Protein AF-A0AA38IEY2-F1 (afdb_monomer)

Secondary structure (DSSP, 8-state):
--------TTSSSHHHHHHHHHHHHHHHHHHHHHHHTTS-BS-HHHHHHHHTSHHHHHHHHGGGGHHHHHHHHHHHHHHHHHHHHHHHSS--HHHHHHHHHHHHHHHHHHHHHHHHHHHTTGGGS---TTHIIIIIHHHHHHHHHHHHHHTT-TTTSSTT--S-GGGHHHHHHHHHHHHHHHHHHHHTT-HHHHHHHHHHHHHHHHHHHHHHHHHHT--SS----HHHHHHTTT---HHHIIIIISSGGGHHHHHHHHHHHHHHHHHTT------HHHHHHHHHHHHHHHHHHHHHHHHHHTSTTTTS-HHHHHHHHHHHHHHHHHHHHHHHHHHHTTTTHHHHHHHT-HHHHHHHHHHHHHHHHHHHHHHHHHHH--S-B---HHHHHHHHHHHHHHHHHHHHHHIIIIIHHHHHHHHHH-

Nearest PDB structures (foldseek):
  7da5-assembly1_A  TM=2.642E-01  e=4.364E-01  Homo sapiens
  8pm6-assembly1_A  TM=1.806E-01  e=5.394E-01  Homo sapiens

Radius of gyration: 21.78 Å; Cα contacts (8 Å, |Δi|>4): 579; chains: 1; bounding box: 68×49×59 Å

InterPro domains:
  IPR002656 Acyltransferase 3 domain [PF01757] (16-380)
  IPR052728 Oxygen and lipid transport regulator [PTHR11161] (5-418)

Solvent-accessible surface area (backbone atoms only — not comparable to full-atom values): 21664 Å² total; per-residue (Å²): 137,83,82,80,70,78,79,67,84,66,73,74,55,36,45,55,22,16,48,35,32,56,44,42,51,43,40,46,46,11,50,48,58,50,55,58,38,50,49,62,56,68,48,64,67,59,48,48,54,43,48,48,28,54,67,53,32,29,44,45,43,36,51,62,48,57,47,53,55,42,19,50,52,29,19,51,51,35,36,53,48,53,58,46,27,74,72,61,75,60,71,52,72,68,60,50,50,50,54,50,52,49,49,49,53,46,53,47,60,56,50,50,53,52,47,51,38,38,52,55,60,55,58,73,73,68,83,37,84,36,22,58,53,44,46,42,43,32,21,56,29,21,70,76,37,45,64,41,59,78,69,40,46,32,37,81,44,38,56,79,60,46,27,54,72,80,50,30,58,55,17,44,46,51,51,50,43,55,54,49,52,52,49,47,57,76,25,68,91,36,67,69,54,43,52,52,52,29,52,50,38,38,50,51,21,29,54,50,36,26,51,55,21,43,73,69,64,36,72,55,66,83,71,59,43,60,67,52,29,40,42,56,62,79,50,57,50,64,65,53,34,62,58,71,45,31,67,58,65,48,29,32,20,40,24,46,9,44,49,51,15,48,50,47,68,76,43,74,85,61,65,62,82,82,47,72,66,58,46,50,53,52,52,50,50,28,44,50,25,41,53,42,43,37,47,47,61,14,48,44,61,53,38,87,64,50,92,70,44,48,62,58,34,6,50,49,47,25,43,42,60,45,42,28,41,47,16,48,48,52,46,54,53,36,43,69,39,66,61,32,65,70,61,41,54,62,21,50,31,73,69,27,51,62,48,17,71,33,27,67,42,20,65,63,41,37,54,56,53,52,40,49,55,54,13,57,44,86,66,58,41,76,91,42,73,67,60,53,52,53,48,38,52,50,46,52,52,53,13,49,56,51,9,51,51,47,37,63,75,44,45,51,55,48,45,53,50,43,65,73,79,103

Foldseek 3Di:
DDPPDPPDPPQLCLLVLLLLQVLLLLLLQLVLLLLLLQFFAPDQVVVQVQLLDLVSLLSNLSNLSLLVVLLSLLLVLLLVLLVVCVVVVADDVVNLVLVLVLLLLLLVLLLVVVLCCLLPVLLVPDFFPCSCLQSVLLNVQSVVAVVCLSVLNCLVCVQVGHSDNLSLSVSLSSVLSSVSSVLCNVCVPPVVSLLVVLVVLLVQLLVQLLCVQLVVVAFLDDSSRSVNSNCVSPGDDPSCSSNPRDNSNSSLSSSLSNVLSSVCNVCVPDQPDDDVVVLVVLVVLLCCLAVVLSSVSSVCSSDPNVSVDSNVRSNSSSCSSNSNSNSVSSVSSCLSNPSCPPVNVSSSDPVSNVSSVLSVQLSVCLSVVSSVVRRHDPDHDHDDPVVSVVVSVVSSVVSSVRSVVCCVPTNVVSSVVSVVPD

Sequence (422 aa):
MHKNTPKRTNNYLSVLDGVRFYNSVFLIIAHGAAFIGQTAVSDTKAMEKLTTSLFITTIINLSIAVQVFFFMSTFLTTVNFYSHLRRAQEVTLGDVLRKIVKRYIRFTSAQAVFIALYSSWFIHLSRGPFWEQTVGFNHRQCNEKWWINLLYISNFFFDDGVCLPQMWHLSMDFQLTVIGLLILWWTQKNGKRLLFVSGILLLSQIVWTLLYLGWNNFEFSFLYTPEFLYNLTFTLSKEWQATWITTITNLAALAWGLIFGYMYSHRQNNTFITKRSYCIWWSTIVTVSCLGTILFSAYYKTTDYYSNSRWFAATYGSIEKVLFVFGFGLFIFGMLHGLGGCVKKVLEWAPMHALGKLSFGTYLIQFVFLNLDTGLKRYPLYVMVYLGATDILKYTTLSYLGSILLTSFVLMPMENLANKFL

Structure (mmCIF, N/CA/C/O backbone):
data_AF-A0AA38IEY2-F1
#
_entry.id   AF-A0AA38IEY2-F1
#
loop_
_atom_site.group_PDB
_atom_site.id
_atom_site.type_symbol
_atom_site.label_atom_id
_atom_site.label_alt_id
_atom_site.label_comp_id
_atom_site.label_asym_id
_atom_site.label_entity_id
_atom_site.label_seq_id
_atom_site.pdbx_PDB_ins_code
_atom_site.Cartn_x
_atom_site.Cartn_y
_atom_site.Cartn_z
_atom_site.occupancy
_atom_site.B_iso_or_equiv
_atom_site.auth_seq_id
_atom_site.auth_comp_id
_atom_site.auth_asym_id
_atom_site.auth_atom_id
_atom_site.pdbx_PDB_model_num
ATOM 1 N N . MET A 1 1 ? -39.616 22.574 20.332 1.00 32.75 1 MET A N 1
ATOM 2 C CA . MET A 1 1 ? -39.009 21.225 20.236 1.00 32.75 1 MET A CA 1
ATOM 3 C C . MET A 1 1 ? -38.260 21.091 18.911 1.00 32.75 1 MET A C 1
ATOM 5 O O . MET A 1 1 ? -38.827 20.636 17.927 1.00 32.75 1 MET A O 1
ATOM 9 N N . HIS A 1 2 ? -36.997 21.525 18.857 1.00 27.72 2 HIS A N 1
ATOM 10 C CA . HIS A 1 2 ? -36.132 21.271 17.701 1.00 27.72 2 HIS A CA 1
ATOM 11 C C . HIS A 1 2 ? -35.551 19.860 17.830 1.00 27.72 2 HIS A C 1
ATOM 13 O O . HIS A 1 2 ? -34.763 19.586 18.734 1.00 27.72 2 HIS A O 1
ATOM 19 N N . LYS A 1 3 ? -35.971 18.949 16.948 1.00 30.08 3 LYS A N 1
ATOM 20 C CA . LYS A 1 3 ? -35.364 17.622 16.813 1.00 30.08 3 LYS A CA 1
ATOM 21 C C . LYS A 1 3 ? -33.905 17.798 16.384 1.00 30.08 3 LYS A C 1
ATOM 23 O O . LYS A 1 3 ? -33.630 18.135 15.236 1.00 30.08 3 LYS A O 1
ATOM 28 N N . ASN A 1 4 ? -32.983 17.550 17.312 1.00 29.64 4 ASN A N 1
ATOM 29 C CA . ASN A 1 4 ? -31.572 17.321 17.024 1.00 29.64 4 ASN A CA 1
ATOM 30 C C . ASN A 1 4 ? -31.446 16.054 16.168 1.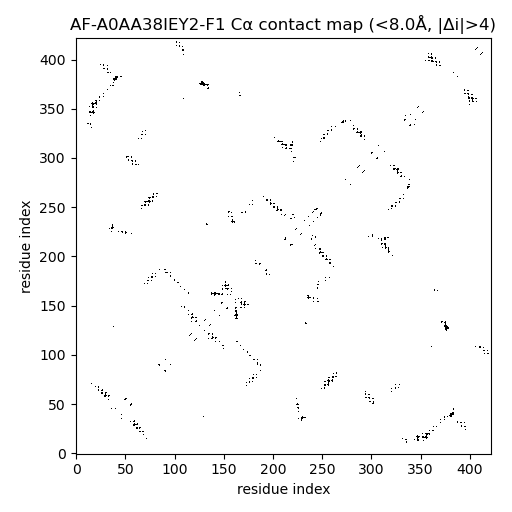00 29.64 4 ASN A C 1
ATOM 32 O O . ASN A 1 4 ? -31.349 14.942 16.681 1.00 29.64 4 ASN A O 1
ATOM 36 N N . THR A 1 5 ? -31.448 16.214 14.847 1.00 26.44 5 THR A N 1
ATOM 37 C CA . THR A 1 5 ? -30.888 15.203 13.950 1.00 26.44 5 THR A CA 1
ATOM 38 C C . THR A 1 5 ? -29.397 15.064 14.264 1.00 26.44 5 THR A C 1
ATOM 40 O O . THR A 1 5 ? -28.700 16.084 14.287 1.00 26.44 5 THR A O 1
ATOM 43 N N . PRO A 1 6 ? -28.869 13.852 14.501 1.00 29.22 6 PRO A N 1
ATOM 44 C CA . PRO A 1 6 ? -27.447 13.674 14.749 1.00 29.22 6 PRO A CA 1
ATOM 45 C C . PRO A 1 6 ? -26.675 14.157 13.517 1.00 29.22 6 PRO A C 1
ATOM 47 O O . PRO A 1 6 ? -26.847 13.617 12.422 1.00 29.22 6 PRO A O 1
ATOM 50 N N . LYS A 1 7 ? -25.836 15.193 13.681 1.00 28.27 7 LYS A N 1
ATOM 51 C CA . LYS A 1 7 ? -24.867 15.609 12.659 1.00 28.27 7 LYS A CA 1
ATOM 52 C C . LYS A 1 7 ? -24.072 14.368 12.258 1.00 28.27 7 LYS A C 1
ATOM 54 O O . LYS A 1 7 ? -23.313 13.816 13.050 1.00 28.27 7 LYS A O 1
ATOM 59 N N . ARG A 1 8 ? -24.320 13.912 11.031 1.00 33.41 8 ARG A N 1
ATOM 60 C CA . ARG A 1 8 ? -23.690 12.767 10.372 1.00 33.41 8 ARG A CA 1
ATOM 61 C C . ARG A 1 8 ? -22.186 12.798 10.660 1.00 33.41 8 ARG A C 1
ATOM 63 O O . ARG A 1 8 ? -21.516 13.770 10.326 1.00 33.41 8 ARG A O 1
ATOM 70 N N . THR A 1 9 ? -21.641 11.708 11.186 1.00 40.69 9 THR A N 1
ATOM 71 C CA . THR A 1 9 ? -20.201 11.417 11.336 1.00 40.69 9 THR A CA 1
ATOM 72 C C . THR A 1 9 ? -19.393 11.473 10.020 1.00 40.69 9 THR A C 1
ATOM 74 O O . THR A 1 9 ? -18.232 11.083 10.000 1.00 40.69 9 THR A O 1
ATOM 77 N N . ASN A 1 10 ? -19.977 11.962 8.919 1.00 44.22 10 ASN A N 1
ATOM 78 C CA . ASN A 1 10 ? -19.433 11.912 7.563 1.00 44.22 10 ASN A CA 1
ATOM 79 C C . ASN A 1 10 ? -18.466 13.053 7.210 1.00 44.22 10 ASN A C 1
ATOM 81 O O . ASN A 1 10 ? -17.676 12.867 6.297 1.00 44.22 10 ASN A O 1
ATOM 85 N N . ASN A 1 11 ? -18.479 14.201 7.901 1.00 52.47 11 ASN A N 1
ATOM 86 C CA . ASN A 1 11 ? -17.639 15.342 7.490 1.00 52.47 11 ASN A CA 1
ATOM 87 C C . ASN A 1 11 ? -16.197 15.308 8.019 1.00 52.47 11 ASN A C 1
ATOM 89 O O . ASN A 1 11 ? -15.364 16.024 7.486 1.00 52.47 11 ASN A O 1
ATOM 93 N N . TYR A 1 12 ? -15.879 14.511 9.045 1.00 57.16 12 TYR A N 1
ATOM 94 C CA . TYR A 1 12 ? -14.537 14.522 9.656 1.00 57.16 12 TYR A CA 1
ATOM 95 C C . TYR A 1 12 ? -13.535 13.583 8.975 1.00 57.16 12 TYR A C 1
ATOM 97 O O . TYR A 1 12 ? -12.334 13.738 9.162 1.00 57.16 12 TYR A O 1
ATOM 105 N N . LEU A 1 13 ? -14.014 12.613 8.191 1.00 74.31 13 LEU A N 1
ATOM 106 C CA . LEU A 1 13 ? -13.170 11.663 7.455 1.00 74.31 13 LEU A CA 1
ATOM 107 C C . LEU A 1 13 ? -12.985 12.064 5.982 1.00 74.31 13 LEU A C 1
ATOM 109 O O . LEU A 1 13 ? -12.367 11.323 5.231 1.00 74.31 13 LEU A O 1
ATOM 113 N N . SER A 1 14 ? -13.467 13.241 5.582 1.00 83.44 14 SER A N 1
ATOM 114 C CA . SER A 1 14 ? -13.275 13.852 4.257 1.00 83.44 14 SER A CA 1
ATOM 115 C C . SER A 1 14 ? -11.804 13.921 3.836 1.00 83.44 14 SER A C 1
ATOM 117 O O . SER A 1 14 ? -11.459 13.578 2.708 1.00 83.44 14 SER A O 1
ATOM 119 N N . VAL A 1 15 ? -10.919 14.275 4.777 1.00 90.31 15 VAL A N 1
ATOM 120 C CA . VAL A 1 15 ? -9.457 14.289 4.593 1.00 90.31 15 VAL A CA 1
ATOM 121 C C . VAL A 1 15 ? -8.950 12.959 4.030 1.00 90.31 15 VAL A C 1
ATOM 123 O O . VAL A 1 15 ? -8.026 12.931 3.219 1.00 90.31 15 VAL A O 1
ATOM 126 N N . LEU A 1 16 ? -9.552 11.848 4.458 1.00 93.12 16 LEU A N 1
ATOM 127 C CA . LEU A 1 16 ? -9.122 10.509 4.076 1.00 93.12 16 LEU A CA 1
ATOM 128 C C . LEU A 1 16 ? -9.394 10.208 2.602 1.00 93.12 16 LEU A C 1
ATOM 130 O O . LEU A 1 16 ? -8.645 9.440 2.001 1.00 93.12 16 LEU A O 1
ATOM 134 N N . ASP A 1 17 ? -10.423 10.815 2.011 1.00 93.06 17 ASP A N 1
ATOM 135 C CA . ASP A 1 17 ? -10.706 10.657 0.586 1.00 93.06 17 ASP A CA 1
ATOM 136 C C . ASP A 1 17 ? -9.668 11.407 -0.263 1.00 93.06 17 ASP A C 1
ATOM 138 O O . ASP A 1 17 ? -9.125 10.830 -1.205 1.00 93.06 17 ASP A O 1
ATOM 142 N N . GLY A 1 18 ? -9.277 12.626 0.127 1.00 94.00 18 GLY A N 1
ATOM 143 C CA . GLY A 1 18 ? -8.165 13.328 -0.525 1.00 94.00 18 GLY A CA 1
ATOM 144 C C . GLY A 1 18 ? -6.842 12.589 -0.405 1.00 94.00 18 GLY A C 1
ATOM 145 O O . GLY A 1 18 ? -6.131 12.428 -1.395 1.00 94.00 18 GLY A O 1
ATOM 146 N N . VAL A 1 19 ? -6.549 12.043 0.773 1.00 95.44 19 VAL A N 1
ATOM 147 C CA . VAL A 1 19 ? -5.372 11.190 0.976 1.00 95.44 19 VAL A CA 1
ATOM 148 C C . VAL A 1 19 ? -5.374 10.009 0.009 1.00 95.44 19 VAL A C 1
ATOM 150 O O . VAL A 1 19 ? -4.362 9.768 -0.640 1.00 95.44 19 VAL A O 1
ATOM 153 N N . ARG A 1 20 ? -6.496 9.292 -0.131 1.00 95.12 20 ARG A N 1
ATOM 154 C CA . ARG A 1 20 ? -6.605 8.163 -1.069 1.00 95.12 20 ARG A CA 1
ATOM 155 C C . ARG A 1 20 ? -6.335 8.589 -2.507 1.00 95.12 20 ARG A C 1
ATOM 157 O O . ARG A 1 20 ? -5.610 7.885 -3.207 1.00 95.12 20 ARG A O 1
ATOM 164 N N . PHE A 1 21 ? -6.875 9.732 -2.929 1.00 95.25 21 PHE A N 1
ATOM 165 C CA . PHE A 1 21 ? -6.657 10.260 -4.273 1.00 95.25 21 PHE A CA 1
ATOM 166 C C . PHE A 1 21 ? -5.175 10.542 -4.545 1.00 95.25 21 PHE A C 1
ATOM 168 O O . PHE A 1 21 ? -4.604 9.972 -5.477 1.00 95.25 21 PHE A O 1
ATOM 175 N N . TYR A 1 22 ? -4.537 11.379 -3.719 1.00 94.88 22 TYR A N 1
ATOM 176 C CA . TYR A 1 22 ? -3.132 11.749 -3.920 1.00 94.88 22 TYR A CA 1
ATOM 177 C C . TYR A 1 22 ? -2.203 10.542 -3.781 1.00 94.88 22 TYR A C 1
ATOM 179 O O . TYR A 1 22 ? -1.263 10.403 -4.558 1.00 94.88 22 TYR A O 1
ATOM 187 N N . ASN A 1 23 ? -2.506 9.622 -2.861 1.00 95.44 23 ASN A N 1
ATOM 188 C CA . ASN A 1 23 ? -1.751 8.384 -2.711 1.00 95.44 23 ASN A CA 1
ATOM 189 C C . ASN A 1 23 ? -1.838 7.495 -3.961 1.00 95.44 23 ASN A C 1
ATOM 191 O O . ASN A 1 23 ? -0.826 6.956 -4.402 1.00 95.44 23 ASN A O 1
ATOM 195 N N . SER A 1 24 ? -3.023 7.377 -4.575 1.00 95.06 24 SER A N 1
ATOM 196 C CA . SER A 1 24 ? -3.175 6.692 -5.865 1.00 95.06 24 SER A CA 1
ATOM 197 C C . SER A 1 24 ? -2.345 7.358 -6.961 1.00 95.06 24 SER A C 1
ATOM 199 O O . SER A 1 24 ? -1.694 6.653 -7.722 1.00 95.06 24 SER A O 1
ATOM 201 N N . VAL A 1 25 ? -2.328 8.694 -7.031 1.00 94.38 25 VAL A N 1
ATOM 202 C CA . VAL A 1 25 ? -1.517 9.425 -8.020 1.00 94.38 25 VAL A CA 1
ATOM 203 C C . VAL A 1 25 ? -0.023 9.166 -7.806 1.00 94.38 25 VAL A C 1
ATOM 205 O O . VAL A 1 25 ? 0.677 8.87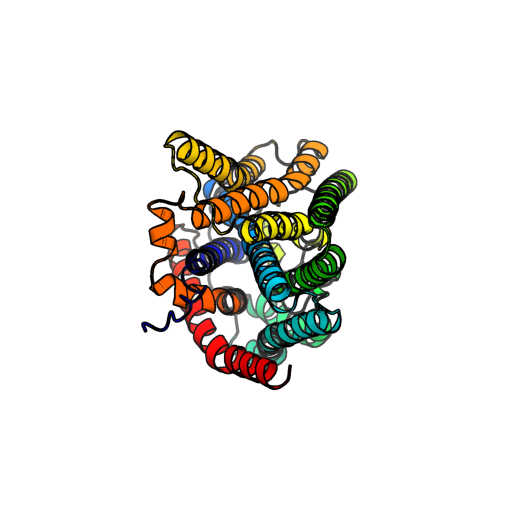0 -8.769 1.00 94.38 25 VAL A O 1
ATOM 208 N N . PHE A 1 26 ? 0.466 9.189 -6.563 1.00 94.06 26 PHE A N 1
ATOM 209 C CA . PHE A 1 26 ? 1.864 8.867 -6.255 1.00 94.06 26 PHE A CA 1
ATOM 210 C C . PHE A 1 26 ? 2.259 7.449 -6.673 1.00 94.06 26 PHE A C 1
ATOM 212 O O . PHE A 1 26 ? 3.333 7.266 -7.243 1.00 94.06 26 PHE A O 1
ATOM 219 N N . LEU A 1 27 ? 1.387 6.458 -6.465 1.00 93.44 27 LEU A N 1
ATOM 220 C CA . LEU A 1 27 ? 1.645 5.100 -6.945 1.00 93.44 27 LEU A CA 1
ATOM 221 C C . LEU A 1 27 ? 1.651 5.013 -8.476 1.00 93.44 27 LEU A C 1
ATOM 223 O O . LEU A 1 27 ? 2.506 4.326 -9.023 1.00 93.44 27 LEU A O 1
ATOM 227 N N . ILE A 1 28 ? 0.755 5.719 -9.174 1.00 94.50 28 ILE A N 1
ATOM 228 C CA . ILE A 1 28 ? 0.752 5.755 -10.648 1.00 94.50 28 ILE A CA 1
ATOM 229 C C . ILE A 1 28 ? 2.050 6.374 -11.173 1.00 94.50 28 ILE A C 1
ATOM 231 O O . ILE A 1 28 ? 2.625 5.859 -12.127 1.00 94.50 28 ILE A O 1
ATOM 235 N N . ILE A 1 29 ? 2.539 7.442 -10.535 1.00 92.81 29 ILE A N 1
ATOM 236 C CA . ILE A 1 29 ? 3.826 8.067 -10.870 1.00 92.81 29 ILE A CA 1
ATOM 237 C C . ILE A 1 29 ? 4.968 7.055 -10.695 1.00 92.81 29 ILE A C 1
ATOM 239 O O . ILE A 1 29 ? 5.762 6.869 -11.617 1.00 92.81 29 ILE A O 1
ATOM 243 N N . ALA A 1 30 ? 5.038 6.383 -9.542 1.00 90.12 30 ALA A N 1
ATOM 244 C CA . ALA A 1 30 ? 6.101 5.425 -9.242 1.00 90.12 30 ALA A CA 1
ATOM 245 C C . ALA A 1 30 ? 6.081 4.214 -10.195 1.00 90.12 30 ALA A C 1
ATOM 247 O O . ALA A 1 30 ? 7.111 3.870 -10.776 1.00 90.12 30 ALA A O 1
ATOM 248 N N . HIS A 1 31 ? 4.910 3.605 -10.420 1.00 90.50 31 HIS A N 1
ATOM 249 C CA . HIS A 1 31 ? 4.769 2.487 -11.356 1.00 90.50 31 HIS A CA 1
ATOM 250 C C . HIS A 1 31 ? 5.015 2.920 -12.803 1.00 90.50 31 HIS A C 1
ATOM 252 O O . HIS A 1 31 ? 5.695 2.209 -13.533 1.00 90.50 31 HIS A O 1
ATOM 258 N N . GLY A 1 32 ? 4.521 4.088 -13.221 1.00 90.12 32 GLY A N 1
ATOM 259 C CA . GLY A 1 32 ? 4.768 4.628 -14.557 1.00 90.12 32 GLY A CA 1
ATOM 260 C C . GLY A 1 32 ? 6.260 4.811 -14.829 1.00 90.12 32 GLY A C 1
ATOM 261 O O . GLY A 1 32 ? 6.752 4.365 -15.863 1.00 90.12 32 GLY A O 1
ATOM 262 N N . ALA A 1 33 ? 6.997 5.376 -13.868 1.00 86.81 33 ALA A N 1
ATOM 263 C CA . ALA A 1 33 ? 8.450 5.503 -13.955 1.00 86.81 33 ALA A CA 1
ATOM 264 C C . ALA A 1 33 ? 9.153 4.136 -14.054 1.00 86.81 33 ALA A C 1
ATOM 266 O O . ALA A 1 33 ? 10.037 3.968 -14.892 1.00 86.81 33 ALA A O 1
ATOM 267 N N . ALA A 1 34 ? 8.730 3.146 -13.262 1.00 84.69 34 ALA A N 1
ATOM 268 C CA . ALA A 1 34 ? 9.288 1.793 -13.322 1.00 84.69 34 ALA A CA 1
ATOM 269 C C . ALA A 1 34 ? 8.993 1.083 -14.661 1.00 84.69 34 ALA A C 1
ATOM 271 O O . ALA A 1 34 ? 9.873 0.432 -15.218 1.00 84.69 34 ALA A O 1
ATOM 272 N N . PHE A 1 35 ? 7.784 1.239 -15.210 1.00 85.62 35 PHE A N 1
ATOM 273 C CA . PHE A 1 35 ? 7.376 0.626 -16.482 1.00 85.62 35 PHE A CA 1
ATOM 274 C C . PHE A 1 35 ? 8.071 1.243 -17.700 1.00 85.62 35 PHE A C 1
ATOM 276 O O . PHE A 1 35 ? 8.271 0.551 -18.694 1.00 85.62 35 PHE A O 1
ATOM 283 N N . ILE A 1 36 ? 8.494 2.511 -17.641 1.00 82.81 36 ILE A N 1
ATOM 284 C CA . ILE A 1 36 ? 9.328 3.099 -18.704 1.00 82.81 36 ILE A CA 1
ATOM 285 C C . ILE A 1 36 ? 10.635 2.307 -18.851 1.00 82.81 36 ILE A C 1
ATOM 287 O O . ILE A 1 36 ? 11.050 2.016 -19.972 1.00 82.81 36 ILE A O 1
ATOM 291 N N . GLY A 1 37 ? 11.237 1.880 -17.737 1.00 79.25 37 GLY A N 1
ATOM 292 C CA . GLY A 1 37 ? 12.458 1.073 -17.757 1.00 79.25 37 GLY A CA 1
ATOM 293 C C . GLY A 1 37 ? 12.285 -0.372 -18.230 1.00 79.25 37 GLY A C 1
ATOM 294 O O . GLY A 1 37 ? 13.280 -1.044 -18.459 1.00 79.25 37 GLY A O 1
ATOM 295 N N . GLN A 1 38 ? 11.051 -0.844 -18.426 1.00 82.00 38 GLN A N 1
ATOM 296 C CA . GLN A 1 38 ? 10.754 -2.181 -18.958 1.00 82.00 38 GLN A CA 1
ATOM 297 C C . GLN A 1 38 ? 10.769 -2.238 -20.496 1.00 82.00 38 GLN A C 1
ATOM 299 O O . GLN A 1 38 ? 10.469 -3.271 -21.088 1.00 82.00 38 GLN A O 1
ATOM 304 N N . THR A 1 39 ? 11.058 -1.119 -21.163 1.00 82.69 39 THR A N 1
ATOM 305 C CA . THR A 1 39 ? 10.961 -0.988 -22.624 1.00 82.69 39 THR A CA 1
ATOM 306 C C . THR A 1 39 ? 12.318 -0.685 -23.246 1.00 82.69 39 THR A C 1
ATOM 308 O O . THR A 1 39 ? 13.248 -0.259 -22.564 1.00 82.69 39 THR A O 1
ATOM 311 N N . ALA A 1 40 ? 12.437 -0.886 -24.560 1.00 85.25 40 ALA A N 1
ATOM 312 C CA . ALA A 1 40 ? 13.637 -0.486 -25.284 1.00 85.25 40 ALA A CA 1
ATOM 313 C C . ALA A 1 40 ? 13.813 1.042 -25.241 1.00 85.25 40 ALA A C 1
ATOM 315 O O . ALA A 1 40 ? 12.875 1.791 -25.526 1.00 85.25 40 ALA A O 1
ATOM 316 N N . VAL A 1 41 ? 15.028 1.497 -24.936 1.00 86.75 41 VAL A N 1
ATOM 317 C CA . VAL A 1 41 ? 15.413 2.915 -24.914 1.00 86.75 41 VAL A CA 1
ATOM 318 C C . VAL A 1 41 ? 16.395 3.215 -26.041 1.00 86.75 41 VAL A C 1
ATOM 320 O O . VAL A 1 41 ? 17.187 2.358 -26.425 1.00 86.75 41 VAL A O 1
ATOM 323 N N . SER A 1 42 ? 16.339 4.425 -26.595 1.00 88.38 42 SER A N 1
ATOM 324 C CA . SER A 1 42 ? 17.221 4.830 -27.701 1.00 88.38 42 SER A CA 1
ATOM 325 C C . SER A 1 42 ? 18.619 5.237 -27.231 1.00 88.38 42 SER A C 1
ATOM 327 O O . SER A 1 42 ? 19.555 5.225 -28.021 1.00 88.38 42 SER A O 1
ATOM 329 N N . ASP A 1 43 ? 18.749 5.628 -25.961 1.00 88.12 43 ASP A N 1
ATOM 330 C CA . ASP A 1 43 ? 20.000 6.040 -25.322 1.00 88.12 43 ASP A CA 1
ATOM 331 C C . ASP A 1 43 ? 20.117 5.349 -23.957 1.00 88.12 43 ASP A C 1
ATOM 333 O O . ASP A 1 43 ? 19.476 5.735 -22.974 1.00 88.12 43 ASP A O 1
ATOM 337 N N . THR A 1 44 ? 20.916 4.284 -23.910 1.00 85.69 44 THR A N 1
ATOM 338 C CA . THR A 1 44 ? 21.135 3.488 -22.696 1.00 85.69 44 THR A CA 1
ATOM 339 C C . THR A 1 44 ? 21.907 4.268 -21.637 1.00 85.69 44 THR A C 1
ATOM 341 O O . THR A 1 44 ? 21.579 4.176 -20.457 1.00 85.69 44 THR A O 1
ATOM 344 N N . LYS A 1 45 ? 22.854 5.123 -22.039 1.00 86.88 45 LYS A N 1
ATOM 345 C CA . LYS A 1 45 ? 23.646 5.950 -21.119 1.00 86.88 45 LYS A CA 1
ATOM 346 C C . LYS A 1 45 ? 22.787 7.019 -20.446 1.00 86.88 45 LYS A C 1
ATOM 348 O O . LYS A 1 45 ? 22.955 7.302 -19.257 1.00 86.88 45 LYS A O 1
ATOM 353 N N . ALA A 1 46 ? 21.845 7.610 -21.182 1.00 85.56 46 ALA A N 1
ATOM 354 C CA . ALA A 1 46 ? 20.850 8.501 -20.592 1.00 85.56 46 ALA A CA 1
ATOM 355 C C . ALA A 1 46 ? 19.974 7.760 -19.573 1.00 85.56 46 ALA A C 1
ATOM 357 O O . ALA A 1 46 ? 19.713 8.298 -18.496 1.00 85.56 46 ALA A O 1
ATOM 358 N N . MET A 1 47 ? 19.569 6.522 -19.872 1.00 84.44 47 MET A N 1
ATOM 359 C CA . MET A 1 47 ? 18.790 5.697 -18.947 1.00 84.44 47 MET A CA 1
ATOM 360 C C . MET A 1 47 ? 19.577 5.355 -17.672 1.00 84.44 47 MET A C 1
ATOM 362 O O . MET A 1 47 ? 19.066 5.570 -16.575 1.00 84.44 47 MET A O 1
ATOM 366 N N . GLU A 1 48 ? 20.837 4.928 -17.783 1.00 84.50 48 GLU A N 1
ATOM 367 C CA . GLU A 1 48 ? 21.726 4.691 -16.633 1.00 84.50 48 GLU A CA 1
ATOM 368 C C . GLU A 1 48 ? 21.843 5.941 -15.747 1.00 84.50 48 GLU A C 1
ATOM 370 O O . GLU A 1 48 ? 21.618 5.886 -14.533 1.00 84.50 48 GLU A O 1
ATOM 375 N N . LYS A 1 49 ? 22.094 7.107 -16.357 1.00 85.88 49 LYS A N 1
ATOM 376 C CA . LYS A 1 49 ? 22.173 8.390 -15.642 1.00 85.88 49 LYS A CA 1
ATOM 377 C C . LYS A 1 49 ? 20.857 8.762 -14.953 1.00 85.88 49 LYS A C 1
ATOM 379 O O . LYS A 1 49 ? 20.866 9.361 -13.880 1.00 85.88 49 LYS A O 1
ATOM 384 N N . LEU A 1 50 ? 19.716 8.428 -15.556 1.00 83.69 50 LEU A N 1
ATOM 385 C CA . LEU A 1 50 ? 18.406 8.660 -14.950 1.00 83.69 50 LEU A CA 1
ATOM 386 C C . LEU A 1 50 ? 18.169 7.730 -13.761 1.00 83.69 50 LEU A C 1
ATOM 388 O O . LEU A 1 50 ? 17.775 8.217 -12.702 1.00 83.69 50 LEU A O 1
ATOM 392 N N . THR A 1 51 ? 18.456 6.434 -13.897 1.00 81.75 51 THR A N 1
ATOM 393 C CA . THR A 1 51 ? 18.277 5.438 -12.822 1.00 81.75 51 THR A CA 1
ATOM 394 C C . THR A 1 51 ? 19.174 5.677 -11.606 1.00 81.75 51 THR A C 1
ATOM 396 O O . THR A 1 51 ? 18.805 5.309 -10.497 1.00 81.75 51 THR A O 1
ATOM 399 N N . THR A 1 52 ? 20.303 6.363 -11.794 1.00 83.69 52 THR A N 1
ATOM 400 C CA . THR A 1 52 ? 21.223 6.792 -10.724 1.00 83.69 52 THR A CA 1
ATOM 401 C C . THR A 1 52 ? 20.960 8.220 -10.240 1.00 83.69 52 THR A C 1
ATOM 403 O O . THR A 1 52 ? 21.609 8.700 -9.313 1.00 83.69 52 THR A O 1
ATOM 406 N N . SER A 1 53 ? 19.989 8.927 -10.826 1.00 87.81 53 SER A N 1
ATOM 407 C CA . SER A 1 53 ? 19.633 10.271 -10.378 1.00 87.81 53 SER A CA 1
ATOM 408 C C . SER A 1 53 ? 18.809 10.220 -9.092 1.00 87.81 53 SER A C 1
ATOM 410 O O . SER A 1 53 ? 17.876 9.420 -8.950 1.00 87.81 53 SER A O 1
ATOM 412 N N . LEU A 1 54 ? 19.099 11.138 -8.166 1.00 88.56 54 LEU A N 1
ATOM 413 C CA . LEU A 1 54 ? 18.356 11.248 -6.909 1.00 88.56 54 LEU A CA 1
ATOM 414 C C . LEU A 1 54 ? 16.861 11.497 -7.155 1.00 88.56 54 LEU A C 1
ATOM 416 O O . LEU A 1 54 ? 16.018 10.949 -6.451 1.00 88.56 54 LEU A O 1
ATOM 420 N N . PHE A 1 55 ? 16.525 12.287 -8.177 1.00 88.44 55 PHE A N 1
ATOM 421 C CA . PHE A 1 55 ? 15.145 12.637 -8.509 1.00 88.44 55 PHE A CA 1
ATOM 422 C C . PHE A 1 55 ? 14.317 11.419 -8.943 1.00 88.44 55 PHE A C 1
ATOM 424 O O . PHE A 1 55 ? 13.270 11.155 -8.353 1.00 88.44 55 PHE A O 1
ATOM 431 N N . ILE A 1 56 ? 14.788 10.646 -9.928 1.00 85.44 56 ILE A N 1
ATOM 432 C CA . ILE A 1 56 ? 14.058 9.464 -10.412 1.00 85.44 56 ILE A CA 1
ATOM 433 C C . ILE A 1 56 ? 14.029 8.373 -9.342 1.00 85.44 56 ILE A C 1
ATOM 435 O O . ILE A 1 56 ? 12.982 7.775 -9.104 1.00 85.44 56 ILE A O 1
ATOM 439 N N . THR A 1 57 ? 15.136 8.167 -8.630 1.00 86.62 57 THR A N 1
ATOM 440 C CA . THR A 1 57 ? 15.187 7.198 -7.529 1.00 86.62 57 THR A CA 1
ATOM 441 C C . THR A 1 57 ? 14.196 7.558 -6.418 1.00 86.62 57 THR A C 1
ATOM 443 O O . THR A 1 57 ? 13.494 6.684 -5.910 1.00 86.62 57 THR A O 1
ATOM 446 N N . THR A 1 58 ? 14.067 8.849 -6.086 1.00 89.81 58 THR A N 1
ATOM 447 C CA . THR A 1 58 ? 13.038 9.349 -5.159 1.00 89.81 58 THR A CA 1
ATOM 448 C C . THR A 1 58 ? 11.645 9.021 -5.684 1.00 89.81 58 THR A C 1
ATOM 450 O O . THR A 1 58 ? 10.843 8.466 -4.939 1.00 89.81 58 THR A O 1
ATOM 453 N N . ILE A 1 59 ? 11.374 9.292 -6.967 1.00 88.06 59 ILE A N 1
ATOM 454 C CA . ILE A 1 59 ? 10.092 8.981 -7.613 1.00 88.06 59 ILE A CA 1
ATOM 455 C C . ILE A 1 59 ? 9.740 7.497 -7.501 1.00 88.06 59 ILE A C 1
ATOM 457 O O . ILE A 1 59 ? 8.625 7.171 -7.110 1.00 88.06 59 ILE A O 1
ATOM 461 N N . ILE A 1 60 ? 10.658 6.583 -7.809 1.00 83.44 60 ILE A N 1
ATOM 462 C CA . ILE A 1 60 ? 10.346 5.150 -7.741 1.00 83.44 60 ILE A CA 1
ATOM 463 C C . ILE A 1 60 ? 10.163 4.708 -6.275 1.00 83.44 60 ILE A C 1
ATOM 465 O O . ILE A 1 60 ? 9.283 3.898 -5.965 1.00 83.44 60 ILE A O 1
ATOM 469 N N . ASN A 1 61 ? 10.914 5.304 -5.341 1.00 86.75 61 ASN A N 1
ATOM 470 C CA . ASN A 1 61 ? 10.760 5.066 -3.903 1.00 86.75 61 ASN A CA 1
ATOM 471 C C . ASN A 1 61 ? 9.428 5.578 -3.327 1.00 86.75 61 ASN A C 1
ATOM 473 O O . ASN A 1 61 ? 9.039 5.126 -2.247 1.00 86.75 61 ASN A O 1
ATOM 477 N N . LEU A 1 62 ? 8.659 6.414 -4.047 1.00 88.44 62 LEU A N 1
ATOM 478 C CA . LEU A 1 62 ? 7.267 6.711 -3.669 1.00 88.44 62 LEU A CA 1
ATOM 479 C C . LEU A 1 62 ? 6.400 5.444 -3.608 1.00 88.44 62 LEU A C 1
ATOM 481 O O . LEU A 1 62 ? 5.325 5.498 -3.023 1.00 88.44 62 LEU A O 1
ATOM 485 N N . SER A 1 63 ? 6.853 4.293 -4.114 1.00 86.31 63 SER A N 1
ATOM 486 C CA . SER A 1 63 ? 6.183 2.998 -3.919 1.00 86.31 63 SER A CA 1
ATOM 487 C C . SER A 1 63 ? 5.929 2.653 -2.439 1.00 86.31 63 SER A C 1
ATOM 489 O O . SER A 1 63 ? 4.973 1.935 -2.139 1.00 86.31 63 SER A O 1
ATOM 491 N N . ILE A 1 64 ? 6.686 3.228 -1.486 1.00 90.81 64 ILE A N 1
ATOM 492 C CA . ILE A 1 64 ? 6.395 3.123 -0.040 1.00 90.81 64 ILE A CA 1
ATOM 493 C C . ILE A 1 64 ? 5.012 3.670 0.340 1.00 90.81 64 ILE A C 1
ATOM 495 O O . ILE A 1 64 ? 4.420 3.232 1.327 1.00 90.81 64 ILE A O 1
ATOM 499 N N . ALA A 1 65 ? 4.433 4.540 -0.490 1.00 91.38 65 ALA A N 1
ATOM 500 C CA . ALA A 1 65 ? 3.070 5.042 -0.369 1.00 91.38 65 ALA A CA 1
ATOM 501 C C . ALA A 1 65 ? 2.009 3.923 -0.353 1.00 91.38 65 ALA A C 1
ATOM 503 O O . ALA A 1 65 ? 0.893 4.134 0.118 1.00 91.38 65 ALA A O 1
ATOM 504 N N . VAL A 1 66 ? 2.334 2.696 -0.774 1.00 93.00 66 VAL A N 1
ATOM 505 C CA . VAL A 1 66 ? 1.451 1.535 -0.579 1.00 93.00 66 VAL A CA 1
ATOM 506 C C . VAL A 1 66 ? 1.111 1.308 0.904 1.00 93.00 66 VAL A C 1
ATOM 508 O O . VAL A 1 66 ? -0.022 0.961 1.239 1.00 93.00 66 VAL A O 1
ATOM 511 N N . GLN A 1 67 ? 2.043 1.620 1.816 1.00 95.69 67 GLN A N 1
ATOM 512 C CA . GLN A 1 67 ? 1.834 1.524 3.263 1.00 95.69 67 GLN A CA 1
ATOM 513 C C . GLN A 1 67 ? 0.705 2.435 3.758 1.00 95.69 67 GLN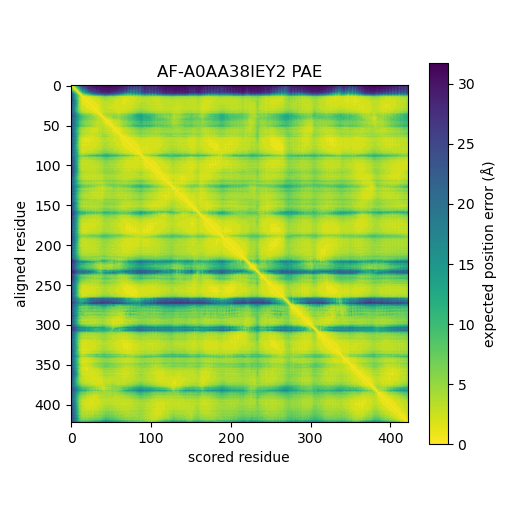 A C 1
ATOM 515 O O . GLN A 1 67 ? 0.029 2.106 4.734 1.00 95.69 67 GLN A O 1
ATOM 520 N N . VAL A 1 68 ? 0.459 3.559 3.074 1.00 96.44 68 VAL A N 1
ATOM 521 C CA . VAL A 1 68 ? -0.653 4.463 3.391 1.00 96.44 68 VAL A CA 1
ATOM 522 C C . VAL A 1 68 ? -1.986 3.739 3.232 1.00 96.44 68 VAL A C 1
ATOM 524 O O . VAL A 1 68 ? -2.845 3.873 4.100 1.00 96.44 68 VAL A O 1
ATOM 527 N N . PHE A 1 69 ? -2.172 2.929 2.184 1.00 95.69 69 PHE A N 1
ATOM 528 C CA . PHE A 1 69 ? -3.419 2.181 2.006 1.00 95.69 69 PHE A CA 1
ATOM 529 C C . PHE A 1 69 ? -3.627 1.142 3.110 1.00 95.69 69 PHE A C 1
ATOM 531 O O . PHE A 1 69 ? -4.716 1.102 3.690 1.00 95.69 69 PHE A O 1
ATOM 538 N N . PHE A 1 70 ? -2.589 0.383 3.472 1.00 96.75 70 PHE A N 1
ATOM 539 C CA . PHE A 1 70 ? -2.652 -0.588 4.572 1.00 96.75 70 PHE A CA 1
ATOM 540 C C . PHE A 1 70 ? -2.944 0.077 5.926 1.00 96.75 70 PHE A C 1
ATOM 542 O O . PHE A 1 70 ? -3.808 -0.382 6.684 1.00 96.75 70 PHE A O 1
ATOM 549 N N . PHE A 1 71 ? -2.281 1.202 6.214 1.00 97.75 71 PHE A N 1
ATOM 550 C CA . PHE A 1 71 ? -2.531 1.988 7.421 1.00 97.75 71 PHE A CA 1
ATOM 551 C C . PHE A 1 71 ? -3.975 2.491 7.452 1.00 97.75 71 PHE A C 1
ATOM 553 O O . PHE A 1 71 ? -4.680 2.296 8.437 1.00 97.75 71 PHE A O 1
ATOM 560 N N . MET A 1 72 ? -4.439 3.104 6.361 1.00 96.06 72 MET A N 1
ATOM 561 C CA . MET A 1 72 ? -5.779 3.687 6.251 1.00 96.06 72 MET A CA 1
ATOM 562 C C . MET A 1 72 ? -6.875 2.632 6.381 1.00 96.06 72 MET A C 1
ATOM 564 O O . MET A 1 72 ? -7.874 2.853 7.068 1.00 96.06 72 MET A O 1
ATOM 568 N N . SER A 1 73 ? -6.678 1.479 5.745 1.00 95.94 73 SER A N 1
ATOM 569 C CA . SER A 1 73 ? -7.542 0.306 5.853 1.00 95.94 73 SER A CA 1
ATOM 570 C C . SER A 1 73 ? -7.700 -0.135 7.309 1.00 95.94 73 SER A C 1
ATOM 572 O O . SER A 1 73 ? -8.825 -0.256 7.811 1.00 95.94 73 SER A O 1
ATOM 574 N N . THR A 1 74 ? -6.586 -0.280 8.027 1.00 97.69 74 THR A N 1
ATOM 575 C CA . THR A 1 74 ? -6.586 -0.707 9.430 1.00 97.69 74 THR A CA 1
ATOM 576 C C . THR A 1 74 ? -7.139 0.369 10.365 1.00 97.69 74 THR A C 1
ATOM 578 O O . THR A 1 74 ? -7.954 0.074 11.243 1.00 97.69 74 THR A O 1
ATOM 581 N N . PHE A 1 75 ? -6.749 1.628 10.165 1.00 97.50 75 PHE A N 1
ATOM 582 C CA . PHE A 1 75 ? -7.233 2.778 10.925 1.00 97.50 75 PHE A CA 1
ATOM 583 C C . PHE A 1 75 ? -8.759 2.873 10.849 1.00 97.50 75 PHE A C 1
ATOM 585 O O . PHE A 1 75 ? -9.439 2.884 11.875 1.00 97.50 75 PHE A O 1
ATOM 592 N N . LEU A 1 76 ? -9.320 2.849 9.636 1.00 95.44 76 LEU A N 1
ATOM 593 C CA . LEU A 1 76 ? -10.768 2.889 9.426 1.00 95.44 76 LEU A CA 1
ATOM 594 C C . LEU A 1 76 ? -11.471 1.660 9.998 1.00 95.44 76 LEU A C 1
ATOM 596 O O . LEU A 1 76 ? -12.539 1.792 10.596 1.00 95.44 76 LEU A O 1
ATOM 600 N N . THR A 1 77 ? -10.872 0.477 9.855 1.00 96.38 77 THR A N 1
ATOM 601 C CA . THR A 1 77 ? -11.396 -0.756 10.458 1.00 96.38 77 THR A CA 1
ATOM 602 C C . THR A 1 77 ? -11.492 -0.618 11.977 1.00 96.38 77 THR A C 1
ATOM 604 O O . THR A 1 77 ? -12.532 -0.935 12.552 1.00 96.38 77 THR A O 1
ATOM 607 N N . THR A 1 78 ? -10.468 -0.049 12.613 1.00 97.19 78 THR A N 1
ATOM 608 C CA . THR A 1 78 ? -10.419 0.206 14.060 1.00 97.19 78 THR A CA 1
ATOM 609 C C . THR A 1 78 ? -11.472 1.220 14.499 1.00 97.19 78 THR A C 1
ATOM 611 O O . THR A 1 78 ? -12.237 0.958 15.428 1.00 97.19 78 THR A O 1
ATOM 614 N N . VAL A 1 79 ? -11.574 2.356 13.804 1.00 95.06 79 VAL A N 1
ATOM 615 C CA . VAL A 1 79 ? -12.563 3.403 14.112 1.00 95.06 79 VAL A CA 1
ATOM 616 C C . VAL A 1 79 ? -13.992 2.876 13.970 1.00 95.06 79 VAL A C 1
ATOM 618 O O . VAL A 1 79 ? -14.828 3.079 14.854 1.00 95.06 79 VAL A O 1
ATOM 621 N N . ASN A 1 80 ? -14.272 2.138 12.895 1.00 94.25 80 ASN A N 1
ATOM 622 C CA . ASN A 1 80 ? -15.576 1.518 12.675 1.00 94.25 80 ASN A CA 1
ATOM 623 C C . ASN A 1 80 ? -15.867 0.410 13.697 1.00 94.25 80 ASN A C 1
ATOM 625 O O . ASN A 1 80 ? -17.014 0.246 14.114 1.00 94.25 80 ASN A O 1
ATOM 629 N N . PHE A 1 81 ? -14.849 -0.344 14.121 1.00 96.00 81 PHE A N 1
ATOM 630 C CA . PHE A 1 81 ? -14.979 -1.353 15.168 1.00 96.00 81 PHE A CA 1
ATOM 631 C C . PHE A 1 81 ? -15.387 -0.724 16.501 1.00 96.00 81 PHE A C 1
ATOM 633 O O . PHE A 1 81 ? -16.413 -1.116 17.049 1.00 96.00 81 PHE A O 1
ATOM 640 N N . TYR A 1 82 ? -14.676 0.302 16.976 1.00 95.00 82 TYR A N 1
ATOM 641 C CA . TYR A 1 82 ? -15.026 0.987 18.226 1.00 95.00 82 TYR A CA 1
ATOM 642 C C . TYR A 1 82 ? -16.351 1.751 18.141 1.00 95.00 82 TYR A C 1
ATOM 644 O O . TYR A 1 82 ? -17.089 1.814 19.123 1.00 95.00 82 TYR A O 1
ATOM 652 N N . SER A 1 83 ? -16.700 2.298 16.971 1.00 92.88 83 SER A N 1
ATOM 653 C CA . SER A 1 83 ? -18.026 2.887 16.746 1.00 92.88 83 SER A CA 1
ATOM 654 C C . SER A 1 83 ? -19.144 1.853 16.908 1.00 92.88 83 SER A C 1
ATOM 656 O O . SER A 1 83 ? -20.156 2.137 17.549 1.00 92.88 83 SER A O 1
ATOM 658 N N . HIS A 1 84 ? -18.948 0.645 16.373 1.00 94.00 84 HIS A N 1
ATOM 659 C CA . HIS A 1 84 ? -19.891 -0.459 16.523 1.00 94.00 84 HIS A CA 1
ATOM 660 C C . HIS A 1 84 ? -19.939 -0.978 17.966 1.00 94.00 84 HIS A C 1
ATOM 662 O O . HIS A 1 84 ? -21.031 -1.086 18.516 1.00 94.00 84 HIS A O 1
ATOM 668 N N . LEU A 1 85 ? -18.783 -1.181 18.606 1.00 94.69 85 LEU A N 1
ATOM 669 C CA . LEU A 1 85 ? -18.674 -1.609 20.003 1.00 94.69 85 LEU A CA 1
ATOM 670 C C . LEU A 1 85 ? -19.415 -0.657 20.952 1.00 94.69 85 LEU A C 1
ATOM 672 O O . LEU A 1 85 ? -20.147 -1.109 21.820 1.00 94.69 85 LEU A O 1
ATOM 676 N N . ARG A 1 86 ? -19.321 0.665 20.749 1.00 92.44 86 ARG A N 1
ATOM 677 C CA . ARG A 1 86 ? -20.077 1.643 21.556 1.00 92.44 86 ARG A CA 1
ATOM 678 C C . ARG A 1 86 ? -21.596 1.512 21.424 1.00 92.44 86 ARG A C 1
ATOM 680 O O . ARG A 1 86 ? -22.311 1.859 22.357 1.00 92.44 86 ARG A O 1
ATOM 687 N N . ARG A 1 87 ? -22.092 1.068 20.266 1.00 92.06 87 ARG A N 1
ATOM 688 C CA . ARG A 1 87 ? -23.532 0.897 20.011 1.00 92.06 87 ARG A CA 1
ATOM 689 C C . ARG A 1 87 ? -24.038 -0.455 20.504 1.00 92.06 87 ARG A C 1
ATOM 691 O O . ARG A 1 87 ? -25.109 -0.507 21.089 1.00 92.06 87 ARG A O 1
ATOM 698 N N . ALA A 1 88 ? -23.275 -1.516 20.256 1.00 91.69 88 ALA A N 1
ATOM 699 C CA . ALA A 1 88 ? -23.648 -2.893 20.571 1.00 91.69 88 ALA A CA 1
ATOM 700 C C . ALA A 1 88 ? -23.221 -3.344 21.982 1.00 91.69 88 ALA A C 1
ATOM 702 O O . ALA A 1 88 ? -23.650 -4.402 22.422 1.00 91.69 88 ALA A O 1
ATOM 703 N N . GLN A 1 89 ? -22.397 -2.555 22.687 1.00 89.56 89 GLN A N 1
ATOM 704 C CA . GLN A 1 89 ? -21.722 -2.862 23.964 1.00 89.56 89 GLN A CA 1
ATOM 705 C C . GLN A 1 89 ? -20.698 -4.007 23.893 1.00 89.56 89 GLN A C 1
ATOM 707 O O . GLN A 1 89 ? -19.649 -3.930 24.529 1.00 89.56 89 GLN A O 1
ATOM 712 N N . GLU A 1 90 ? -20.941 -5.019 23.065 1.00 93.06 90 GLU A N 1
ATOM 713 C CA . GLU A 1 90 ? -20.022 -6.113 22.766 1.00 93.06 90 GLU A CA 1
ATOM 714 C C . GLU A 1 90 ? -20.054 -6.420 21.265 1.00 93.06 90 GLU A C 1
ATOM 716 O O . GLU A 1 90 ? -21.072 -6.236 20.599 1.00 93.06 90 GLU A O 1
ATOM 721 N N . VAL A 1 91 ? -18.922 -6.855 20.713 1.00 95.69 91 VAL A N 1
ATOM 722 C CA . VAL A 1 91 ? -18.824 -7.325 19.327 1.00 95.69 91 VAL A CA 1
ATOM 723 C C . VAL A 1 91 ? -18.586 -8.827 19.346 1.00 95.69 91 VAL A C 1
ATOM 725 O O . VAL A 1 91 ? -17.590 -9.306 19.901 1.00 95.69 91 VAL A O 1
ATOM 728 N N . THR A 1 92 ? -19.490 -9.578 18.721 1.00 96.19 92 THR A N 1
ATOM 729 C CA . THR A 1 92 ? -19.405 -11.040 18.661 1.00 96.19 92 THR A CA 1
ATOM 730 C C . THR A 1 92 ? -18.446 -11.498 17.561 1.00 96.19 92 THR A C 1
ATOM 732 O O . THR A 1 92 ? -18.118 -10.750 16.635 1.00 96.19 92 THR A O 1
ATOM 735 N N . LEU A 1 93 ? -18.014 -12.762 17.616 1.00 95.62 93 LEU A N 1
ATOM 736 C CA . LEU A 1 93 ? -17.244 -13.358 16.519 1.00 95.62 93 LEU A CA 1
ATOM 737 C C . LEU A 1 93 ? -18.062 -13.391 15.213 1.00 95.62 93 LEU A C 1
ATOM 739 O O . LEU A 1 93 ? -17.503 -13.200 14.136 1.00 95.62 93 LEU A O 1
ATOM 743 N N . GLY A 1 94 ? -19.388 -13.548 15.296 1.00 96.12 94 GLY A N 1
ATOM 744 C CA . GLY A 1 94 ? -20.281 -13.485 14.136 1.00 96.12 94 GLY A CA 1
ATOM 745 C C . GLY A 1 94 ? -20.247 -12.127 13.427 1.00 96.12 94 GLY A C 1
ATOM 746 O O . GLY A 1 94 ? -20.203 -12.076 12.197 1.00 96.12 94 GLY A O 1
ATOM 747 N N . ASP A 1 95 ? -20.178 -11.024 14.177 1.00 95.31 95 ASP A N 1
ATOM 748 C CA . ASP A 1 95 ? -20.052 -9.671 13.610 1.00 95.31 95 ASP A CA 1
ATOM 749 C C . ASP A 1 95 ? -18.706 -9.470 12.903 1.00 95.31 95 ASP A C 1
ATOM 751 O O . ASP A 1 95 ? -18.623 -8.819 11.856 1.00 95.31 95 ASP A O 1
ATOM 755 N N . VAL A 1 96 ? -17.642 -10.050 13.463 1.00 96.88 96 VAL A N 1
ATOM 756 C CA . VAL A 1 96 ? -16.303 -10.054 12.861 1.00 96.88 96 VAL A CA 1
ATOM 757 C C . VAL A 1 96 ? -16.308 -10.836 11.552 1.00 96.88 96 VAL A C 1
ATOM 759 O O . VAL A 1 96 ? -15.891 -10.298 10.524 1.00 96.88 96 VAL A O 1
ATOM 762 N N . LEU A 1 97 ? -16.836 -12.062 11.564 1.00 96.69 97 LEU A N 1
ATOM 763 C CA . LEU A 1 97 ? -16.945 -12.903 10.372 1.00 96.69 97 LEU A CA 1
ATOM 764 C C . LEU A 1 97 ? -17.767 -12.211 9.283 1.00 96.69 97 LEU A C 1
ATOM 766 O O . LEU A 1 97 ? -17.344 -12.162 8.132 1.00 96.69 97 LEU A O 1
ATOM 770 N N . ARG A 1 98 ? -18.879 -11.565 9.645 1.00 95.12 98 ARG A N 1
ATOM 771 C CA . ARG A 1 98 ? -19.697 -10.782 8.709 1.00 95.12 98 ARG A CA 1
ATOM 772 C C . ARG A 1 98 ? -18.904 -9.655 8.042 1.00 95.12 98 ARG A C 1
ATOM 774 O O . ARG A 1 98 ? -19.011 -9.464 6.831 1.00 95.12 98 ARG A O 1
ATOM 781 N N . LYS A 1 99 ? -18.082 -8.918 8.801 1.00 94.75 99 LYS A N 1
ATOM 782 C CA . LYS A 1 99 ? -17.196 -7.875 8.247 1.00 94.75 99 LYS A CA 1
ATOM 783 C C . LYS A 1 99 ? -16.144 -8.458 7.299 1.00 94.75 99 LYS A C 1
ATOM 785 O O . LYS A 1 99 ? -15.882 -7.850 6.261 1.00 94.75 99 LYS A O 1
ATOM 790 N N . ILE A 1 100 ? -15.580 -9.623 7.625 1.00 96.69 100 ILE A N 1
ATOM 791 C CA . ILE A 1 100 ? -14.616 -10.332 6.768 1.00 96.69 100 ILE A CA 1
ATOM 792 C C . ILE A 1 100 ? -15.285 -10.766 5.460 1.00 96.69 100 ILE A C 1
ATOM 794 O O . ILE A 1 100 ? -14.767 -10.456 4.391 1.00 96.69 100 ILE A O 1
ATOM 798 N N . VAL A 1 101 ? -16.463 -11.395 5.524 1.00 96.25 101 VAL A N 1
ATOM 799 C CA . VAL A 1 101 ? -17.200 -11.855 4.334 1.00 96.25 101 VAL A CA 1
ATOM 800 C C . VAL A 1 101 ? -17.599 -10.680 3.437 1.00 96.25 101 VAL A C 1
ATOM 802 O O . VAL A 1 101 ? -17.375 -10.734 2.230 1.00 96.25 101 VAL A O 1
ATOM 805 N N . LYS A 1 102 ? -18.107 -9.571 3.999 1.00 93.88 102 LYS A N 1
ATOM 806 C CA . LYS A 1 102 ? -18.416 -8.360 3.211 1.00 93.88 102 LYS A CA 1
ATOM 807 C C . LYS A 1 102 ? -17.194 -7.839 2.458 1.00 93.88 102 LYS A C 1
ATOM 809 O O . LYS A 1 102 ? -17.295 -7.467 1.287 1.00 93.88 102 LYS A O 1
ATOM 814 N N . ARG A 1 103 ? -16.031 -7.827 3.115 1.00 93.69 103 ARG A N 1
ATOM 815 C CA . ARG A 1 103 ? -14.779 -7.404 2.483 1.00 93.69 103 ARG A CA 1
ATOM 816 C C . ARG A 1 103 ? -14.319 -8.391 1.413 1.00 93.69 103 ARG A C 1
ATOM 818 O O . ARG A 1 103 ? -13.924 -7.943 0.340 1.00 93.69 103 ARG A O 1
ATOM 825 N N . TYR A 1 104 ? -14.427 -9.694 1.681 1.00 95.56 104 TYR A N 1
ATOM 826 C CA . TYR A 1 104 ? -14.113 -10.757 0.728 1.00 95.56 104 TYR A CA 1
ATOM 827 C C . TYR A 1 104 ? -14.930 -10.600 -0.556 1.00 95.56 104 TYR A C 1
ATOM 829 O O . TYR A 1 104 ? -14.345 -10.560 -1.632 1.00 95.56 104 TYR A O 1
ATOM 837 N N . ILE A 1 105 ? -16.252 -10.412 -0.455 1.00 94.75 105 ILE A N 1
ATOM 838 C CA . ILE A 1 105 ? -17.133 -10.214 -1.618 1.00 94.75 105 ILE A CA 1
ATOM 839 C C . ILE A 1 105 ? -16.696 -8.990 -2.429 1.00 94.75 105 ILE A C 1
ATOM 841 O O . ILE A 1 105 ? -16.497 -9.097 -3.637 1.00 94.75 105 ILE A O 1
ATOM 845 N N . ARG A 1 106 ? -16.493 -7.841 -1.768 1.00 91.31 106 ARG A N 1
ATOM 846 C CA . ARG A 1 106 ? -16.107 -6.587 -2.434 1.00 91.31 106 ARG A CA 1
ATOM 847 C C . ARG A 1 106 ? -14.766 -6.693 -3.163 1.00 91.31 106 ARG A C 1
ATOM 849 O O . ARG A 1 106 ? -14.633 -6.209 -4.287 1.00 91.31 106 ARG A O 1
ATOM 856 N N . PHE A 1 107 ? -13.751 -7.269 -2.521 1.00 93.06 107 PHE A N 1
ATOM 857 C CA . PHE A 1 107 ? -12.430 -7.398 -3.137 1.00 93.06 107 PHE A CA 1
ATOM 858 C C . PHE A 1 107 ? -12.443 -8.470 -4.228 1.00 93.06 107 PHE A C 1
ATOM 860 O O . PHE A 1 107 ? -11.887 -8.246 -5.304 1.00 93.06 107 PHE A O 1
ATOM 867 N N . THR A 1 108 ? -13.140 -9.584 -3.989 1.00 94.81 108 THR A N 1
ATOM 868 C CA . THR A 1 108 ? -13.243 -10.701 -4.932 1.00 94.81 108 THR A CA 1
ATOM 869 C C . THR A 1 108 ? -13.956 -10.295 -6.210 1.00 94.81 108 THR A C 1
ATOM 871 O O . THR A 1 108 ? -13.472 -10.606 -7.295 1.00 94.81 108 THR A O 1
ATOM 874 N N . SER A 1 109 ? -15.036 -9.515 -6.112 1.00 94.00 109 SER A N 1
ATOM 875 C CA . SER A 1 109 ? -15.738 -9.022 -7.298 1.00 94.00 109 SER A CA 1
ATOM 876 C C . SER A 1 109 ? -14.844 -8.172 -8.197 1.00 94.00 109 SER A C 1
ATOM 878 O O . SER A 1 109 ? -14.939 -8.260 -9.414 1.00 94.00 109 SER A O 1
ATOM 880 N N . ALA A 1 110 ? -13.950 -7.372 -7.608 1.00 92.62 110 ALA A N 1
ATOM 881 C CA . ALA A 1 110 ? -13.041 -6.526 -8.372 1.00 92.62 110 ALA A CA 1
ATOM 882 C C . ALA A 1 110 ? -11.983 -7.363 -9.096 1.00 92.62 110 ALA A C 1
ATOM 884 O O . ALA A 1 110 ? -11.816 -7.236 -10.305 1.00 92.62 110 ALA A O 1
ATOM 885 N N . GLN A 1 111 ?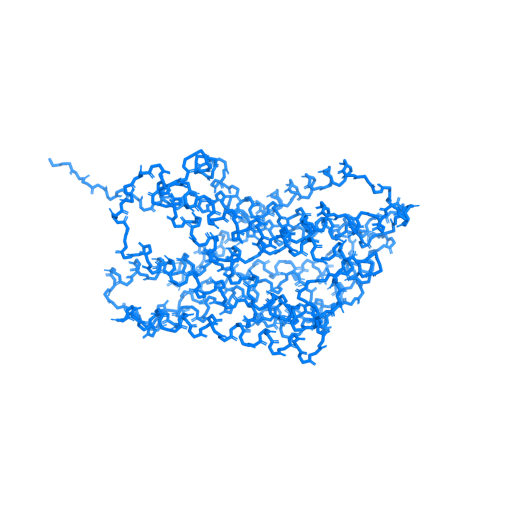 -11.286 -8.241 -8.367 1.00 92.94 111 GLN A N 1
ATOM 886 C CA . GLN A 1 111 ? -10.210 -9.058 -8.937 1.00 92.94 111 GLN A CA 1
ATOM 887 C C . GLN A 1 111 ? -10.720 -10.063 -9.972 1.00 92.94 111 GLN A C 1
ATOM 889 O O . GLN A 1 111 ? -10.037 -10.284 -10.967 1.00 92.94 111 GLN A O 1
ATOM 894 N N . ALA A 1 112 ? -11.923 -10.619 -9.788 1.00 94.44 112 ALA A N 1
ATOM 895 C CA . ALA A 1 112 ? -12.511 -11.573 -10.724 1.00 94.44 112 ALA A CA 1
ATOM 896 C C . ALA A 1 112 ? -12.667 -10.979 -12.132 1.00 94.44 112 ALA A C 1
ATOM 898 O O . ALA A 1 112 ? -12.417 -11.674 -13.112 1.00 94.44 112 ALA A O 1
ATOM 899 N N . VAL A 1 113 ? -12.994 -9.684 -12.239 1.00 95.12 113 VAL A N 1
ATOM 900 C CA . VAL A 1 113 ? -13.072 -8.975 -13.527 1.00 95.12 113 VAL A CA 1
ATOM 901 C C . VAL A 1 113 ? -11.719 -8.963 -14.231 1.00 95.12 113 VAL A C 1
ATOM 903 O O . VAL A 1 113 ? -11.651 -9.258 -15.420 1.00 95.12 113 VAL A O 1
ATOM 906 N N . PHE A 1 114 ? -10.634 -8.654 -13.514 1.00 94.31 114 PHE A N 1
ATOM 907 C CA . PHE A 1 114 ? -9.294 -8.614 -14.109 1.00 94.31 114 PHE A CA 1
ATOM 908 C C . PHE A 1 114 ? -8.769 -10.005 -14.434 1.00 94.31 114 PHE A C 1
ATOM 910 O O . PHE A 1 114 ? -8.199 -10.191 -15.501 1.00 94.31 114 PHE A O 1
ATOM 917 N N . ILE A 1 115 ? -8.997 -10.985 -13.560 1.00 95.06 115 ILE A N 1
ATOM 918 C CA . ILE A 1 115 ? -8.653 -12.382 -13.834 1.00 95.06 115 ILE A CA 1
ATOM 919 C C . ILE A 1 115 ? -9.353 -12.831 -15.121 1.00 95.06 115 ILE A C 1
ATOM 921 O O . ILE A 1 115 ? -8.684 -13.269 -16.048 1.00 95.06 115 ILE A O 1
ATOM 925 N N . ALA A 1 116 ? -10.671 -12.634 -15.226 1.00 95.62 116 ALA A N 1
ATOM 926 C CA . ALA A 1 116 ? -11.428 -12.997 -16.421 1.00 95.62 116 ALA A CA 1
ATOM 927 C C . ALA A 1 116 ? -10.928 -12.253 -17.669 1.00 95.62 116 ALA A C 1
ATOM 929 O O . ALA A 1 116 ? -10.733 -12.872 -18.714 1.00 95.62 116 ALA A O 1
ATOM 930 N N . LEU A 1 117 ? -10.673 -10.945 -17.556 1.00 95.31 117 LEU A N 1
ATOM 931 C CA . LEU A 1 117 ? -10.155 -10.120 -18.646 1.00 95.31 117 LEU A CA 1
ATOM 932 C C . LEU A 1 117 ? -8.816 -10.653 -19.178 1.00 95.31 117 LEU A C 1
ATOM 934 O O . LEU A 1 117 ? -8.687 -10.859 -20.384 1.00 95.31 117 LEU A O 1
ATOM 938 N N . TYR A 1 118 ? -7.844 -10.905 -18.297 1.00 94.44 118 TYR A N 1
ATOM 939 C CA . TYR A 1 118 ? -6.512 -11.386 -18.680 1.00 94.44 118 TYR A CA 1
ATOM 940 C C . TYR A 1 118 ? -6.518 -12.850 -19.137 1.00 94.44 118 TYR A C 1
ATOM 942 O O . TYR A 1 118 ? -5.787 -13.197 -20.062 1.00 94.44 118 TYR A O 1
ATOM 950 N N . SER A 1 119 ? -7.379 -13.694 -18.567 1.00 95.81 119 SER A N 1
ATOM 951 C CA . SER A 1 119 ? -7.553 -15.089 -18.990 1.00 95.81 119 SER A CA 1
ATOM 952 C C . SER A 1 119 ? -8.253 -15.254 -20.341 1.00 95.81 119 SER A C 1
ATOM 954 O O . SER A 1 119 ? -8.142 -16.321 -20.933 1.00 95.81 119 SER A O 1
ATOM 956 N N . SER A 1 120 ? -8.970 -14.243 -20.850 1.00 95.38 120 SER A N 1
ATOM 957 C CA . SER A 1 120 ? -9.789 -14.390 -22.067 1.00 95.38 120 SER A CA 1
ATOM 958 C C . SER A 1 120 ? -9.566 -13.291 -23.107 1.00 95.38 120 SER A C 1
ATOM 960 O O . SER A 1 120 ? -8.833 -13.492 -24.067 1.00 95.38 120 SER A O 1
ATOM 962 N N . TRP A 1 121 ? -10.194 -12.125 -22.964 1.00 94.56 121 TRP A N 1
ATOM 963 C CA . TRP A 1 121 ? -10.254 -11.129 -24.037 1.00 94.56 121 TRP A CA 1
ATOM 964 C C . TRP A 1 121 ? -8.954 -10.357 -24.244 1.00 94.56 121 TRP A C 1
ATOM 966 O O . TRP A 1 121 ? -8.643 -9.976 -25.373 1.00 94.56 121 TRP A O 1
ATOM 976 N N . PHE A 1 122 ? -8.196 -10.101 -23.177 1.00 94.31 122 PHE A N 1
ATOM 977 C CA . PHE A 1 122 ? -7.113 -9.123 -23.233 1.00 94.31 122 PHE A CA 1
ATOM 978 C C . PHE A 1 122 ? -5.983 -9.538 -24.174 1.00 94.31 122 PHE A C 1
ATOM 980 O O . PHE A 1 122 ? -5.469 -8.687 -24.890 1.00 94.31 122 PHE A O 1
ATOM 987 N N . ILE A 1 123 ? -5.663 -10.834 -24.256 1.00 95.50 123 ILE A N 1
ATOM 988 C CA . ILE A 1 123 ? -4.622 -11.368 -25.150 1.00 95.50 123 ILE A CA 1
ATOM 989 C C . ILE A 1 123 ? -4.929 -11.141 -26.638 1.00 95.50 123 ILE A C 1
ATOM 991 O O . ILE A 1 123 ? -4.009 -10.990 -27.440 1.00 95.50 123 ILE A O 1
ATOM 995 N N . HIS A 1 124 ? -6.210 -11.058 -27.008 1.00 94.69 124 HIS A N 1
ATOM 996 C CA . HIS A 1 124 ? -6.659 -10.917 -28.395 1.00 94.69 124 HIS A CA 1
ATOM 997 C C . HIS A 1 124 ? -6.796 -9.461 -28.859 1.00 94.69 124 HIS A C 1
ATOM 999 O O . HIS A 1 124 ? -7.089 -9.223 -30.029 1.00 94.69 124 HIS A O 1
ATOM 1005 N N . LEU A 1 125 ? -6.601 -8.485 -27.966 1.00 94.44 125 LEU A N 1
ATOM 1006 C CA . LEU A 1 125 ? -6.883 -7.079 -28.256 1.00 94.44 125 LEU A CA 1
ATOM 1007 C C . LEU A 1 125 ? -5.886 -6.447 -29.239 1.00 94.44 125 LEU A C 1
ATOM 1009 O O . LEU A 1 125 ? -6.249 -5.531 -29.974 1.00 94.44 125 LEU A O 1
ATOM 1013 N N . SER A 1 126 ? -4.629 -6.893 -29.245 1.00 93.62 126 SER A N 1
ATOM 1014 C CA . SER A 1 126 ? -3.598 -6.351 -30.132 1.00 93.62 126 SER A CA 1
ATOM 1015 C C . SER A 1 126 ? -2.406 -7.300 -30.284 1.00 93.62 126 SER A C 1
ATOM 1017 O O . SER A 1 126 ? -2.423 -8.430 -29.801 1.00 93.62 126 SER A O 1
ATOM 1019 N N . ARG A 1 127 ? -1.371 -6.839 -30.994 1.00 91.94 127 ARG A N 1
ATOM 1020 C CA . ARG A 1 127 ? -0.054 -7.471 -31.124 1.00 91.94 127 ARG A CA 1
ATOM 1021 C C . ARG A 1 127 ? 1.038 -6.401 -31.133 1.00 91.94 127 ARG A C 1
ATOM 1023 O O . ARG A 1 127 ? 0.893 -5.349 -31.768 1.00 91.94 127 ARG A O 1
ATOM 1030 N N . GLY A 1 128 ? 2.161 -6.700 -30.493 1.00 91.38 128 GLY A N 1
ATOM 1031 C CA . GLY A 1 128 ? 3.328 -5.826 -30.455 1.00 91.38 128 GLY A CA 1
ATOM 1032 C C . GLY A 1 128 ? 4.577 -6.537 -29.927 1.00 91.38 128 GLY A C 1
ATOM 1033 O O . GLY A 1 128 ? 4.463 -7.654 -29.420 1.00 91.38 128 GLY A O 1
ATOM 1034 N N . PRO A 1 129 ? 5.760 -5.912 -30.053 1.00 90.31 129 PRO A N 1
ATOM 1035 C CA . PRO A 1 129 ? 7.042 -6.523 -29.692 1.00 90.31 129 PRO A CA 1
ATOM 1036 C C . PRO A 1 129 ? 7.110 -7.034 -28.249 1.00 90.31 129 PRO A C 1
ATOM 1038 O O . PRO A 1 129 ? 7.641 -8.111 -28.009 1.00 90.31 129 PRO A O 1
ATOM 1041 N N . PHE A 1 130 ? 6.516 -6.294 -27.308 1.00 89.31 130 PHE A N 1
ATOM 1042 C CA . PHE A 1 130 ? 6.493 -6.642 -25.883 1.00 89.31 130 PHE A CA 1
ATOM 1043 C C . PHE A 1 130 ? 5.184 -7.334 -25.453 1.00 89.31 130 PHE A C 1
ATOM 1045 O O . PHE A 1 130 ? 4.999 -7.625 -24.275 1.00 89.31 130 PHE A O 1
ATOM 1052 N N . TRP A 1 131 ? 4.252 -7.607 -26.378 1.00 92.19 131 TRP A N 1
ATOM 1053 C CA . TRP A 1 131 ? 2.901 -8.090 -26.049 1.00 92.19 131 TRP A CA 1
ATOM 1054 C C . TRP A 1 131 ? 2.895 -9.457 -25.360 1.00 92.19 131 TRP A C 1
ATOM 1056 O O . TRP A 1 131 ? 2.202 -9.647 -24.364 1.00 92.19 131 TRP A O 1
ATOM 1066 N N . GLU A 1 132 ? 3.697 -10.402 -25.854 1.00 89.75 132 GLU A N 1
ATOM 1067 C CA . GLU A 1 132 ? 3.819 -11.734 -25.247 1.00 89.75 132 GLU A CA 1
ATOM 1068 C C . GLU A 1 132 ? 4.488 -11.701 -23.869 1.00 89.75 132 GLU A C 1
ATOM 1070 O O . GLU A 1 132 ? 4.192 -12.538 -23.015 1.00 89.75 132 GLU A O 1
ATOM 1075 N N . GLN A 1 133 ? 5.374 -10.729 -23.647 1.00 85.44 133 GLN A N 1
ATOM 1076 C CA . GLN A 1 133 ? 6.116 -10.560 -22.397 1.00 85.44 133 GLN A CA 1
ATOM 1077 C C . GLN A 1 133 ? 5.253 -9.895 -21.321 1.00 85.44 133 GLN A C 1
ATOM 1079 O O . GLN A 1 133 ? 5.374 -10.232 -20.151 1.00 85.44 133 GLN A O 1
ATOM 1084 N N . THR A 1 134 ? 4.337 -9.000 -21.702 1.00 87.75 134 THR A N 1
ATOM 1085 C CA . THR A 1 134 ? 3.431 -8.334 -20.759 1.00 87.75 134 THR A CA 1
ATOM 1086 C C . THR A 1 134 ? 2.085 -9.049 -20.658 1.00 87.75 134 THR A C 1
ATOM 1088 O O . THR A 1 134 ? 1.754 -9.665 -19.643 1.00 87.75 134 THR A O 1
ATOM 1091 N N . VAL A 1 135 ? 1.278 -8.989 -21.713 1.00 91.50 135 VAL A N 1
ATOM 1092 C CA . VAL A 1 135 ? -0.090 -9.519 -21.735 1.00 91.50 135 VAL A CA 1
ATOM 1093 C C . VAL A 1 135 ? -0.085 -11.043 -21.851 1.00 91.50 135 VAL A C 1
ATOM 1095 O O . VAL A 1 135 ? -0.814 -11.700 -21.110 1.00 91.50 135 VAL A O 1
ATOM 1098 N N . GLY A 1 136 ? 0.763 -11.612 -22.713 1.00 92.06 136 GLY A N 1
ATOM 1099 C CA . GLY A 1 136 ? 0.877 -13.065 -22.904 1.00 92.06 136 GLY A CA 1
ATOM 1100 C C . GLY A 1 136 ? 1.343 -13.807 -21.651 1.00 92.06 136 GLY A C 1
ATOM 1101 O O . GLY A 1 136 ? 0.764 -14.833 -21.286 1.00 92.06 136 GLY A O 1
ATOM 1102 N N . PHE A 1 137 ? 2.336 -13.265 -20.943 1.00 89.06 137 PHE A N 1
ATOM 1103 C CA . PHE A 1 137 ? 2.799 -13.809 -19.667 1.00 89.06 137 PHE A CA 1
ATOM 1104 C C . PHE A 1 137 ? 1.674 -13.836 -18.628 1.00 89.06 137 PHE A C 1
ATOM 1106 O O . PHE A 1 137 ? 1.357 -14.903 -18.101 1.00 89.06 137 PHE A O 1
ATOM 1113 N N . ASN A 1 138 ? 1.016 -12.695 -18.395 1.00 90.56 138 ASN A N 1
ATOM 1114 C CA . ASN A 1 138 ? -0.091 -12.608 -17.441 1.00 90.56 138 ASN A CA 1
ATOM 1115 C C . ASN A 1 138 ? -1.262 -13.524 -17.837 1.00 90.56 138 ASN A C 1
ATOM 1117 O O . ASN A 1 138 ? -1.851 -14.164 -16.975 1.00 90.56 138 ASN A 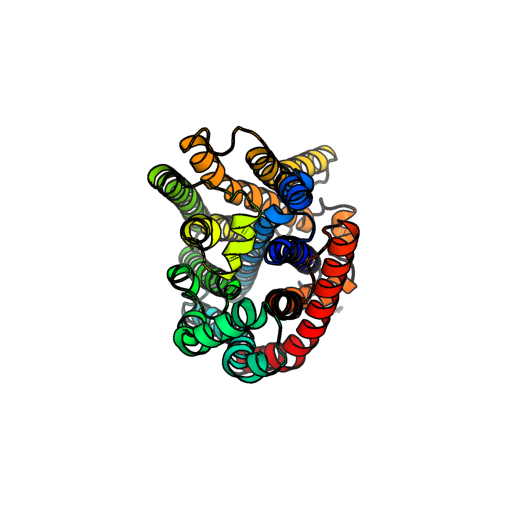O 1
ATOM 1121 N N . HIS A 1 139 ? -1.575 -13.651 -19.131 1.00 94.31 139 HIS A N 1
ATOM 1122 C CA . HIS A 1 139 ? -2.608 -14.568 -19.623 1.00 94.31 139 HIS A CA 1
ATOM 1123 C C . HIS A 1 139 ? -2.330 -16.025 -19.218 1.00 94.31 139 HIS A C 1
ATOM 1125 O O . HIS A 1 139 ? -3.197 -16.678 -18.632 1.00 94.31 139 HIS A O 1
ATOM 1131 N N . ARG A 1 140 ? -1.107 -16.522 -19.463 1.00 93.44 140 ARG A N 1
ATOM 1132 C CA . ARG A 1 140 ? -0.700 -17.885 -19.072 1.00 93.44 140 ARG A CA 1
ATOM 1133 C C . ARG A 1 140 ? -0.765 -18.077 -17.557 1.00 93.44 140 ARG A C 1
ATOM 1135 O O . ARG A 1 140 ? -1.415 -19.009 -17.089 1.00 93.44 140 ARG A O 1
ATOM 1142 N N . GLN A 1 141 ? -0.184 -17.147 -16.793 1.00 92.12 141 GLN A N 1
ATOM 1143 C CA . GLN A 1 141 ? -0.216 -17.214 -15.328 1.00 92.12 141 GLN A CA 1
ATOM 1144 C C . GLN A 1 141 ? -1.651 -17.157 -14.782 1.00 92.12 141 GLN A C 1
ATOM 1146 O O . GLN A 1 141 ? -1.967 -17.838 -13.809 1.00 92.12 141 GLN A O 1
ATOM 1151 N N . CYS A 1 142 ? -2.549 -16.381 -15.392 1.00 93.69 142 CYS A N 1
ATOM 1152 C CA . CYS A 1 142 ? -3.947 -16.323 -14.974 1.00 93.69 142 CYS A CA 1
ATOM 1153 C C . CYS A 1 142 ? -4.721 -17.599 -15.270 1.00 93.69 142 CYS A C 1
ATOM 1155 O O . CYS A 1 142 ? -5.502 -18.014 -14.421 1.00 93.69 142 CYS A O 1
ATOM 1157 N N . ASN A 1 143 ? -4.481 -18.269 -16.395 1.00 94.88 143 ASN A N 1
ATOM 1158 C CA . ASN A 1 143 ? -5.146 -19.542 -16.681 1.00 94.88 143 ASN A CA 1
ATOM 1159 C C . ASN A 1 143 ? -4.738 -20.659 -15.709 1.00 94.88 143 ASN A C 1
ATOM 1161 O O . ASN A 1 143 ? -5.578 -21.473 -15.332 1.00 94.88 143 ASN A O 1
ATOM 1165 N N . GLU A 1 144 ? -3.491 -20.659 -15.240 1.00 93.50 144 GLU A N 1
ATOM 1166 C CA . GLU A 1 144 ? -2.983 -21.696 -14.333 1.00 93.50 144 GLU A CA 1
ATOM 1167 C C . GLU A 1 144 ? -3.199 -21.364 -12.845 1.00 93.50 144 GLU A C 1
ATOM 1169 O O . GLU A 1 144 ? -3.506 -22.243 -12.036 1.00 93.50 144 GLU A O 1
ATOM 1174 N N . LYS A 1 145 ? -3.042 -20.091 -12.461 1.00 92.19 145 LYS A N 1
ATOM 1175 C CA . LYS A 1 145 ? -2.873 -19.673 -11.056 1.00 92.19 145 LYS A CA 1
ATOM 1176 C C . LYS A 1 145 ? -3.873 -18.621 -10.580 1.00 92.19 145 LYS A C 1
ATOM 1178 O O . LYS A 1 145 ? -3.650 -17.975 -9.554 1.00 92.19 145 LYS A O 1
ATOM 1183 N N . TRP A 1 146 ? -4.998 -18.434 -11.274 1.00 93.31 146 TRP A N 1
ATOM 1184 C CA . TRP A 1 146 ? -6.062 -17.513 -10.839 1.00 93.31 146 TRP A CA 1
ATOM 1185 C C . TRP A 1 146 ? -6.527 -17.761 -9.394 1.00 93.31 146 TRP A C 1
ATOM 1187 O O . TRP A 1 146 ? -6.796 -16.812 -8.654 1.00 93.31 146 TRP A O 1
ATOM 1197 N N . TRP A 1 147 ? -6.588 -19.028 -8.979 1.00 92.94 147 TRP A N 1
ATOM 1198 C CA . TRP A 1 147 ? -7.077 -19.452 -7.666 1.00 92.94 147 TRP A CA 1
ATOM 1199 C C . TRP A 1 147 ? -6.232 -18.898 -6.507 1.00 92.94 147 TRP 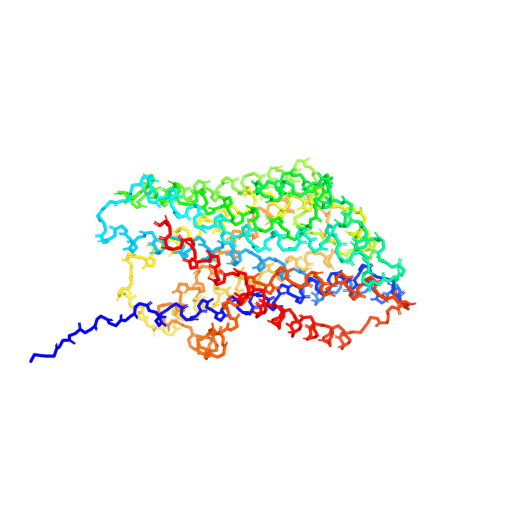A C 1
ATOM 1201 O O . TRP A 1 147 ? -6.782 -18.582 -5.452 1.00 92.94 147 TRP A O 1
ATOM 1211 N N . ILE A 1 148 ? -4.927 -18.680 -6.716 1.00 92.38 148 ILE A N 1
ATOM 1212 C CA . ILE A 1 148 ? -4.007 -18.116 -5.713 1.00 92.38 148 ILE A CA 1
ATOM 1213 C C . ILE A 1 148 ? -4.470 -16.716 -5.270 1.00 92.38 148 ILE A C 1
ATOM 1215 O O . ILE A 1 148 ? -4.434 -16.383 -4.082 1.00 92.38 148 ILE A O 1
ATOM 1219 N N . ASN A 1 149 ? -4.953 -15.896 -6.210 1.00 90.69 149 ASN A N 1
ATOM 1220 C CA . ASN A 1 149 ? -5.476 -14.561 -5.907 1.00 90.69 149 ASN A CA 1
ATOM 1221 C C . ASN A 1 149 ? -6.833 -14.619 -5.187 1.00 90.69 149 ASN A C 1
ATOM 1223 O O . ASN A 1 149 ? -7.078 -13.827 -4.279 1.00 90.69 149 ASN A O 1
ATOM 1227 N N . LEU A 1 150 ? -7.702 -15.580 -5.526 1.00 91.75 150 LEU A N 1
ATOM 1228 C CA . LEU A 1 150 ? -9.002 -15.736 -4.856 1.00 91.75 150 LEU A CA 1
ATOM 1229 C C . LEU A 1 150 ? -8.888 -16.224 -3.408 1.00 91.75 150 LEU A C 1
ATOM 1231 O O . LEU A 1 150 ? -9.760 -15.927 -2.589 1.00 91.75 150 LEU A O 1
ATOM 1235 N N . LEU A 1 151 ? -7.813 -16.949 -3.095 1.00 93.56 151 LEU A N 1
ATOM 1236 C CA . LEU A 1 151 ? -7.463 -17.348 -1.734 1.00 93.56 151 LEU A CA 1
ATOM 1237 C C . LEU A 1 151 ? -6.703 -16.256 -0.963 1.00 93.56 151 LEU A C 1
ATOM 1239 O O . LEU A 1 151 ? -6.455 -16.428 0.227 1.00 93.56 151 LEU A O 1
ATOM 1243 N N . TYR A 1 152 ? -6.354 -15.135 -1.607 1.00 94.19 152 TYR A N 1
ATOM 1244 C CA . TYR A 1 152 ? -5.552 -14.056 -1.023 1.00 94.19 152 TYR A CA 1
ATOM 1245 C C . TYR A 1 152 ? -4.199 -14.529 -0.475 1.00 94.19 152 TYR A C 1
ATOM 1247 O O . TYR A 1 152 ? -3.776 -14.095 0.595 1.00 94.19 152 TYR A O 1
ATOM 1255 N N . ILE A 1 153 ? -3.515 -15.419 -1.202 1.00 92.88 153 ILE A N 1
ATOM 1256 C CA . ILE A 1 153 ? -2.200 -15.977 -0.825 1.00 92.88 153 ILE A CA 1
ATOM 1257 C C . ILE A 1 153 ? -1.106 -15.680 -1.859 1.00 92.88 153 ILE A C 1
ATOM 1259 O O . ILE A 1 153 ? -0.022 -16.255 -1.808 1.00 92.88 153 ILE A O 1
ATOM 1263 N N . SER A 1 154 ? -1.355 -14.759 -2.794 1.00 90.56 154 SER A N 1
ATOM 1264 C CA . SER A 1 154 ? -0.407 -14.430 -3.874 1.00 90.56 154 SER A CA 1
ATOM 1265 C C . SER A 1 154 ? 0.918 -13.843 -3.401 1.00 90.56 154 SER A C 1
ATOM 1267 O O . SER A 1 154 ? 1.909 -13.909 -4.116 1.00 90.56 154 SER A O 1
ATOM 1269 N N . ASN A 1 155 ? 0.975 -13.324 -2.180 1.00 89.56 155 ASN A N 1
ATOM 1270 C CA . ASN A 1 155 ? 2.210 -12.856 -1.567 1.00 89.56 155 ASN A CA 1
ATOM 1271 C C . ASN A 1 155 ? 3.162 -13.991 -1.133 1.00 89.56 155 ASN A C 1
ATOM 1273 O O . ASN A 1 155 ? 4.360 -13.749 -0.986 1.00 89.56 155 ASN A O 1
ATOM 1277 N N . PHE A 1 156 ? 2.658 -15.216 -0.938 1.00 87.31 156 PHE A N 1
ATOM 1278 C CA . PHE A 1 156 ? 3.480 -16.382 -0.586 1.00 87.31 156 PHE A CA 1
ATOM 1279 C C . PHE A 1 156 ? 4.112 -17.061 -1.805 1.00 87.31 156 PHE A C 1
ATOM 1281 O O . PHE A 1 156 ? 5.190 -17.621 -1.674 1.00 87.31 156 PHE A O 1
ATOM 1288 N N . PHE A 1 157 ? 3.472 -16.958 -2.972 1.00 85.44 157 PHE A N 1
ATOM 1289 C CA . PHE A 1 157 ? 3.897 -17.579 -4.236 1.00 85.44 157 PHE A CA 1
ATOM 1290 C C . PHE A 1 157 ? 4.354 -16.534 -5.262 1.00 85.44 157 PHE A C 1
ATOM 1292 O O . PHE A 1 157 ? 4.152 -16.699 -6.464 1.00 85.44 157 PHE A O 1
ATOM 1299 N N . PHE A 1 158 ? 4.844 -15.386 -4.791 1.00 82.56 158 PHE A N 1
ATOM 1300 C CA . PHE A 1 158 ? 5.087 -14.242 -5.664 1.00 82.56 158 PHE A CA 1
ATOM 1301 C C . PHE A 1 158 ? 6.226 -14.516 -6.654 1.00 82.56 158 PHE A C 1
ATOM 1303 O O . PHE A 1 158 ? 6.075 -14.233 -7.837 1.00 82.56 158 PHE A O 1
ATOM 1310 N N . ASP A 1 159 ? 7.330 -15.100 -6.195 1.00 80.19 159 ASP A N 1
ATOM 1311 C CA . ASP A 1 159 ? 8.474 -15.502 -7.021 1.00 80.19 159 ASP A CA 1
ATOM 1312 C C . ASP A 1 159 ? 8.154 -16.649 -7.991 1.00 80.19 159 ASP A C 1
ATOM 1314 O O . ASP A 1 159 ? 8.672 -16.669 -9.107 1.00 80.19 159 ASP A O 1
ATOM 1318 N N . ASP A 1 160 ? 7.232 -17.540 -7.623 1.00 77.88 160 ASP A N 1
ATOM 1319 C CA . ASP A 1 160 ? 6.770 -18.642 -8.476 1.00 77.88 160 ASP A CA 1
ATOM 1320 C C . ASP A 1 160 ? 5.940 -18.181 -9.688 1.00 77.88 160 ASP A C 1
ATOM 1322 O O . ASP A 1 160 ? 5.538 -19.000 -10.515 1.00 77.88 160 ASP A O 1
ATOM 1326 N N . GLY A 1 161 ? 5.661 -16.882 -9.818 1.00 75.69 161 GLY A N 1
ATOM 1327 C CA . GLY A 1 161 ? 4.814 -16.308 -10.858 1.00 75.69 161 GLY A CA 1
ATOM 1328 C C . GLY A 1 161 ? 3.343 -16.355 -10.455 1.00 75.69 161 GLY A C 1
ATOM 1329 O O . GLY A 1 161 ? 2.751 -17.422 -10.304 1.00 75.69 161 GLY A O 1
ATOM 1330 N N . VAL A 1 162 ? 2.737 -15.180 -10.300 1.00 85.00 162 VAL A N 1
ATOM 1331 C CA . VAL A 1 162 ? 1.313 -15.002 -9.980 1.00 85.00 162 VAL A CA 1
ATOM 1332 C C . VAL A 1 162 ? 0.550 -14.506 -11.204 1.00 85.00 162 VAL A C 1
ATOM 1334 O O . VAL A 1 162 ? 1.124 -13.859 -12.072 1.00 85.00 162 VAL A O 1
ATOM 1337 N N . CYS A 1 163 ? -0.763 -14.757 -11.252 1.00 87.56 163 CYS A N 1
ATOM 1338 C CA . CYS A 1 163 ? -1.632 -14.312 -12.353 1.00 87.56 163 CYS A CA 1
ATOM 1339 C C . CYS A 1 163 ? -1.478 -12.816 -12.676 1.00 87.56 163 CYS A C 1
ATOM 1341 O O . CYS A 1 163 ? -1.294 -12.440 -13.827 1.00 87.56 163 CYS A O 1
ATOM 1343 N N . LEU A 1 164 ? -1.530 -11.963 -11.653 1.00 88.31 164 LEU A N 1
ATOM 1344 C CA . LEU A 1 164 ? -1.389 -10.518 -11.794 1.00 88.31 164 LEU A CA 1
ATOM 1345 C C . LEU A 1 164 ? -0.529 -10.007 -10.637 1.00 88.31 164 LEU A C 1
ATOM 1347 O O . LEU A 1 164 ? -1.008 -10.057 -9.498 1.00 88.31 164 LEU A O 1
ATOM 1351 N N . PRO A 1 165 ? 0.704 -9.523 -10.888 1.00 85.50 165 PRO A N 1
ATOM 1352 C CA . PRO A 1 165 ? 1.623 -9.112 -9.831 1.00 85.50 165 PRO A CA 1
ATOM 1353 C C . PRO A 1 165 ? 0.979 -8.141 -8.847 1.00 85.50 165 PRO A C 1
ATOM 1355 O O . PRO A 1 165 ? 0.993 -8.387 -7.649 1.00 85.50 165 PRO A O 1
ATOM 1358 N N . GLN A 1 166 ? 0.283 -7.111 -9.329 1.00 87.94 166 GLN A N 1
ATOM 1359 C CA . GLN A 1 166 ? -0.367 -6.091 -8.500 1.00 87.94 166 GLN A CA 1
ATOM 1360 C C . GLN A 1 166 ? -1.400 -6.625 -7.490 1.00 87.94 166 GLN A C 1
ATOM 1362 O O . GLN A 1 166 ? -1.766 -5.921 -6.549 1.00 87.94 166 GLN A O 1
ATOM 1367 N N . MET A 1 167 ? -1.881 -7.861 -7.646 1.00 90.12 167 MET A N 1
ATOM 1368 C CA . MET A 1 167 ? -2.845 -8.458 -6.716 1.00 90.12 167 MET A CA 1
ATOM 1369 C C . MET A 1 167 ? -2.229 -8.803 -5.356 1.00 90.12 167 MET A C 1
ATOM 1371 O O . MET A 1 167 ? -2.974 -9.005 -4.395 1.00 90.12 167 MET A O 1
ATOM 1375 N N . TRP A 1 168 ? -0.895 -8.792 -5.225 1.00 90.81 168 TRP A N 1
ATOM 1376 C CA . TRP A 1 168 ? -0.218 -8.955 -3.933 1.00 90.81 168 TRP A CA 1
ATOM 1377 C C . TRP A 1 168 ? -0.730 -7.954 -2.885 1.00 90.81 168 TRP A C 1
ATOM 1379 O O . TRP A 1 168 ? -0.917 -8.311 -1.722 1.00 90.81 168 TRP A O 1
ATOM 1389 N N . HIS A 1 169 ? -1.034 -6.720 -3.304 1.00 90.56 169 HIS A N 1
ATOM 1390 C CA . HIS A 1 169 ? -1.560 -5.673 -2.430 1.00 90.56 169 HIS A CA 1
ATOM 1391 C C . HIS A 1 169 ? -2.934 -6.041 -1.858 1.00 90.56 169 HIS A C 1
ATOM 1393 O O . HIS A 1 169 ? -3.200 -5.781 -0.687 1.00 90.56 169 HIS A O 1
ATOM 1399 N N . LEU A 1 170 ? -3.803 -6.672 -2.655 1.00 93.25 170 LEU A N 1
ATOM 1400 C CA . LEU A 1 170 ? -5.135 -7.082 -2.205 1.00 93.25 170 LEU A CA 1
ATOM 1401 C C . LEU A 1 170 ? -5.045 -8.245 -1.213 1.00 93.25 170 LEU A C 1
ATOM 1403 O O . LEU A 1 170 ? -5.723 -8.208 -0.187 1.00 93.25 170 LEU A O 1
ATOM 1407 N N . SER A 1 171 ? -4.184 -9.231 -1.490 1.00 94.06 171 SER A N 1
ATOM 1408 C CA . SER A 1 171 ? -3.872 -10.327 -0.560 1.00 94.06 171 SER A CA 1
ATOM 1409 C C . SER A 1 171 ? -3.392 -9.794 0.777 1.00 94.06 171 SER A C 1
ATOM 1411 O O . SER A 1 171 ? -3.941 -10.131 1.826 1.00 94.06 171 SER A O 1
ATOM 1413 N N . MET A 1 172 ? -2.441 -8.870 0.725 1.00 93.94 172 MET A N 1
ATOM 1414 C CA . MET A 1 172 ? -1.889 -8.219 1.898 1.00 93.94 172 MET A CA 1
ATOM 1415 C C . MET A 1 172 ? -2.934 -7.444 2.699 1.00 93.94 172 MET A C 1
ATOM 1417 O O . MET A 1 172 ? -3.080 -7.656 3.902 1.00 93.94 172 MET A O 1
ATOM 1421 N N . ASP A 1 173 ? -3.702 -6.574 2.051 1.00 94.75 173 ASP A N 1
ATOM 1422 C CA . ASP A 1 173 ? -4.712 -5.764 2.728 1.00 94.75 173 ASP A CA 1
ATOM 1423 C C . ASP A 1 173 ? -5.839 -6.623 3.334 1.00 94.75 173 ASP A C 1
ATOM 1425 O O . ASP A 1 173 ? -6.317 -6.344 4.440 1.00 94.75 173 ASP A O 1
ATOM 1429 N N . PHE A 1 174 ? -6.236 -7.708 2.658 1.00 96.00 174 PHE A N 1
ATOM 1430 C CA . PHE A 1 174 ? -7.199 -8.668 3.199 1.00 96.00 174 PHE A CA 1
ATOM 1431 C C . PHE A 1 174 ? -6.647 -9.380 4.442 1.00 96.00 174 PHE A C 1
ATOM 1433 O O . PHE A 1 174 ? -7.297 -9.351 5.491 1.00 96.00 174 PHE A O 1
ATOM 1440 N N . GLN A 1 175 ? -5.432 -9.935 4.368 1.00 96.69 175 GLN A N 1
ATOM 1441 C CA . GLN A 1 175 ? -4.766 -10.608 5.491 1.00 96.69 175 GLN A CA 1
ATOM 1442 C C . GLN A 1 175 ? -4.611 -9.681 6.704 1.00 96.69 175 GLN A C 1
ATOM 1444 O O . GLN A 1 175 ? -5.031 -10.032 7.808 1.00 96.69 175 GLN A O 1
ATOM 1449 N N . LEU A 1 176 ? -4.074 -8.470 6.508 1.00 96.62 176 LEU A N 1
ATOM 1450 C CA . LEU A 1 176 ? -3.899 -7.493 7.588 1.00 96.62 176 LEU A CA 1
ATOM 1451 C C . LEU A 1 176 ? -5.240 -7.092 8.211 1.00 96.62 176 LEU A C 1
ATOM 1453 O O . LEU A 1 176 ? -5.330 -6.930 9.428 1.00 96.62 176 LEU A O 1
ATOM 1457 N N . THR A 1 177 ? -6.301 -6.985 7.410 1.00 96.25 177 THR A N 1
ATOM 1458 C CA . THR A 1 177 ? -7.642 -6.693 7.931 1.00 96.25 177 THR A CA 1
ATOM 1459 C C . THR A 1 177 ? -8.185 -7.831 8.781 1.00 96.25 177 THR A C 1
ATOM 1461 O O . THR A 1 177 ? -8.740 -7.569 9.848 1.00 96.25 177 THR A O 1
ATOM 1464 N N . VAL A 1 178 ? -8.056 -9.079 8.320 1.00 97.69 178 VAL A N 1
ATOM 1465 C CA . VAL A 1 178 ? -8.501 -10.256 9.078 1.00 97.69 178 VAL A CA 1
ATOM 1466 C C . VAL A 1 1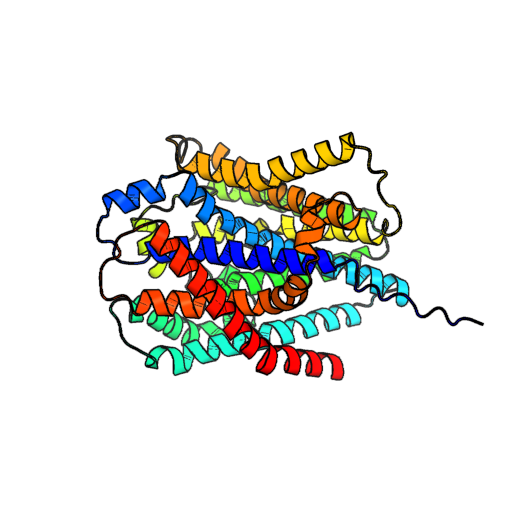78 ? -7.770 -10.308 10.418 1.00 97.69 178 VAL A C 1
ATOM 1468 O O . VAL A 1 178 ? -8.420 -10.359 11.463 1.00 97.69 178 VAL A O 1
ATOM 1471 N N . ILE A 1 179 ? -6.438 -10.186 10.403 1.00 97.81 179 ILE A N 1
ATOM 1472 C CA . ILE A 1 179 ? -5.614 -10.148 11.619 1.00 97.81 179 ILE A CA 1
ATOM 1473 C C . ILE A 1 179 ? -6.055 -8.990 12.528 1.00 97.81 179 ILE A C 1
ATOM 1475 O O . ILE A 1 179 ? -6.300 -9.191 13.717 1.00 97.81 179 ILE A O 1
ATOM 1479 N N . GLY A 1 180 ? -6.224 -7.785 11.978 1.00 97.94 180 GLY A N 1
ATOM 1480 C CA . GLY A 1 180 ? -6.637 -6.603 12.732 1.00 97.94 180 GLY A CA 1
ATOM 1481 C C . GLY A 1 180 ? -8.008 -6.746 13.389 1.00 97.94 180 GLY A C 1
ATOM 1482 O O . GLY A 1 180 ? -8.161 -6.412 14.562 1.00 97.94 180 GLY A O 1
ATOM 1483 N N . LEU A 1 181 ? -9.002 -7.284 12.678 1.00 98.12 181 LEU A N 1
ATOM 1484 C CA . LEU A 1 181 ? -10.338 -7.531 13.227 1.00 98.12 181 LEU A CA 1
ATOM 1485 C C . LEU A 1 181 ? -10.319 -8.565 14.358 1.00 98.12 181 LEU A C 1
ATOM 1487 O O . LEU A 1 181 ? -11.003 -8.364 15.362 1.00 98.12 181 LEU A O 1
ATOM 1491 N N . LEU A 1 182 ? -9.530 -9.635 14.223 1.00 98.31 182 LEU A N 1
ATOM 1492 C CA . LEU A 1 182 ? -9.374 -10.650 15.268 1.00 98.31 182 LEU A CA 1
ATOM 1493 C C . LEU A 1 182 ? -8.685 -10.078 16.513 1.00 98.31 182 LEU A C 1
ATOM 1495 O O . LEU A 1 182 ? -9.143 -10.317 17.631 1.00 98.31 182 LEU A O 1
ATOM 1499 N N . ILE A 1 183 ? -7.640 -9.262 16.333 1.00 98.19 183 ILE A N 1
ATOM 1500 C CA . ILE A 1 183 ? -6.978 -8.560 17.442 1.00 98.19 183 ILE A CA 1
ATOM 1501 C C . ILE A 1 183 ? -7.960 -7.618 18.141 1.00 98.19 183 ILE A C 1
ATOM 1503 O O . ILE A 1 183 ? -8.046 -7.624 19.370 1.00 98.19 183 ILE A O 1
ATOM 1507 N N . LEU A 1 184 ? -8.723 -6.823 17.387 1.00 98.12 184 LEU A N 1
ATOM 1508 C CA . LEU A 1 184 ? -9.713 -5.902 17.948 1.00 98.12 184 LEU A CA 1
ATOM 1509 C C . LEU A 1 184 ? -10.796 -6.646 18.730 1.00 98.12 184 LEU A C 1
ATOM 1511 O O . LEU A 1 184 ? -11.120 -6.246 19.843 1.00 98.12 184 LEU A O 1
ATOM 1515 N N . TRP A 1 185 ? -11.304 -7.753 18.192 1.00 97.75 185 TRP A N 1
ATOM 1516 C CA . TRP A 1 185 ? -12.271 -8.608 18.877 1.00 97.75 185 TRP A CA 1
ATOM 1517 C C . TRP A 1 185 ? -11.720 -9.186 20.182 1.00 97.75 185 TRP A C 1
ATOM 1519 O O . TRP A 1 185 ? -12.368 -9.088 21.224 1.00 97.75 185 TRP A O 1
ATOM 1529 N N . TRP A 1 186 ? -10.499 -9.714 20.169 1.00 97.31 186 TRP A N 1
ATOM 1530 C CA . TRP A 1 186 ? -9.870 -10.283 21.361 1.00 97.31 186 TRP A CA 1
ATOM 1531 C C . TRP A 1 186 ? -9.515 -9.235 22.428 1.00 97.31 186 TRP A C 1
ATOM 1533 O O . TRP A 1 186 ? -9.526 -9.514 23.630 1.00 97.31 186 TRP A O 1
ATOM 1543 N N . THR A 1 187 ? -9.204 -8.009 22.003 1.00 96.81 187 THR A N 1
ATOM 1544 C CA . THR A 1 187 ? -8.791 -6.905 22.887 1.00 96.81 187 THR A CA 1
ATOM 1545 C C . THR A 1 187 ? -9.912 -5.917 23.208 1.00 96.81 187 THR A C 1
ATOM 1547 O O . THR A 1 187 ? -9.671 -4.952 23.933 1.00 96.81 187 THR A O 1
ATOM 1550 N N . GLN A 1 188 ? -11.146 -6.165 22.751 1.00 94.81 188 GLN A N 1
ATOM 1551 C CA . GLN A 1 188 ? -12.253 -5.201 22.811 1.00 94.81 188 GLN A CA 1
ATOM 1552 C C . GLN A 1 188 ? -12.554 -4.661 24.221 1.00 94.81 188 GLN A C 1
ATOM 1554 O O . GLN A 1 188 ? -12.964 -3.512 24.355 1.00 94.81 188 GLN A O 1
ATOM 1559 N N . LYS A 1 189 ? -12.292 -5.451 25.275 1.00 91.62 189 LYS A N 1
ATOM 1560 C CA . LYS A 1 189 ? -12.513 -5.069 26.686 1.00 91.62 189 LYS A CA 1
ATOM 1561 C C . LYS A 1 189 ? -11.315 -4.364 27.339 1.00 91.62 189 LYS A C 1
ATOM 1563 O O . LYS A 1 189 ? -11.462 -3.780 28.406 1.00 91.62 189 LYS A O 1
ATOM 1568 N N . ASN A 1 190 ? -10.121 -4.421 26.742 1.00 93.56 190 ASN A N 1
ATOM 1569 C CA . ASN A 1 190 ? -8.898 -3.883 27.341 1.00 93.56 190 ASN A CA 1
ATOM 1570 C C . ASN A 1 190 ? -7.994 -3.212 26.297 1.00 93.56 190 ASN A C 1
ATOM 1572 O O . ASN A 1 190 ? -7.158 -3.853 25.657 1.00 93.56 190 ASN A O 1
ATOM 1576 N N . GLY A 1 191 ? -8.092 -1.886 26.204 1.00 92.12 191 GLY A N 1
ATOM 1577 C CA . GLY A 1 191 ? -7.272 -1.093 25.289 1.00 92.12 191 GLY A CA 1
ATOM 1578 C C . GLY A 1 191 ? -5.764 -1.151 25.564 1.00 92.12 191 GLY A C 1
ATOM 1579 O O . GLY A 1 191 ? -4.976 -1.040 24.629 1.00 92.12 191 GLY A O 1
ATOM 1580 N N . LYS A 1 192 ? -5.323 -1.410 26.807 1.00 94.44 192 LYS A N 1
ATOM 1581 C CA . LYS A 1 192 ? -3.888 -1.617 27.093 1.00 94.44 192 LYS A CA 1
ATOM 1582 C C . LYS A 1 192 ? -3.370 -2.887 26.415 1.00 94.44 192 LYS A C 1
ATOM 1584 O O . LYS A 1 192 ? -2.247 -2.898 25.920 1.00 94.44 192 LYS A O 1
ATOM 1589 N N . ARG A 1 193 ? -4.206 -3.931 26.337 1.00 96.75 193 ARG A N 1
ATOM 1590 C CA . ARG A 1 193 ? -3.885 -5.176 25.624 1.00 96.75 193 ARG A CA 1
ATOM 1591 C C . ARG A 1 193 ? -3.715 -4.930 24.126 1.00 96.75 193 ARG A C 1
ATOM 1593 O O . ARG A 1 193 ? -2.772 -5.451 23.546 1.00 96.75 193 ARG A O 1
ATOM 1600 N N . LEU A 1 194 ? -4.569 -4.100 23.521 1.00 97.50 194 LEU A N 1
ATOM 1601 C CA . LEU A 1 194 ? -4.434 -3.703 22.114 1.00 97.50 194 LEU A CA 1
ATOM 1602 C C . LEU A 1 194 ? -3.091 -3.012 21.843 1.00 97.50 194 LEU A C 1
ATOM 1604 O O . LEU A 1 194 ? -2.396 -3.367 20.890 1.00 97.50 194 LEU A O 1
ATOM 1608 N N . LEU A 1 195 ? -2.713 -2.051 22.691 1.00 96.94 195 LEU A N 1
ATOM 1609 C CA . LEU A 1 195 ? -1.438 -1.338 22.562 1.00 96.94 195 LEU A CA 1
ATOM 1610 C C . LEU A 1 195 ? -0.241 -2.280 22.736 1.00 96.94 195 LEU A C 1
ATOM 1612 O O . LEU A 1 195 ? 0.704 -2.211 21.955 1.00 96.94 195 LEU A O 1
ATOM 1616 N N . PHE A 1 196 ? -0.307 -3.196 23.705 1.00 97.94 196 PHE A N 1
ATOM 1617 C CA . PHE A 1 196 ? 0.734 -4.199 23.932 1.00 97.94 196 PHE A CA 1
ATOM 1618 C C . PHE A 1 196 ? 0.934 -5.118 22.717 1.00 97.94 196 PHE A C 1
ATOM 1620 O O . PHE A 1 196 ? 2.053 -5.259 22.231 1.00 97.94 196 PHE A O 1
ATOM 1627 N N . VAL A 1 197 ? -0.150 -5.677 22.167 1.00 98.06 197 VAL A N 1
ATOM 1628 C CA . VAL A 1 197 ? -0.098 -6.522 20.958 1.00 98.06 197 VAL A CA 1
ATOM 1629 C C . VAL A 1 197 ? 0.440 -5.743 19.764 1.00 98.06 197 VAL A C 1
ATOM 1631 O O . VAL A 1 197 ? 1.272 -6.256 19.025 1.00 98.06 197 VAL A O 1
ATOM 1634 N N . SER A 1 198 ? 0.013 -4.491 19.593 1.00 98.00 198 SER A N 1
ATOM 1635 C CA . SER A 1 198 ? 0.514 -3.632 18.514 1.00 98.00 198 SER A CA 1
ATOM 1636 C C . SER A 1 198 ? 2.025 -3.390 18.644 1.00 98.00 198 SER A C 1
ATOM 1638 O O . SER A 1 198 ? 2.733 -3.404 17.641 1.00 98.00 198 SER A O 1
ATOM 1640 N N . GLY A 1 199 ? 2.539 -3.246 19.871 1.00 97.81 199 GLY A N 1
ATOM 1641 C CA . GLY A 1 199 ? 3.977 -3.178 20.144 1.00 97.81 199 GLY A CA 1
ATOM 1642 C C . GLY A 1 199 ? 4.723 -4.462 19.766 1.00 97.81 199 GLY A C 1
ATOM 1643 O O . GLY A 1 199 ? 5.780 -4.388 19.142 1.00 97.81 199 GLY A O 1
ATOM 1644 N N . ILE A 1 200 ? 4.149 -5.634 20.063 1.00 97.94 200 ILE A N 1
ATOM 1645 C CA . ILE A 1 200 ? 4.708 -6.930 19.640 1.00 97.94 200 ILE A CA 1
ATOM 1646 C C . ILE A 1 200 ? 4.744 -7.038 18.113 1.00 97.94 200 ILE A C 1
ATOM 1648 O O . ILE A 1 200 ? 5.755 -7.466 17.567 1.00 97.94 200 ILE A O 1
ATOM 1652 N N . LEU A 1 201 ? 3.683 -6.621 17.414 1.00 97.94 201 LEU A N 1
ATOM 1653 C CA . LEU A 1 201 ? 3.651 -6.636 15.948 1.00 97.94 201 LEU A CA 1
ATOM 1654 C C . LEU A 1 201 ? 4.769 -5.771 15.348 1.00 97.94 201 LEU A C 1
ATOM 1656 O O . LEU A 1 201 ? 5.472 -6.232 14.448 1.00 97.94 201 LEU A O 1
ATOM 1660 N N . LEU A 1 202 ? 4.988 -4.563 15.880 1.00 97.81 202 LEU A N 1
ATOM 1661 C CA . LEU A 1 202 ? 6.089 -3.690 15.454 1.00 97.81 202 LEU A CA 1
ATOM 1662 C C . LEU A 1 202 ? 7.452 -4.342 15.684 1.00 97.81 202 LEU A C 1
ATOM 1664 O O . LEU A 1 202 ? 8.271 -4.391 14.768 1.00 97.81 202 LEU A O 1
ATOM 1668 N N . LEU A 1 203 ? 7.678 -4.882 16.884 1.00 97.62 203 LEU A N 1
ATOM 1669 C CA . LEU A 1 203 ? 8.928 -5.560 17.214 1.00 97.62 203 LEU A CA 1
ATOM 1670 C C . LEU A 1 203 ? 9.154 -6.780 16.312 1.00 97.62 203 LEU A C 1
ATOM 1672 O O . LEU A 1 203 ? 10.261 -6.973 15.820 1.00 97.62 203 LEU A O 1
ATOM 1676 N N . SER A 1 204 ? 8.105 -7.562 16.043 1.00 96.81 204 SER A N 1
ATOM 1677 C CA . SER A 1 204 ? 8.185 -8.745 15.184 1.00 96.81 204 SER A CA 1
ATOM 1678 C C . SER A 1 204 ? 8.575 -8.392 13.750 1.00 96.81 204 SER A C 1
ATOM 1680 O O . SER A 1 204 ? 9.438 -9.058 13.187 1.00 96.81 204 SER A O 1
ATOM 1682 N N . GLN A 1 205 ? 8.028 -7.305 13.188 1.00 95.44 205 GLN A N 1
ATOM 1683 C CA . GLN A 1 205 ? 8.448 -6.819 11.876 1.00 95.44 205 GLN A CA 1
ATOM 1684 C C . GLN A 1 205 ? 9.922 -6.419 11.885 1.00 95.44 205 GLN A C 1
ATOM 1686 O O . GLN A 1 205 ? 10.654 -6.816 10.979 1.00 95.44 205 GLN A O 1
ATOM 1691 N N . ILE A 1 206 ? 10.345 -5.615 12.868 1.00 96.25 206 ILE A N 1
ATOM 1692 C CA . ILE A 1 206 ? 11.718 -5.102 12.936 1.00 96.25 206 ILE A CA 1
ATOM 1693 C C . ILE A 1 206 ? 12.697 -6.273 13.025 1.00 96.25 206 ILE A C 1
ATOM 1695 O O . ILE A 1 206 ? 13.593 -6.387 12.194 1.00 96.25 206 ILE A O 1
ATOM 1699 N N . VAL A 1 207 ? 12.487 -7.180 13.983 1.00 96.50 207 VAL A N 1
ATOM 1700 C CA . VAL A 1 207 ? 13.369 -8.333 14.207 1.00 96.50 207 VAL A CA 1
ATOM 1701 C C . VAL A 1 207 ? 13.388 -9.249 12.987 1.00 96.50 207 VAL A C 1
ATOM 1703 O O . VAL A 1 207 ? 14.466 -9.597 12.514 1.00 96.50 207 VAL A O 1
ATOM 1706 N N . TRP A 1 208 ? 12.223 -9.600 12.433 1.00 94.44 208 TRP A N 1
ATOM 1707 C CA . TRP A 1 208 ? 12.157 -10.456 11.248 1.00 94.44 208 TRP A CA 1
ATOM 1708 C C . TRP A 1 208 ? 12.883 -9.833 10.058 1.00 94.44 208 TRP A C 1
ATOM 1710 O O . TRP A 1 208 ? 13.718 -10.486 9.443 1.00 94.44 208 TRP A O 1
ATOM 1720 N N . THR A 1 209 ? 12.598 -8.566 9.749 1.00 92.81 209 THR A N 1
ATOM 1721 C CA . THR A 1 209 ? 13.184 -7.879 8.590 1.00 92.81 209 THR A CA 1
ATOM 1722 C C . THR A 1 209 ? 14.694 -7.729 8.755 1.00 92.81 209 THR A C 1
ATOM 1724 O O . THR A 1 209 ? 15.436 -8.018 7.823 1.00 92.81 209 THR A O 1
ATOM 1727 N N . LEU A 1 210 ? 15.163 -7.353 9.950 1.00 94.06 210 LEU A N 1
ATOM 1728 C CA . LEU A 1 210 ? 16.589 -7.236 10.255 1.00 94.06 210 LEU A CA 1
ATOM 1729 C C . LEU A 1 210 ? 17.319 -8.567 10.046 1.00 94.06 210 LEU A C 1
ATOM 1731 O O . LEU A 1 210 ? 18.334 -8.615 9.352 1.00 94.06 210 LEU A O 1
ATOM 1735 N N . LEU A 1 211 ? 16.802 -9.647 10.639 1.00 94.06 211 LEU A N 1
ATOM 1736 C CA . LEU A 1 211 ? 17.427 -10.962 10.539 1.00 94.06 211 LEU A CA 1
ATOM 1737 C C . LEU A 1 211 ? 17.374 -11.484 9.106 1.00 94.06 211 LEU A C 1
ATOM 1739 O O . LEU A 1 211 ? 18.392 -11.931 8.593 1.00 94.06 211 LEU A O 1
ATOM 1743 N N . TYR A 1 212 ? 16.222 -11.383 8.443 1.00 91.06 212 TYR A N 1
ATOM 1744 C CA . TYR A 1 212 ? 16.038 -11.911 7.096 1.00 91.06 212 TYR A CA 1
ATOM 1745 C C . TYR A 1 212 ? 16.933 -11.203 6.071 1.00 91.06 212 TYR A C 1
ATOM 1747 O O . TYR A 1 212 ? 17.573 -11.873 5.260 1.00 91.06 212 TYR A O 1
ATOM 1755 N N . LEU A 1 213 ? 17.031 -9.869 6.125 1.00 90.50 213 LEU A N 1
ATOM 1756 C CA . LEU A 1 213 ? 17.926 -9.113 5.243 1.00 90.50 213 LEU A CA 1
ATOM 1757 C C . LEU A 1 213 ? 19.398 -9.375 5.561 1.00 90.50 213 LEU A C 1
ATOM 1759 O O . LEU A 1 213 ? 20.187 -9.626 4.651 1.00 90.50 213 LEU A O 1
ATOM 1763 N N . GLY A 1 214 ? 19.760 -9.380 6.847 1.00 91.00 214 GLY A N 1
ATOM 1764 C CA . GLY A 1 214 ? 21.139 -9.601 7.281 1.00 91.00 214 GLY A CA 1
ATOM 1765 C C . GLY A 1 214 ? 21.674 -10.989 6.921 1.00 91.00 214 GLY A C 1
ATOM 1766 O O . GLY A 1 214 ? 22.826 -11.105 6.503 1.00 91.00 214 GLY A O 1
ATOM 1767 N N . TRP A 1 215 ? 20.844 -12.034 7.036 1.00 91.88 215 TRP A N 1
ATOM 1768 C CA . TRP A 1 215 ? 21.251 -13.415 6.746 1.00 91.88 215 TRP A CA 1
ATOM 1769 C C . TRP A 1 215 ? 21.381 -13.707 5.255 1.00 91.88 215 TRP A C 1
ATOM 1771 O O . TRP A 1 215 ? 22.301 -14.412 4.851 1.00 91.88 215 TRP A O 1
ATOM 1781 N N . ASN A 1 216 ? 20.469 -13.167 4.445 1.00 88.62 216 ASN A N 1
ATOM 1782 C CA . ASN A 1 216 ? 20.462 -13.394 3.000 1.00 88.62 216 ASN A CA 1
ATOM 1783 C C . ASN A 1 216 ? 21.330 -12.387 2.231 1.00 88.62 216 ASN A C 1
ATOM 1785 O O . ASN A 1 216 ? 21.433 -12.479 1.013 1.00 88.62 216 ASN A O 1
ATOM 1789 N N . ASN A 1 217 ? 21.964 -11.438 2.932 1.00 86.75 217 ASN A N 1
ATOM 1790 C CA . ASN A 1 217 ? 22.734 -10.350 2.330 1.00 86.75 217 ASN A CA 1
ATOM 1791 C C . ASN A 1 217 ? 21.901 -9.544 1.315 1.00 86.75 217 ASN A C 1
ATOM 1793 O O . ASN A 1 217 ? 22.374 -9.192 0.237 1.00 86.75 217 ASN A O 1
ATOM 1797 N N . PHE A 1 218 ? 20.635 -9.300 1.662 1.00 85.25 218 PHE A N 1
ATOM 1798 C CA . PHE A 1 218 ? 19.699 -8.567 0.822 1.00 85.25 218 PHE A CA 1
ATOM 1799 C C . PHE A 1 218 ? 19.705 -7.081 1.159 1.00 85.25 218 PHE A C 1
ATOM 1801 O O . PHE A 1 218 ? 19.716 -6.682 2.325 1.00 85.25 218 PHE A O 1
ATOM 1808 N N . GLU A 1 219 ? 19.614 -6.266 0.116 1.00 83.94 219 GLU A N 1
ATOM 1809 C CA . GLU A 1 219 ? 19.407 -4.830 0.237 1.00 83.94 219 GLU A CA 1
ATOM 1810 C C . GLU A 1 219 ? 17.950 -4.520 0.589 1.00 83.94 219 GLU A C 1
ATOM 1812 O O . GLU A 1 219 ? 17.023 -5.188 0.127 1.00 83.94 219 GLU A O 1
ATOM 1817 N N . PHE A 1 220 ? 17.719 -3.484 1.398 1.00 75.00 220 PHE A N 1
ATOM 1818 C CA . PHE A 1 220 ? 16.352 -3.100 1.776 1.00 75.00 220 PHE A CA 1
ATOM 1819 C C . PHE A 1 220 ? 15.576 -2.444 0.632 1.00 75.00 220 PHE A C 1
ATOM 1821 O O . PHE A 1 220 ? 14.344 -2.401 0.640 1.00 75.00 220 PHE A O 1
ATOM 1828 N N . SER A 1 221 ? 16.295 -1.899 -0.347 1.00 70.94 221 SER A N 1
ATOM 1829 C CA . SER A 1 221 ? 15.704 -1.158 -1.445 1.00 70.94 221 SER A CA 1
ATOM 1830 C C . SER A 1 221 ? 16.517 -1.366 -2.712 1.00 70.94 221 SER A C 1
ATOM 1832 O O . SER A 1 221 ? 17.699 -1.050 -2.746 1.00 70.94 221 SER A O 1
ATOM 1834 N N . PHE A 1 222 ? 15.868 -1.865 -3.763 1.00 70.81 222 PHE A N 1
ATOM 1835 C CA . PHE A 1 222 ? 16.523 -2.229 -5.021 1.00 70.81 222 PHE A CA 1
ATOM 1836 C C . PHE A 1 222 ? 17.143 -1.034 -5.727 1.00 70.81 222 PHE A C 1
ATOM 1838 O O . PHE A 1 222 ? 16.480 -0.004 -5.910 1.00 70.81 222 PHE A O 1
ATOM 1845 N N . LEU A 1 223 ? 18.380 -1.199 -6.187 1.00 71.38 223 LEU A N 1
ATOM 1846 C CA . LEU A 1 223 ? 18.915 -0.359 -7.243 1.00 71.38 223 LEU A CA 1
ATOM 1847 C C . LEU A 1 223 ? 18.189 -0.704 -8.548 1.00 71.38 223 LEU A C 1
ATOM 1849 O O . LEU A 1 223 ? 18.251 -1.831 -9.034 1.00 71.38 223 LEU A O 1
ATOM 1853 N N . TYR A 1 224 ? 17.478 0.271 -9.103 1.00 73.38 224 TYR A N 1
ATOM 1854 C CA . TYR A 1 224 ? 16.709 0.108 -10.333 1.00 73.38 224 TYR A CA 1
ATOM 1855 C C . TYR A 1 224 ? 17.612 0.255 -11.557 1.00 73.38 224 TYR A C 1
ATOM 1857 O O . TYR A 1 224 ? 17.415 1.170 -12.353 1.00 73.38 224 TYR A O 1
ATOM 1865 N N . THR A 1 225 ? 18.626 -0.604 -11.688 1.00 75.94 225 THR A N 1
ATOM 1866 C CA . THR A 1 225 ? 19.491 -0.572 -12.873 1.00 75.94 225 THR A CA 1
ATOM 1867 C C . THR A 1 225 ? 18.661 -0.820 -14.138 1.00 75.94 225 THR A C 1
ATOM 1869 O O . THR A 1 225 ? 17.598 -1.453 -14.060 1.00 75.94 225 THR A O 1
ATOM 1872 N N . PRO A 1 226 ? 19.100 -0.335 -15.310 1.00 76.31 226 PRO A N 1
ATOM 1873 C CA . PRO A 1 226 ? 18.396 -0.597 -16.561 1.00 76.31 226 PRO A CA 1
ATOM 1874 C C . PRO A 1 226 ? 18.166 -2.094 -16.809 1.00 76.31 226 PRO A C 1
ATOM 1876 O O . PRO A 1 226 ? 17.081 -2.476 -17.237 1.00 76.31 226 PRO A O 1
ATOM 1879 N N . GLU A 1 227 ? 19.133 -2.948 -16.465 1.00 77.00 227 GLU A N 1
ATOM 1880 C CA . GLU A 1 227 ? 19.026 -4.405 -16.596 1.00 77.00 227 GLU A CA 1
ATOM 1881 C C . GLU A 1 227 ? 17.964 -4.969 -15.659 1.00 77.00 227 GLU A C 1
ATOM 1883 O O . GLU A 1 227 ? 17.170 -5.809 -16.074 1.00 77.00 227 GLU A O 1
ATOM 1888 N N . PHE A 1 228 ? 17.914 -4.501 -14.408 1.00 75.69 228 PHE A N 1
ATOM 1889 C CA . PHE A 1 228 ? 16.890 -4.926 -13.458 1.00 75.69 228 PHE A CA 1
ATOM 1890 C C . PHE A 1 228 ? 15.492 -4.518 -13.929 1.00 75.69 228 PHE A C 1
ATOM 1892 O O . PHE A 1 228 ? 14.578 -5.339 -13.926 1.00 75.69 228 PHE A O 1
ATOM 1899 N N . LEU A 1 229 ? 15.321 -3.264 -14.360 1.00 74.56 229 LEU A N 1
ATOM 1900 C CA . LEU A 1 229 ? 14.035 -2.762 -14.847 1.00 74.56 229 LEU A CA 1
ATOM 1901 C C . LEU A 1 229 ? 13.586 -3.496 -16.112 1.00 74.56 229 LEU A C 1
ATOM 1903 O O . LEU A 1 229 ? 12.416 -3.856 -16.208 1.00 74.56 229 LEU A O 1
ATOM 1907 N N . TYR A 1 230 ? 14.506 -3.780 -17.034 1.00 73.50 230 TYR A N 1
ATOM 1908 C CA . TYR A 1 230 ? 14.226 -4.592 -18.213 1.00 73.50 230 TYR A CA 1
ATOM 1909 C C . TYR A 1 230 ? 13.827 -6.022 -17.815 1.00 73.50 230 TYR A C 1
ATOM 1911 O O . TYR A 1 230 ? 12.797 -6.532 -18.262 1.00 73.50 230 TYR A O 1
ATOM 1919 N N . ASN A 1 231 ? 14.579 -6.632 -16.890 1.00 72.25 231 ASN A N 1
ATOM 1920 C CA . ASN A 1 231 ? 14.356 -7.998 -16.417 1.00 72.25 231 ASN A CA 1
ATOM 1921 C C . ASN A 1 231 ? 13.105 -8.172 -15.546 1.00 72.25 231 ASN A C 1
ATOM 1923 O O . ASN A 1 231 ? 12.594 -9.287 -15.429 1.00 72.25 231 ASN A O 1
ATOM 1927 N N . LEU A 1 232 ? 12.561 -7.089 -14.982 1.00 66.88 232 LEU A N 1
ATOM 1928 C CA . LEU A 1 232 ? 11.331 -7.115 -14.186 1.00 66.88 232 LEU A CA 1
ATOM 1929 C C . LEU A 1 232 ? 10.120 -7.617 -14.993 1.00 66.88 232 LEU A C 1
ATOM 1931 O O . LEU A 1 232 ? 9.147 -8.091 -14.411 1.00 66.88 232 LEU A O 1
ATOM 1935 N N . THR A 1 233 ? 10.186 -7.552 -16.327 1.00 57.12 233 THR A N 1
ATOM 1936 C CA . THR A 1 233 ? 9.184 -8.169 -17.212 1.00 57.12 233 THR A CA 1
ATOM 1937 C C . THR A 1 233 ? 9.256 -9.699 -17.240 1.00 57.12 233 THR A C 1
ATOM 1939 O O . THR A 1 233 ? 8.259 -10.341 -17.560 1.00 57.12 233 THR A O 1
ATOM 1942 N N . PHE A 1 234 ? 10.401 -10.291 -16.888 1.00 52.66 234 PHE A N 1
ATOM 1943 C CA . PHE A 1 234 ? 10.683 -11.718 -17.061 1.00 52.66 234 PHE A CA 1
ATOM 1944 C C . PHE A 1 234 ? 10.686 -12.510 -15.747 1.00 52.66 234 PHE A C 1
ATOM 1946 O O . PHE A 1 234 ? 10.310 -13.681 -15.753 1.00 52.66 234 PHE A O 1
ATOM 1953 N N . THR A 1 235 ? 11.092 -11.905 -14.625 1.00 58.84 235 THR A N 1
ATOM 1954 C CA . THR A 1 235 ? 11.212 -12.606 -13.333 1.00 58.84 235 THR A CA 1
ATOM 1955 C C . THR A 1 235 ? 10.844 -11.714 -12.153 1.00 58.84 235 THR A C 1
ATOM 1957 O O . THR A 1 235 ? 11.381 -10.616 -12.002 1.00 58.84 235 THR A O 1
ATOM 1960 N N . LEU A 1 236 ? 9.978 -12.216 -11.271 1.00 67.19 236 LEU A N 1
ATOM 1961 C CA . LEU A 1 236 ? 9.722 -11.609 -9.966 1.00 67.19 236 LEU A CA 1
ATOM 1962 C C . LEU A 1 236 ? 10.857 -12.022 -9.016 1.00 67.19 236 LEU A C 1
ATOM 1964 O O . LEU A 1 236 ? 11.122 -13.210 -8.853 1.00 67.19 236 LEU A O 1
ATOM 1968 N N . SER A 1 237 ? 11.575 -11.056 -8.432 1.00 70.94 237 SER A N 1
ATOM 1969 C CA . SER A 1 237 ? 12.760 -11.356 -7.617 1.00 70.94 237 SER A CA 1
ATOM 1970 C C . SER A 1 237 ? 12.393 -11.793 -6.194 1.00 70.94 237 SER A C 1
ATOM 1972 O O . SER A 1 237 ? 11.490 -11.236 -5.558 1.00 70.94 237 SER A O 1
ATOM 1974 N N . LYS A 1 238 ? 13.130 -12.778 -5.667 1.00 75.69 238 LYS A N 1
ATOM 1975 C CA . LYS A 1 238 ? 12.962 -13.281 -4.291 1.00 75.69 238 LYS A CA 1
ATOM 1976 C C . LYS A 1 238 ? 13.229 -12.196 -3.262 1.00 75.69 238 LYS A C 1
ATOM 1978 O O . LYS A 1 238 ? 12.564 -12.119 -2.229 1.00 75.69 238 LYS A O 1
ATOM 1983 N N . GLU A 1 239 ? 14.176 -11.322 -3.564 1.00 77.62 239 GLU A N 1
ATOM 1984 C CA . GLU A 1 239 ? 14.496 -10.169 -2.747 1.00 77.62 239 GLU A CA 1
ATOM 1985 C C . GLU A 1 239 ? 13.293 -9.223 -2.663 1.00 77.62 239 GLU A C 1
ATOM 1987 O O . GLU A 1 239 ? 12.970 -8.742 -1.573 1.00 77.62 239 GLU A O 1
ATOM 1992 N N . TRP A 1 240 ? 12.596 -8.964 -3.782 1.00 77.38 240 TRP A N 1
ATOM 1993 C CA . TRP A 1 240 ? 11.418 -8.089 -3.802 1.00 77.38 240 TRP A CA 1
ATOM 1994 C C . TRP A 1 240 ? 10.274 -8.689 -2.998 1.00 77.38 240 TRP A C 1
ATOM 1996 O O . TRP A 1 240 ? 9.662 -7.995 -2.177 1.00 77.38 240 TRP A O 1
ATOM 2006 N N . GLN A 1 241 ? 10.050 -9.994 -3.153 1.00 81.50 241 GLN A N 1
ATOM 2007 C CA . GLN A 1 241 ? 9.087 -10.710 -2.332 1.00 81.50 241 GLN A CA 1
ATOM 2008 C C . GLN A 1 241 ? 9.399 -10.540 -0.842 1.00 81.50 241 GLN A C 1
ATOM 2010 O O . GLN A 1 241 ? 8.543 -10.105 -0.066 1.00 81.50 241 GLN A O 1
ATOM 2015 N N . ALA A 1 242 ? 10.645 -10.811 -0.460 1.00 77.56 242 ALA A N 1
ATOM 2016 C CA . ALA A 1 242 ? 11.109 -10.745 0.913 1.00 77.56 242 ALA A CA 1
ATOM 2017 C C . ALA A 1 242 ? 10.924 -9.371 1.563 1.00 77.56 242 ALA A C 1
ATOM 2019 O O . ALA A 1 242 ? 10.449 -9.298 2.695 1.00 77.56 242 ALA A O 1
ATOM 2020 N N . THR A 1 243 ? 11.278 -8.299 0.855 1.00 78.00 243 THR A N 1
ATOM 2021 C CA . THR A 1 243 ? 11.331 -6.923 1.384 1.00 78.00 243 THR A CA 1
ATOM 2022 C C . THR A 1 243 ? 9.989 -6.194 1.334 1.00 78.00 243 THR A C 1
ATOM 2024 O O . THR A 1 243 ? 9.668 -5.416 2.238 1.00 78.00 243 THR A O 1
ATOM 2027 N N . TRP A 1 244 ? 9.179 -6.419 0.296 1.00 82.19 244 TRP A N 1
ATOM 2028 C CA . TRP A 1 244 ? 7.970 -5.624 0.043 1.00 82.19 244 TRP A CA 1
ATOM 2029 C C . TRP A 1 244 ? 6.671 -6.408 0.158 1.00 82.19 244 TRP A C 1
ATOM 2031 O O . TRP A 1 244 ? 5.677 -5.850 0.628 1.00 82.19 244 TRP A O 1
ATOM 2041 N N . ILE A 1 245 ? 6.673 -7.677 -0.243 1.00 87.06 245 ILE A N 1
ATOM 2042 C CA . ILE A 1 245 ? 5.445 -8.432 -0.511 1.00 87.06 245 ILE A CA 1
ATOM 2043 C C . ILE A 1 245 ? 4.991 -9.258 0.699 1.00 87.06 245 ILE A C 1
ATOM 2045 O O . ILE A 1 245 ? 3.792 -9.429 0.913 1.00 87.06 245 ILE A O 1
ATOM 2049 N N . THR A 1 246 ? 5.925 -9.755 1.513 1.00 88.19 246 THR A N 1
ATOM 2050 C CA . THR A 1 246 ? 5.619 -10.610 2.673 1.00 88.19 246 THR A CA 1
ATOM 2051 C C . THR A 1 246 ? 4.739 -9.925 3.721 1.00 88.19 246 THR A C 1
ATOM 2053 O O . THR A 1 246 ? 4.852 -8.727 3.986 1.00 88.19 246 THR A O 1
ATOM 2056 N N . THR A 1 247 ? 3.892 -10.699 4.408 1.00 90.62 247 THR A N 1
ATOM 2057 C CA . THR A 1 247 ? 2.975 -10.135 5.412 1.00 90.62 247 THR A CA 1
ATOM 2058 C C . THR A 1 247 ? 3.696 -9.506 6.592 1.00 90.62 247 THR A C 1
ATOM 2060 O O . THR A 1 247 ? 3.316 -8.432 7.059 1.00 90.62 247 THR A O 1
ATOM 2063 N N . ILE A 1 248 ? 4.772 -10.153 7.041 1.00 91.62 248 ILE A N 1
ATOM 2064 C CA . ILE A 1 248 ? 5.524 -9.751 8.230 1.00 91.62 248 ILE A CA 1
ATOM 2065 C C . ILE A 1 248 ? 6.176 -8.376 8.039 1.00 91.62 248 ILE A C 1
ATOM 2067 O O . ILE A 1 248 ? 6.123 -7.543 8.942 1.00 91.62 248 ILE A O 1
ATOM 2071 N N . THR A 1 249 ? 6.714 -8.086 6.850 1.00 90.94 249 THR A N 1
ATOM 2072 C CA . THR A 1 249 ? 7.373 -6.797 6.562 1.00 90.94 249 THR A CA 1
ATOM 2073 C C . THR A 1 249 ? 6.403 -5.620 6.436 1.00 90.94 249 THR A C 1
ATOM 2075 O O . THR A 1 249 ? 6.839 -4.490 6.226 1.00 90.94 249 THR A O 1
ATOM 2078 N N . ASN A 1 250 ? 5.095 -5.864 6.545 1.00 94.12 250 ASN A N 1
ATOM 2079 C CA . ASN A 1 250 ? 4.040 -4.860 6.420 1.00 94.12 250 ASN A CA 1
ATOM 2080 C C . ASN A 1 250 ? 3.175 -4.741 7.695 1.00 94.12 250 ASN A C 1
ATOM 2082 O O . ASN A 1 250 ? 2.195 -3.991 7.716 1.00 94.12 250 ASN A O 1
ATOM 2086 N N . LEU A 1 251 ? 3.528 -5.437 8.785 1.00 96.56 251 LEU A N 1
ATOM 2087 C CA . LEU A 1 251 ? 2.795 -5.389 10.059 1.00 96.56 251 LEU A CA 1
ATOM 2088 C C . LEU A 1 251 ? 2.819 -4.008 10.730 1.00 96.56 251 LEU A C 1
ATOM 2090 O O . LEU A 1 251 ? 1.947 -3.714 11.544 1.00 96.56 251 LEU A O 1
ATOM 2094 N N . ALA A 1 252 ? 3.759 -3.133 10.385 1.00 96.50 252 ALA A N 1
ATOM 2095 C CA . ALA A 1 252 ? 3.852 -1.776 10.905 1.00 96.50 252 ALA A CA 1
ATOM 2096 C C . ALA A 1 252 ? 2.639 -0.936 10.512 1.00 96.50 252 ALA A C 1
ATOM 2098 O O . ALA A 1 252 ? 2.121 -0.191 11.343 1.00 96.50 252 ALA A O 1
ATOM 2099 N N . ALA A 1 253 ? 2.141 -1.098 9.282 1.00 97.38 253 ALA A N 1
ATOM 2100 C CA . ALA A 1 253 ? 0.911 -0.459 8.828 1.00 97.38 253 ALA A CA 1
ATOM 2101 C C . ALA A 1 253 ? -0.300 -0.889 9.666 1.00 97.38 253 ALA A C 1
ATOM 2103 O O . ALA A 1 253 ? -1.091 -0.045 10.095 1.00 97.38 253 ALA A O 1
ATOM 2104 N N . LEU A 1 254 ? -0.400 -2.189 9.958 1.00 98.25 254 LEU A N 1
ATOM 2105 C CA . LEU A 1 254 ? -1.419 -2.749 10.844 1.00 98.25 254 LEU A CA 1
ATOM 2106 C C . LEU A 1 254 ? -1.271 -2.201 12.272 1.00 98.25 254 LEU A C 1
ATOM 2108 O O . LEU A 1 254 ? -2.209 -1.629 12.820 1.00 98.25 254 LEU A O 1
ATOM 2112 N N . ALA A 1 255 ? -0.091 -2.306 12.876 1.00 98.38 255 ALA A N 1
ATOM 2113 C CA . ALA A 1 255 ? 0.132 -1.894 14.257 1.00 98.38 255 ALA A CA 1
ATOM 2114 C C . ALA A 1 255 ? -0.135 -0.398 14.476 1.00 98.38 255 ALA A C 1
ATOM 2116 O O . ALA A 1 255 ? -0.898 -0.026 15.370 1.00 98.38 255 ALA A O 1
ATOM 2117 N N . TRP A 1 256 ? 0.420 0.475 13.631 1.00 98.25 256 TRP A N 1
ATOM 2118 C CA . TRP A 1 256 ? 0.155 1.909 13.729 1.00 98.25 256 TRP A CA 1
ATOM 2119 C C . TRP A 1 256 ? -1.299 2.248 13.405 1.00 98.25 256 TRP A C 1
ATOM 2121 O O . TRP A 1 256 ? -1.874 3.109 14.070 1.00 98.25 256 TRP A O 1
ATOM 2131 N N . GLY A 1 257 ? -1.926 1.557 12.448 1.00 98.00 257 GLY A N 1
ATOM 2132 C CA . GLY A 1 257 ? -3.349 1.720 12.153 1.00 98.00 257 GLY A CA 1
ATOM 2133 C C . GLY A 1 257 ? -4.238 1.403 13.361 1.00 98.00 257 GLY A C 1
ATOM 2134 O O . GLY A 1 257 ? -5.155 2.172 13.663 1.00 98.00 257 GLY A O 1
ATOM 2135 N N . LEU A 1 258 ? -3.928 0.329 14.098 1.00 98.44 258 LEU A N 1
ATOM 2136 C CA . LEU A 1 258 ? -4.596 -0.035 15.353 1.00 98.44 258 LEU A CA 1
ATOM 2137 C C . LEU A 1 258 ? -4.366 1.027 16.440 1.00 98.44 258 LEU A C 1
ATOM 2139 O O . LEU A 1 258 ? -5.327 1.489 17.056 1.00 98.44 258 LEU A O 1
ATOM 2143 N N . ILE A 1 259 ? -3.115 1.457 16.649 1.00 98.00 259 ILE A N 1
ATOM 2144 C CA . ILE A 1 259 ? -2.746 2.445 17.678 1.00 98.00 259 ILE A CA 1
ATOM 2145 C C . ILE A 1 259 ? -3.438 3.789 17.421 1.00 98.00 259 ILE A C 1
ATOM 2147 O O . ILE A 1 259 ? -4.163 4.291 18.283 1.00 98.00 259 ILE A O 1
ATOM 2151 N N . PHE A 1 260 ? -3.263 4.369 16.231 1.00 96.75 260 PHE A N 1
ATOM 2152 C CA . PHE A 1 260 ? -3.849 5.669 15.897 1.00 96.75 260 PHE A CA 1
ATOM 2153 C C . PHE A 1 260 ? -5.376 5.602 15.807 1.00 96.75 260 PHE A C 1
ATOM 2155 O O . PHE A 1 260 ? -6.054 6.537 16.242 1.00 96.75 260 PHE A O 1
ATOM 2162 N N . GLY A 1 261 ? -5.935 4.493 15.312 1.00 96.06 261 GLY A N 1
ATOM 2163 C CA . GLY A 1 261 ? -7.380 4.266 15.280 1.00 96.06 261 GLY A CA 1
ATOM 2164 C C . GLY A 1 261 ? -7.986 4.182 16.682 1.00 96.06 261 GLY A C 1
ATOM 2165 O O . GLY A 1 261 ? -9.032 4.786 16.946 1.00 96.06 261 GLY A O 1
ATOM 2166 N N . TYR A 1 262 ? -7.308 3.497 17.608 1.00 95.75 262 TYR A N 1
ATOM 2167 C CA . TYR A 1 262 ? -7.679 3.435 19.021 1.00 95.75 262 TYR A CA 1
ATOM 2168 C C . TYR A 1 262 ? -7.612 4.817 19.677 1.00 95.75 262 TYR A C 1
ATOM 2170 O O . TYR A 1 262 ? -8.588 5.247 20.298 1.00 95.75 262 TYR A O 1
ATOM 2178 N N . MET A 1 263 ? -6.500 5.538 19.492 1.00 93.62 263 MET A N 1
ATOM 2179 C CA . MET A 1 263 ? -6.310 6.888 20.031 1.00 93.62 263 MET A CA 1
ATOM 2180 C C . MET A 1 263 ? -7.400 7.845 19.549 1.00 93.62 263 MET A C 1
ATOM 2182 O O . MET A 1 263 ? -8.003 8.540 20.367 1.00 93.62 263 MET A O 1
ATOM 2186 N N . TYR A 1 264 ? -7.696 7.850 18.247 1.00 91.69 264 TYR A N 1
ATOM 2187 C CA . TYR A 1 264 ? -8.760 8.677 17.678 1.00 91.69 264 TYR A CA 1
ATOM 2188 C C . TYR A 1 264 ? -10.132 8.307 18.255 1.00 91.69 264 TYR A C 1
ATOM 2190 O O . TYR A 1 264 ? -10.892 9.181 18.669 1.00 91.69 264 TYR A O 1
ATOM 2198 N N . SER A 1 265 ? -10.425 7.008 18.369 1.00 91.56 265 SER A N 1
ATOM 2199 C CA . SER A 1 265 ? -11.715 6.521 18.872 1.00 91.56 265 SER A CA 1
ATOM 2200 C C . SER A 1 265 ? -11.995 6.896 20.331 1.00 91.56 265 SER A C 1
ATOM 2202 O O . SER A 1 265 ? -13.168 6.969 20.697 1.00 91.56 265 SER A O 1
ATOM 2204 N N . HIS A 1 266 ? -10.957 7.137 21.140 1.00 88.50 266 HIS A N 1
ATOM 2205 C CA . HIS A 1 266 ? -11.061 7.483 22.566 1.00 88.50 266 HIS A CA 1
ATOM 2206 C C . HIS A 1 266 ? -10.782 8.963 22.869 1.00 88.50 266 HIS A C 1
ATOM 2208 O O . HIS A 1 266 ? -11.014 9.407 23.990 1.00 88.50 266 HIS A O 1
ATOM 2214 N N . ARG A 1 267 ? -10.293 9.741 21.894 1.00 81.81 267 ARG A N 1
ATOM 2215 C CA . ARG A 1 267 ? -9.992 11.178 22.046 1.00 81.81 267 ARG A CA 1
ATOM 2216 C C . ARG A 1 267 ? -10.754 12.072 21.065 1.00 81.81 267 ARG A C 1
ATOM 2218 O O . ARG A 1 267 ? -10.369 13.215 20.863 1.00 81.81 267 ARG A O 1
ATOM 2225 N N . GLN A 1 268 ? -11.859 11.581 20.502 1.00 69.69 268 GLN A N 1
ATOM 2226 C CA . GLN A 1 268 ? -12.608 12.242 19.425 1.00 69.69 268 GLN A CA 1
ATOM 2227 C C . GLN A 1 268 ? -13.027 13.699 19.726 1.00 69.69 268 GLN A C 1
ATOM 2229 O O . GLN A 1 268 ? -13.122 14.498 18.800 1.00 69.69 268 GLN A O 1
ATOM 2234 N N . ASN A 1 269 ? -13.247 14.054 20.999 1.00 65.44 269 ASN A N 1
ATOM 2235 C CA . ASN A 1 269 ? -13.721 15.385 21.406 1.00 65.44 269 ASN A CA 1
ATOM 2236 C C . ASN A 1 269 ? -12.606 16.359 21.819 1.00 65.44 269 ASN A C 1
ATOM 2238 O O . ASN A 1 269 ? -12.888 17.529 22.071 1.00 65.44 269 ASN A O 1
ATOM 2242 N N . ASN A 1 270 ? -11.352 15.911 21.900 1.00 65.06 270 ASN A N 1
ATOM 2243 C CA . ASN A 1 270 ? -10.260 16.767 22.346 1.00 65.06 270 ASN A CA 1
ATOM 2244 C C . ASN A 1 270 ? -9.617 17.439 21.139 1.00 65.06 270 ASN A C 1
ATOM 2246 O O . ASN A 1 270 ? -8.773 16.842 20.487 1.00 65.06 270 ASN A O 1
ATOM 2250 N N . THR A 1 271 ? -9.955 18.689 20.843 1.00 62.44 271 THR A N 1
ATOM 2251 C CA . THR A 1 271 ? -9.143 19.485 19.915 1.00 62.44 271 THR A CA 1
ATOM 2252 C C . THR A 1 271 ? -7.819 19.834 20.589 1.00 62.44 271 THR A C 1
ATOM 2254 O O . THR A 1 271 ? -7.821 20.357 21.706 1.00 62.44 271 THR A O 1
ATOM 2257 N N . PHE A 1 272 ? -6.682 19.567 19.939 1.00 63.69 272 PHE A N 1
ATOM 2258 C CA . PHE A 1 272 ? -5.407 20.057 20.462 1.00 63.69 272 PHE A CA 1
ATOM 2259 C C . PHE A 1 272 ? -5.408 21.585 20.428 1.00 63.69 272 PHE A C 1
ATOM 2261 O O . PHE A 1 272 ? -5.756 22.189 19.415 1.00 63.69 272 PHE A O 1
ATOM 2268 N N . ILE A 1 273 ? -5.003 22.211 21.534 1.00 58.62 273 ILE A N 1
ATOM 2269 C CA . ILE A 1 273 ? -4.773 23.654 21.577 1.00 58.62 273 ILE A CA 1
ATOM 2270 C C . ILE A 1 273 ? -3.630 23.962 20.601 1.00 58.62 273 ILE A C 1
ATOM 2272 O O . ILE A 1 273 ? -2.480 23.582 20.828 1.00 58.62 273 ILE A O 1
ATOM 2276 N N . THR A 1 274 ? -3.954 24.648 19.507 1.00 62.91 274 THR A N 1
ATOM 2277 C CA . THR A 1 274 ? -3.044 25.051 18.427 1.00 62.91 274 THR A CA 1
ATOM 2278 C C . THR A 1 274 ? -2.093 26.158 18.881 1.00 62.91 274 THR A C 1
ATOM 2280 O O . THR A 1 274 ? -2.181 27.302 18.437 1.00 62.91 274 THR A O 1
ATOM 2283 N N . LYS A 1 275 ? -1.140 25.839 19.765 1.00 73.44 275 LYS A N 1
ATOM 2284 C CA . LYS A 1 275 ? 0.054 26.687 19.887 1.00 73.44 275 LYS A CA 1
ATOM 2285 C C . LYS A 1 275 ? 0.883 26.509 18.618 1.00 73.44 275 LYS A C 1
ATOM 2287 O O . LYS A 1 275 ? 1.103 25.383 18.175 1.00 73.44 275 LYS A O 1
ATOM 2292 N N . ARG A 1 276 ? 1.383 27.613 18.059 1.00 75.38 276 ARG A N 1
ATOM 2293 C CA . ARG A 1 276 ? 2.215 27.617 16.842 1.00 75.38 276 ARG A CA 1
ATOM 2294 C C . ARG A 1 276 ? 3.391 26.635 16.932 1.00 75.38 276 ARG A C 1
ATOM 2296 O O . ARG A 1 276 ? 3.710 25.982 15.945 1.00 75.38 276 ARG A O 1
ATOM 2303 N N . SER A 1 277 ? 3.976 26.482 18.120 1.00 73.56 277 SER A N 1
ATOM 2304 C CA . SER A 1 277 ? 5.039 25.510 18.390 1.00 73.56 277 SER A CA 1
ATOM 2305 C C . SER A 1 277 ? 4.609 24.061 18.140 1.00 73.56 277 SER A C 1
ATOM 2307 O O . SER A 1 277 ? 5.368 23.319 17.526 1.00 73.56 277 SER A O 1
ATOM 2309 N N . TYR A 1 278 ? 3.395 23.655 18.532 1.00 80.56 278 TYR A N 1
ATOM 2310 C CA . TYR A 1 278 ? 2.890 22.302 18.265 1.00 80.56 278 TYR A CA 1
ATOM 2311 C C . TYR A 1 278 ? 2.699 22.047 16.772 1.00 80.56 278 TYR A C 1
ATOM 2313 O O . TYR A 1 278 ? 3.041 20.966 16.304 1.00 80.56 278 TYR A O 1
ATOM 2321 N N . CYS A 1 279 ? 2.209 23.033 16.014 1.00 80.81 279 CYS A N 1
ATOM 2322 C CA . CYS A 1 279 ? 2.068 22.901 14.563 1.00 80.81 279 CYS A CA 1
ATOM 2323 C C . CYS A 1 279 ? 3.429 22.727 13.878 1.00 80.81 279 CYS A C 1
ATOM 2325 O O . CYS A 1 279 ? 3.563 21.864 13.016 1.00 80.81 279 CYS A O 1
ATOM 2327 N N . ILE A 1 280 ? 4.436 23.509 14.292 1.00 80.50 280 ILE A N 1
ATOM 2328 C CA . ILE A 1 280 ? 5.802 23.411 13.761 1.00 80.50 280 ILE A CA 1
ATOM 2329 C C . ILE A 1 280 ? 6.380 22.029 14.069 1.00 80.50 280 ILE A C 1
ATOM 2331 O O . ILE A 1 280 ? 6.740 21.312 13.142 1.00 80.50 280 ILE A O 1
ATOM 2335 N N . TRP A 1 281 ? 6.379 21.607 15.337 1.00 82.94 281 TRP A N 1
ATOM 2336 C CA . TRP A 1 281 ? 6.895 20.293 15.736 1.00 82.94 281 TRP A CA 1
ATOM 2337 C C . TRP A 1 281 ? 6.192 19.142 15.023 1.00 82.94 281 TRP A C 1
ATOM 2339 O O . TRP A 1 281 ? 6.853 18.246 14.504 1.00 82.94 281 TRP A O 1
ATOM 2349 N N . TRP A 1 282 ? 4.862 19.190 14.942 1.00 88.12 282 TRP A N 1
ATOM 2350 C CA . TRP A 1 282 ? 4.084 18.206 14.201 1.00 88.12 282 TRP A CA 1
ATOM 2351 C C . TRP A 1 282 ? 4.489 18.165 12.723 1.00 88.12 282 TRP A C 1
ATOM 2353 O O . TRP A 1 282 ? 4.785 17.088 12.209 1.00 88.12 282 TRP A O 1
ATOM 2363 N N . SER A 1 283 ? 4.577 19.321 12.054 1.00 83.75 283 SER A N 1
ATOM 2364 C CA . SER A 1 283 ? 4.964 19.379 10.641 1.00 83.75 283 SER A CA 1
ATOM 2365 C C . SER A 1 283 ? 6.389 18.882 10.399 1.00 83.75 283 SER A C 1
ATOM 2367 O O . SER A 1 283 ? 6.620 18.155 9.434 1.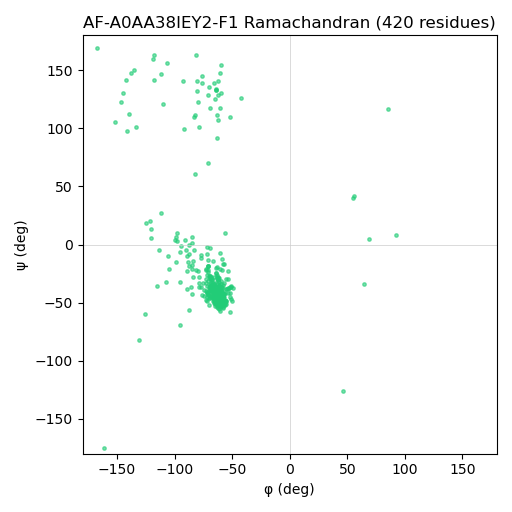00 83.75 283 SER A O 1
ATOM 2369 N N . THR A 1 284 ? 7.326 19.198 11.296 1.00 80.88 284 THR A N 1
ATOM 2370 C CA . THR A 1 284 ? 8.717 18.751 11.206 1.00 80.88 284 THR A CA 1
ATOM 2371 C C . THR A 1 284 ? 8.804 17.240 11.363 1.00 80.88 284 THR A C 1
ATOM 2373 O O . THR A 1 284 ? 9.411 16.587 10.522 1.00 80.88 284 THR A O 1
ATOM 2376 N N . ILE A 1 285 ? 8.151 16.663 12.378 1.00 87.00 285 ILE A N 1
ATOM 2377 C CA . ILE A 1 285 ? 8.171 15.210 12.608 1.00 87.00 285 ILE A CA 1
ATOM 2378 C C . ILE A 1 285 ? 7.551 14.472 11.420 1.00 87.00 285 ILE A C 1
ATOM 2380 O O . ILE A 1 285 ? 8.154 13.539 10.900 1.00 87.00 285 ILE A O 1
ATOM 2384 N N . VAL A 1 286 ? 6.387 14.919 10.936 1.00 87.94 286 VAL A N 1
ATOM 2385 C CA . VAL A 1 286 ? 5.739 14.319 9.760 1.00 87.94 286 VAL A CA 1
ATOM 2386 C C . VAL A 1 286 ? 6.655 14.375 8.538 1.00 87.94 286 VAL A C 1
ATOM 2388 O O . VAL A 1 286 ? 6.808 13.375 7.838 1.00 87.94 286 VAL A O 1
ATOM 2391 N N . THR A 1 287 ? 7.276 15.529 8.296 1.00 86.88 287 THR A N 1
ATOM 2392 C CA . THR A 1 287 ? 8.167 15.750 7.151 1.00 86.88 287 THR A CA 1
ATOM 2393 C C . THR A 1 287 ? 9.400 14.856 7.233 1.00 86.88 287 THR A C 1
ATOM 2395 O O . THR A 1 287 ? 9.691 14.135 6.283 1.00 86.88 287 THR A O 1
ATOM 2398 N N . VAL A 1 288 ? 10.089 14.838 8.374 1.00 87.06 288 VAL A N 1
ATOM 2399 C CA . VAL A 1 288 ? 11.286 14.011 8.583 1.00 87.06 288 VAL A CA 1
ATOM 2400 C C . VAL A 1 288 ? 10.948 12.524 8.477 1.00 87.06 288 VAL A C 1
ATOM 2402 O O . VAL A 1 288 ? 11.668 11.780 7.821 1.00 87.06 288 VAL A O 1
ATOM 2405 N N . SER A 1 289 ? 9.833 12.075 9.052 1.00 89.62 289 SER A N 1
ATOM 2406 C CA . SER A 1 289 ? 9.442 10.666 8.990 1.00 89.62 289 SER A CA 1
ATOM 2407 C C . SER A 1 289 ? 8.983 10.226 7.595 1.00 89.62 289 SER A C 1
ATOM 2409 O O . SER A 1 289 ? 9.352 9.137 7.165 1.00 89.62 289 SER A O 1
ATOM 2411 N N . CYS A 1 290 ? 8.201 11.036 6.873 1.00 90.06 290 CYS A N 1
ATOM 2412 C CA . CYS A 1 290 ? 7.666 10.644 5.562 1.00 90.06 290 CYS A CA 1
ATOM 2413 C C . CYS A 1 290 ? 8.631 10.971 4.418 1.00 90.06 290 CYS A C 1
ATOM 2415 O O . CYS A 1 290 ? 9.002 10.089 3.653 1.00 90.06 290 CYS A O 1
ATOM 2417 N N . LEU A 1 291 ? 9.045 12.234 4.285 1.00 88.00 291 LEU A N 1
ATOM 2418 C CA . LEU A 1 291 ? 9.947 12.650 3.208 1.00 88.00 291 LEU A CA 1
ATOM 2419 C C . LEU A 1 291 ? 11.390 12.246 3.500 1.00 88.00 291 LEU A C 1
ATOM 2421 O O . LEU A 1 291 ? 12.097 11.849 2.580 1.00 88.00 291 LEU A O 1
ATOM 2425 N N . GLY A 1 292 ? 11.822 12.297 4.762 1.00 90.06 292 GLY A N 1
ATOM 2426 C CA . GLY A 1 292 ? 13.181 11.895 5.127 1.00 90.06 292 GLY A CA 1
ATOM 2427 C C . GLY A 1 292 ? 13.454 10.413 4.873 1.00 90.06 292 GLY A C 1
ATOM 2428 O O . GLY A 1 292 ? 14.537 10.094 4.397 1.00 90.06 292 GLY A O 1
ATOM 2429 N N . THR A 1 293 ? 12.483 9.516 5.093 1.00 90.56 293 THR A N 1
ATOM 2430 C CA . THR A 1 293 ? 12.645 8.091 4.737 1.00 90.56 293 THR A CA 1
ATOM 2431 C C . THR A 1 293 ? 12.772 7.904 3.227 1.00 90.56 293 THR A C 1
ATOM 2433 O O . THR A 1 293 ? 13.756 7.337 2.769 1.00 90.56 293 THR A O 1
ATOM 2436 N N . ILE A 1 294 ? 11.862 8.482 2.437 1.00 89.44 294 ILE A N 1
ATOM 2437 C CA . ILE A 1 294 ? 11.901 8.394 0.966 1.00 89.44 294 ILE A CA 1
ATOM 2438 C C . ILE A 1 294 ? 13.226 8.934 0.401 1.00 89.44 294 ILE A C 1
ATOM 2440 O O . ILE A 1 294 ? 13.861 8.280 -0.432 1.00 89.44 294 ILE A O 1
ATOM 2444 N N . LEU A 1 295 ? 13.640 10.128 0.841 1.00 90.44 295 LEU A N 1
ATOM 2445 C CA . LEU A 1 295 ? 14.849 10.793 0.352 1.00 90.44 295 LEU A CA 1
ATOM 2446 C C . LEU A 1 295 ? 16.115 10.063 0.785 1.00 90.44 295 LEU A C 1
ATOM 2448 O O . LEU A 1 295 ? 17.040 9.948 -0.011 1.00 90.44 295 LEU A O 1
ATOM 2452 N N . PHE A 1 296 ? 16.161 9.548 2.013 1.00 90.56 296 PHE A N 1
ATOM 2453 C CA . PHE A 1 296 ? 17.308 8.781 2.482 1.00 90.56 296 PHE A CA 1
ATOM 2454 C C . PHE A 1 296 ? 17.458 7.472 1.704 1.00 90.56 296 PHE A C 1
ATOM 2456 O O . PHE A 1 296 ? 18.553 7.174 1.235 1.00 90.56 296 PHE A O 1
ATOM 2463 N N . SER A 1 297 ? 16.365 6.732 1.487 1.00 87.62 297 SER A N 1
ATOM 2464 C CA . SER A 1 297 ? 16.370 5.522 0.654 1.00 87.62 297 SER A CA 1
ATOM 2465 C C . SER A 1 297 ? 16.812 5.810 -0.777 1.00 87.62 297 SER A C 1
ATOM 2467 O O . SER A 1 297 ? 17.443 4.970 -1.414 1.00 87.62 297 SER A O 1
ATOM 2469 N N . ALA A 1 298 ? 16.474 6.989 -1.308 1.00 87.69 298 ALA A N 1
ATOM 2470 C CA . ALA A 1 298 ? 16.910 7.400 -2.637 1.00 87.69 298 ALA A CA 1
ATOM 2471 C C . ALA A 1 298 ? 18.397 7.751 -2.647 1.00 87.69 298 ALA A C 1
ATOM 2473 O O . ALA A 1 298 ? 19.139 7.235 -3.473 1.00 87.69 298 ALA A O 1
ATOM 2474 N N . TYR A 1 299 ? 18.836 8.557 -1.682 1.00 88.69 299 TYR A N 1
ATOM 2475 C CA . TYR A 1 299 ? 20.229 8.948 -1.521 1.00 88.69 299 TYR A CA 1
ATOM 2476 C C . TYR A 1 299 ? 21.150 7.735 -1.355 1.00 88.69 299 TYR A C 1
ATOM 2478 O O . TYR A 1 299 ? 22.153 7.638 -2.059 1.00 88.69 299 TYR A O 1
ATOM 2486 N N . TYR A 1 300 ? 20.769 6.774 -0.506 1.00 86.12 300 TYR A N 1
ATOM 2487 C CA . TYR A 1 300 ? 21.525 5.543 -0.270 1.00 86.12 300 TYR A CA 1
ATOM 2488 C C . TYR A 1 300 ? 21.864 4.806 -1.575 1.00 86.12 300 TYR A C 1
ATOM 2490 O O . TYR A 1 300 ? 23.018 4.449 -1.793 1.00 86.12 300 TYR A O 1
ATOM 2498 N N . LYS A 1 301 ? 20.890 4.666 -2.483 1.00 80.62 301 LYS A N 1
ATOM 2499 C CA . LYS A 1 301 ? 21.056 3.989 -3.783 1.00 80.62 301 LYS A CA 1
ATOM 2500 C C . LYS A 1 301 ? 21.942 4.735 -4.771 1.00 80.62 301 LYS A C 1
ATOM 2502 O O . LYS A 1 301 ? 22.526 4.117 -5.649 1.00 80.62 301 LYS A O 1
ATOM 2507 N N . THR A 1 302 ? 21.990 6.060 -4.674 1.00 81.19 302 THR A N 1
ATOM 2508 C CA . THR A 1 302 ? 22.719 6.912 -5.627 1.00 81.19 302 THR A CA 1
ATOM 2509 C C . THR A 1 302 ? 24.165 7.177 -5.217 1.00 81.19 302 THR A C 1
ATOM 2511 O O . THR A 1 302 ? 24.851 7.964 -5.860 1.00 81.19 302 THR A O 1
ATOM 2514 N N . THR A 1 303 ? 24.621 6.561 -4.129 1.00 78.81 303 THR A N 1
ATOM 2515 C CA . THR A 1 303 ? 25.975 6.730 -3.599 1.00 78.81 303 THR A CA 1
ATOM 2516 C C . THR A 1 303 ? 26.720 5.407 -3.608 1.00 78.81 303 THR A C 1
ATOM 2518 O O . THR A 1 303 ? 26.102 4.345 -3.554 1.00 78.81 303 THR A O 1
ATOM 2521 N N . ASP A 1 304 ? 28.049 5.476 -3.552 1.00 69.38 304 ASP A N 1
ATOM 2522 C CA . ASP A 1 304 ? 28.912 4.295 -3.429 1.00 69.38 304 ASP A CA 1
ATOM 2523 C C . ASP A 1 304 ? 28.653 3.489 -2.143 1.00 69.38 304 ASP A C 1
ATOM 2525 O O . ASP A 1 304 ? 29.210 2.413 -1.982 1.00 69.38 304 ASP A O 1
ATOM 2529 N N . TYR A 1 305 ? 27.822 3.986 -1.211 1.00 65.31 305 TYR A N 1
ATOM 2530 C CA . TYR A 1 305 ? 27.419 3.283 0.012 1.00 65.31 305 TYR A CA 1
ATOM 2531 C C . TYR A 1 305 ? 26.475 2.096 -0.224 1.00 65.31 305 TYR A C 1
ATOM 2533 O O . TYR A 1 305 ? 26.345 1.249 0.670 1.00 65.31 305 TYR A O 1
ATOM 2541 N N . TYR A 1 306 ? 25.811 2.026 -1.380 1.00 74.12 306 TYR A N 1
ATOM 2542 C CA . TYR A 1 306 ? 24.990 0.875 -1.746 1.00 74.12 306 TYR A CA 1
ATOM 2543 C C . TYR A 1 306 ? 25.859 -0.391 -1.773 1.00 74.12 306 TYR A C 1
ATOM 2545 O O . TYR A 1 306 ? 26.933 -0.385 -2.364 1.00 74.12 306 TYR A O 1
ATOM 2553 N N . SER A 1 307 ? 25.428 -1.473 -1.116 1.00 72.06 307 SER A N 1
ATOM 2554 C CA . SER A 1 307 ? 26.203 -2.720 -0.985 1.00 72.06 307 SER A CA 1
ATOM 2555 C C . SER A 1 307 ? 27.471 -2.667 -0.110 1.00 72.06 307 SER A C 1
ATOM 2557 O O . SER A 1 307 ? 28.146 -3.690 0.024 1.00 72.06 307 SER A O 1
ATOM 2559 N N . ASN A 1 308 ? 27.783 -1.552 0.567 1.00 73.25 308 ASN A N 1
ATOM 2560 C CA . ASN A 1 308 ? 28.981 -1.477 1.427 1.00 73.25 308 ASN A CA 1
ATOM 2561 C C . ASN A 1 308 ? 28.803 -2.087 2.826 1.00 73.25 308 ASN A C 1
ATOM 2563 O O . ASN A 1 308 ? 29.789 -2.413 3.486 1.00 73.25 308 ASN A O 1
ATOM 2567 N N . SER A 1 309 ? 27.570 -2.223 3.329 1.00 84.56 309 SER A N 1
ATOM 2568 C CA . SER A 1 309 ? 27.327 -2.774 4.669 1.00 84.56 309 SER A CA 1
ATOM 2569 C C . SER A 1 309 ? 25.971 -3.463 4.785 1.00 84.56 309 SER A C 1
ATOM 2571 O O . SER A 1 309 ? 24.933 -2.822 4.955 1.00 84.56 309 SER A O 1
ATOM 2573 N N . ARG A 1 310 ? 26.003 -4.800 4.802 1.00 86.56 310 ARG A N 1
ATOM 2574 C CA . ARG A 1 310 ? 24.816 -5.659 4.957 1.00 86.56 310 ARG A CA 1
ATOM 2575 C C . ARG A 1 310 ? 23.974 -5.333 6.187 1.00 86.56 310 ARG A C 1
ATOM 2577 O O . ARG A 1 310 ? 22.751 -5.305 6.125 1.00 86.56 310 ARG A O 1
ATOM 2584 N N . TRP A 1 311 ? 24.623 -5.061 7.320 1.00 88.31 311 TRP A N 1
ATOM 2585 C CA . TRP A 1 311 ? 23.923 -4.815 8.581 1.00 88.31 311 TRP A CA 1
ATOM 2586 C C . TRP A 1 311 ? 23.352 -3.408 8.646 1.00 88.31 311 TRP A C 1
ATOM 2588 O O . TRP A 1 311 ? 22.318 -3.204 9.276 1.00 88.31 311 TRP A O 1
ATOM 2598 N N . PHE A 1 312 ? 23.974 -2.453 7.956 1.00 89.69 312 PHE A N 1
ATOM 2599 C CA . PHE A 1 312 ? 23.391 -1.133 7.777 1.00 89.69 312 PHE A CA 1
ATOM 2600 C C . PHE A 1 312 ? 22.114 -1.212 6.935 1.00 89.69 312 PHE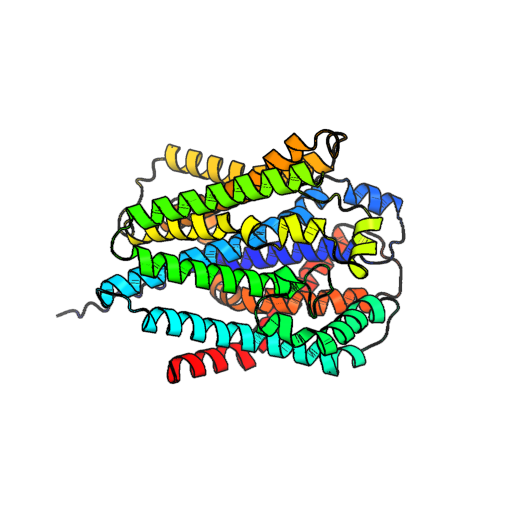 A C 1
ATOM 2602 O O . PHE A 1 312 ? 21.070 -0.736 7.382 1.00 89.69 312 PHE A O 1
ATOM 2609 N N . ALA A 1 313 ? 22.175 -1.882 5.779 1.00 87.06 313 ALA A N 1
ATOM 2610 C CA . ALA A 1 313 ? 21.022 -2.088 4.908 1.00 87.06 313 ALA A CA 1
ATOM 2611 C C . ALA A 1 313 ? 19.883 -2.813 5.641 1.00 87.06 313 ALA A C 1
ATOM 2613 O O . ALA A 1 313 ? 18.746 -2.342 5.649 1.00 87.06 313 ALA A O 1
ATOM 2614 N N . ALA A 1 314 ? 20.201 -3.902 6.346 1.00 91.31 314 ALA A N 1
ATOM 2615 C CA . ALA A 1 314 ? 19.233 -4.655 7.136 1.00 91.31 314 ALA A CA 1
ATOM 2616 C C . ALA A 1 314 ? 18.611 -3.820 8.271 1.00 91.31 314 ALA A C 1
ATOM 2618 O O . ALA A 1 314 ? 17.397 -3.862 8.484 1.00 91.31 314 ALA A O 1
ATOM 2619 N N . THR A 1 315 ? 19.423 -3.023 8.977 1.00 92.38 315 THR A N 1
ATOM 2620 C CA . THR A 1 315 ? 18.947 -2.144 10.056 1.00 92.38 315 THR A CA 1
ATOM 2621 C C . THR A 1 315 ? 17.996 -1.097 9.510 1.00 92.38 315 THR A C 1
ATOM 2623 O O . THR A 1 315 ? 16.874 -0.987 10.004 1.00 92.38 315 THR A O 1
ATOM 2626 N N . TYR A 1 316 ? 18.397 -0.374 8.465 1.00 91.19 316 TYR A N 1
ATOM 2627 C CA . TYR A 1 316 ? 17.553 0.656 7.878 1.00 91.19 316 TYR A CA 1
ATOM 2628 C C . TYR A 1 316 ? 16.263 0.066 7.287 1.00 91.19 316 TYR A C 1
ATOM 2630 O O . TYR A 1 316 ? 15.171 0.547 7.592 1.00 91.19 316 TYR A O 1
ATOM 2638 N N . GLY A 1 317 ? 16.361 -1.037 6.542 1.00 89.75 317 GLY A N 1
ATOM 2639 C CA . GLY A 1 317 ? 15.204 -1.727 5.972 1.00 89.75 317 GLY A CA 1
ATOM 2640 C C . GLY A 1 317 ? 14.182 -2.185 7.005 1.00 89.75 317 GLY A C 1
ATOM 2641 O O . GLY A 1 317 ? 12.976 -2.124 6.765 1.00 89.75 317 GLY A O 1
ATOM 2642 N N . SER A 1 318 ? 14.648 -2.587 8.189 1.00 92.88 318 SER A N 1
ATOM 2643 C CA . SER A 1 318 ? 13.762 -2.998 9.280 1.00 92.88 318 SER A CA 1
ATOM 2644 C C . SER A 1 318 ? 12.945 -1.845 9.882 1.00 92.88 318 SER A C 1
ATOM 2646 O O . SER A 1 318 ? 11.828 -2.072 10.357 1.00 92.88 318 SER A O 1
ATOM 2648 N N . ILE A 1 319 ? 13.460 -0.609 9.823 1.00 93.50 319 ILE A N 1
ATOM 2649 C CA . ILE A 1 319 ? 12.840 0.578 10.437 1.00 93.50 319 ILE A CA 1
ATOM 2650 C C . ILE A 1 319 ? 12.163 1.520 9.432 1.00 93.50 319 ILE A C 1
ATOM 2652 O O . ILE A 1 319 ? 11.279 2.272 9.837 1.00 93.50 319 ILE A O 1
ATOM 2656 N N . GLU A 1 320 ? 12.515 1.480 8.144 1.00 92.69 320 GLU A N 1
ATOM 2657 C CA . GLU A 1 320 ? 12.025 2.410 7.111 1.00 92.69 320 GLU A CA 1
ATOM 2658 C C . GLU A 1 320 ? 10.491 2.500 7.098 1.00 92.69 320 GLU A C 1
ATOM 2660 O O . GLU A 1 320 ? 9.914 3.564 7.344 1.00 92.69 320 GLU A O 1
ATOM 2665 N N . LYS A 1 321 ? 9.811 1.363 6.897 1.00 93.88 321 LYS A N 1
ATOM 2666 C CA . LYS A 1 321 ? 8.340 1.303 6.882 1.00 93.88 321 LYS A CA 1
ATOM 2667 C C . LYS A 1 321 ? 7.735 1.683 8.236 1.00 93.88 321 LYS A C 1
ATOM 2669 O O . LYS A 1 321 ? 6.671 2.294 8.276 1.00 93.88 321 LYS A O 1
ATOM 2674 N N . VAL A 1 322 ? 8.402 1.351 9.346 1.00 95.69 322 VAL A N 1
ATOM 2675 C CA . VAL A 1 322 ? 7.937 1.695 10.702 1.00 95.69 322 VAL A CA 1
ATOM 2676 C C . VAL A 1 322 ? 7.907 3.209 10.888 1.00 95.69 322 VAL A C 1
ATOM 2678 O O . VAL A 1 322 ? 6.897 3.743 11.349 1.00 95.69 322 VAL A O 1
ATOM 2681 N N . LEU A 1 323 ? 8.987 3.893 10.503 1.00 95.62 323 LEU A N 1
ATOM 2682 C CA . LEU A 1 323 ? 9.124 5.345 10.597 1.00 95.62 323 LEU A CA 1
ATOM 2683 C C . LEU A 1 323 ? 8.179 6.062 9.632 1.00 95.62 323 LEU A C 1
ATOM 2685 O O . LEU A 1 323 ? 7.493 6.999 10.043 1.00 95.62 323 LEU A O 1
ATOM 2689 N N . PHE A 1 324 ? 8.096 5.595 8.384 1.00 96.06 324 PHE A N 1
ATOM 2690 C CA . PHE A 1 324 ? 7.203 6.168 7.380 1.00 96.06 324 PHE A CA 1
ATOM 2691 C C . PHE A 1 324 ? 5.741 6.116 7.840 1.00 96.06 324 PHE A C 1
ATOM 2693 O O . PHE A 1 324 ? 5.056 7.139 7.887 1.00 96.06 324 PHE A O 1
ATOM 2700 N N . VAL A 1 325 ? 5.267 4.937 8.258 1.00 96.94 325 VAL A N 1
ATOM 2701 C CA . VAL A 1 325 ? 3.884 4.757 8.718 1.00 96.94 325 VAL A CA 1
ATOM 2702 C C . VAL A 1 325 ? 3.619 5.522 10.011 1.00 96.94 325 VAL A C 1
ATOM 2704 O O . VAL A 1 325 ? 2.538 6.088 10.161 1.00 96.94 325 VAL A O 1
ATOM 2707 N N . PHE A 1 326 ? 4.577 5.579 10.937 1.00 96.69 326 PHE A N 1
ATOM 2708 C CA . PHE A 1 326 ? 4.442 6.391 12.145 1.00 96.69 326 PHE A CA 1
ATOM 2709 C C . PHE A 1 326 ? 4.225 7.872 11.806 1.00 96.69 326 PHE A C 1
ATOM 2711 O O . PHE A 1 326 ? 3.264 8.485 12.281 1.00 96.69 326 PHE A O 1
ATOM 2718 N N . GLY A 1 327 ? 5.078 8.426 10.938 1.00 96.06 327 GLY A N 1
ATOM 2719 C CA . GLY A 1 327 ? 4.954 9.796 10.443 1.00 96.06 327 GLY A CA 1
ATOM 2720 C C . GLY A 1 327 ? 3.613 10.039 9.762 1.00 96.06 327 GLY A C 1
ATOM 2721 O O . GLY A 1 327 ? 2.948 11.042 10.027 1.00 96.06 327 GLY A O 1
ATOM 2722 N N . PHE A 1 328 ? 3.168 9.084 8.950 1.00 96.19 328 PHE A N 1
ATOM 2723 C CA . PHE A 1 328 ? 1.879 9.158 8.279 1.00 96.19 328 PHE A CA 1
ATOM 2724 C C . PHE A 1 328 ? 0.690 9.071 9.255 1.00 96.19 328 PHE A C 1
ATOM 2726 O O . PHE A 1 328 ? -0.297 9.799 9.125 1.00 96.19 328 PHE A O 1
ATOM 2733 N N . GLY A 1 329 ? 0.782 8.232 10.285 1.00 95.62 329 GLY A N 1
ATOM 2734 C CA . GLY A 1 329 ? -0.220 8.147 11.341 1.00 95.62 329 GLY A CA 1
ATOM 2735 C C . GLY A 1 329 ? -0.335 9.451 12.126 1.00 95.62 329 GLY A C 1
ATOM 2736 O O . GLY A 1 329 ? -1.447 9.940 12.342 1.00 95.62 329 GLY A O 1
ATOM 2737 N N . LEU A 1 330 ? 0.799 10.082 12.454 1.00 93.94 330 LEU A N 1
ATOM 2738 C CA . LEU A 1 330 ? 0.831 11.426 13.036 1.00 93.94 330 LEU A CA 1
ATOM 2739 C C . LEU A 1 330 ? 0.226 12.470 12.099 1.00 93.94 330 LEU A C 1
ATOM 2741 O O . LEU A 1 330 ? -0.508 13.344 12.566 1.00 93.94 330 LEU A O 1
ATOM 2745 N N . PHE A 1 331 ? 0.495 12.379 10.796 1.00 93.88 331 PHE A N 1
ATOM 2746 C CA . PHE A 1 331 ? -0.092 13.259 9.791 1.00 93.88 331 PHE A CA 1
ATOM 2747 C C . PHE A 1 331 ? -1.623 13.178 9.807 1.00 93.88 331 PHE A C 1
ATOM 2749 O O . PHE A 1 331 ? -2.293 14.189 10.020 1.00 93.88 331 PHE A O 1
ATOM 2756 N N . ILE A 1 332 ? -2.196 11.977 9.685 1.00 92.88 332 ILE A N 1
ATOM 2757 C CA . ILE A 1 332 ? -3.653 11.789 9.740 1.00 92.88 332 ILE A CA 1
ATOM 2758 C C . ILE A 1 332 ? -4.215 12.258 11.082 1.00 92.88 332 ILE A C 1
ATOM 2760 O O . ILE A 1 332 ? -5.192 13.008 11.124 1.00 92.88 332 ILE A O 1
ATOM 2764 N N . PHE A 1 333 ? -3.582 11.873 12.187 1.00 89.62 333 PHE A N 1
ATOM 2765 C CA . PHE A 1 333 ? -4.043 12.240 13.518 1.00 89.62 333 PHE A CA 1
ATOM 2766 C C . PHE A 1 333 ? -4.071 13.765 13.711 1.00 89.62 333 PHE A C 1
ATOM 2768 O O . PHE A 1 333 ? -5.077 14.302 14.176 1.00 89.62 333 PHE A O 1
ATOM 2775 N N . GLY A 1 334 ? -3.031 14.483 13.278 1.00 89.06 334 GLY A N 1
ATOM 2776 C CA . GLY A 1 334 ? -2.983 15.945 13.333 1.00 89.06 334 GLY A CA 1
ATOM 2777 C C . GLY A 1 334 ? -4.027 16.625 12.445 1.00 89.06 334 GLY A C 1
ATOM 2778 O O . GLY A 1 334 ? -4.672 17.580 12.885 1.00 89.06 334 GLY A O 1
ATOM 2779 N N . MET A 1 335 ? -4.271 16.107 11.236 1.00 88.31 335 MET A N 1
ATOM 2780 C CA . MET A 1 335 ? -5.323 16.611 10.338 1.00 88.31 335 MET A CA 1
ATOM 2781 C C . MET A 1 335 ? -6.714 16.535 10.979 1.00 88.31 335 MET A C 1
ATOM 2783 O O . MET A 1 335 ? -7.484 17.507 10.953 1.00 88.31 335 MET A O 1
ATOM 2787 N N . LEU A 1 336 ? -7.015 15.391 11.599 1.00 87.38 336 LEU A N 1
ATOM 2788 C CA . LEU A 1 336 ? -8.293 15.140 12.264 1.00 87.38 336 LEU A CA 1
ATOM 2789 C C . LEU A 1 336 ? -8.498 16.041 13.492 1.00 87.38 336 LEU A C 1
ATOM 2791 O O . LEU A 1 336 ? -9.633 16.403 13.788 1.00 87.38 336 LEU A O 1
ATOM 2795 N N . HIS A 1 337 ? -7.416 16.469 14.148 1.00 84.19 337 HIS A N 1
ATOM 2796 C CA . HIS A 1 337 ? -7.454 17.352 15.321 1.00 84.19 337 HIS A CA 1
ATOM 2797 C C . HIS A 1 337 ? -7.202 18.837 15.000 1.00 84.19 337 HIS A C 1
ATOM 2799 O O . HIS A 1 337 ? -7.049 19.644 15.914 1.00 84.19 337 HIS A O 1
ATOM 2805 N N . GLY A 1 338 ? -7.179 19.217 13.717 1.00 81.50 338 GLY A N 1
ATOM 2806 C CA . GLY A 1 338 ? -7.164 20.622 13.288 1.00 81.50 338 GLY A CA 1
ATOM 2807 C C . GLY A 1 338 ? -5.786 21.252 13.055 1.00 81.50 338 GLY A C 1
ATOM 2808 O O . GLY A 1 338 ? -5.725 22.446 12.778 1.00 81.50 338 GLY A O 1
ATOM 2809 N N . LEU A 1 339 ? -4.692 20.484 13.084 1.00 84.62 339 LEU A N 1
ATOM 2810 C CA . LEU A 1 339 ? -3.330 21.001 12.844 1.00 84.62 339 LEU A CA 1
ATOM 2811 C C . LEU A 1 339 ? -3.009 21.252 11.357 1.00 84.62 339 LEU A C 1
ATOM 2813 O O . LEU A 1 339 ? -2.001 21.868 11.029 1.00 84.62 339 LEU A O 1
ATOM 2817 N N . GLY A 1 340 ? -3.856 20.775 10.445 1.00 80.94 340 GLY A N 1
ATOM 2818 C CA . GLY A 1 340 ? -3.522 20.642 9.025 1.00 80.94 340 GLY A CA 1
ATOM 2819 C C . GLY A 1 340 ? -3.538 21.905 8.157 1.00 80.94 340 GLY A C 1
ATOM 2820 O O . GLY A 1 340 ? -3.127 21.834 6.999 1.00 80.94 340 GLY A O 1
ATOM 2821 N N . GLY A 1 341 ? -4.023 23.043 8.665 1.00 85.00 341 GLY A N 1
ATOM 2822 C CA . GLY A 1 341 ? -3.989 24.333 7.961 1.00 85.00 341 GLY A CA 1
ATOM 2823 C C . GLY A 1 341 ? -4.446 24.271 6.492 1.00 85.00 341 GLY A C 1
ATOM 2824 O O . GLY A 1 341 ? -5.540 23.794 6.188 1.00 85.00 341 GLY A O 1
ATOM 2825 N N . CYS A 1 342 ? -3.604 24.756 5.573 1.00 87.31 342 CYS A N 1
ATOM 2826 C CA . CYS A 1 342 ? -3.884 24.762 4.131 1.00 87.31 342 CYS A CA 1
ATOM 2827 C C . CYS A 1 342 ? -3.936 23.358 3.518 1.00 87.31 342 CYS A C 1
ATOM 2829 O O . CYS A 1 342 ? -4.787 23.101 2.672 1.00 87.31 342 CYS A O 1
ATOM 2831 N N . VAL A 1 343 ? -3.075 22.439 3.962 1.00 88.69 343 VAL A N 1
ATOM 2832 C CA . VAL A 1 343 ? -3.032 21.068 3.430 1.00 88.69 343 VAL A CA 1
ATOM 2833 C C . VAL A 1 343 ? -4.354 20.353 3.707 1.00 88.69 343 VAL A C 1
ATOM 2835 O O . VAL A 1 343 ? -4.896 19.698 2.820 1.00 88.69 343 VAL A O 1
ATOM 2838 N N . LYS A 1 344 ? -4.940 20.559 4.894 1.00 88.94 344 LYS A N 1
ATOM 2839 C CA . LYS A 1 344 ? -6.276 20.042 5.213 1.00 88.94 344 LYS A CA 1
ATOM 2840 C C . LYS A 1 344 ? -7.330 20.525 4.215 1.00 88.94 344 LYS A C 1
ATOM 2842 O O . LYS A 1 344 ? -8.095 19.710 3.720 1.00 88.94 344 LYS A O 1
ATOM 2847 N N . LYS A 1 345 ? -7.332 21.815 3.863 1.00 89.75 345 LYS A N 1
ATOM 2848 C CA . LYS A 1 345 ? -8.291 22.380 2.895 1.00 89.75 345 LYS A CA 1
ATOM 2849 C C . LYS A 1 345 ? -8.169 21.743 1.509 1.00 89.75 345 LYS A C 1
ATOM 2851 O O . LYS A 1 345 ? -9.184 21.513 0.863 1.00 89.75 345 LYS A O 1
ATOM 2856 N N . VAL A 1 346 ? -6.944 21.449 1.068 1.00 91.81 346 VAL A N 1
ATOM 2857 C CA . VAL A 1 346 ? -6.690 20.763 -0.210 1.00 91.81 346 VAL A CA 1
ATOM 2858 C C . VAL A 1 346 ? -7.223 19.329 -0.171 1.00 91.81 346 VAL A C 1
ATOM 2860 O O . VAL A 1 346 ? -7.903 18.898 -1.098 1.00 91.81 346 VAL A O 1
ATOM 2863 N N . LEU A 1 347 ? -6.976 18.603 0.922 1.00 91.00 347 LEU A N 1
ATOM 2864 C CA . LEU A 1 347 ? -7.451 17.224 1.091 1.00 91.00 347 LEU A CA 1
ATOM 2865 C C . LEU A 1 347 ? -8.976 17.130 1.240 1.00 91.00 347 LEU A C 1
ATOM 2867 O O . LEU A 1 347 ? -9.578 16.163 0.784 1.00 91.00 347 LEU A O 1
ATOM 2871 N N . GLU A 1 348 ? -9.603 18.132 1.853 1.00 91.19 348 GLU A N 1
ATOM 2872 C CA . GLU A 1 348 ? -11.059 18.222 2.022 1.00 91.19 348 GLU A CA 1
ATOM 2873 C C . GLU A 1 348 ? -11.767 18.844 0.809 1.00 91.19 348 GLU A C 1
ATOM 2875 O O . GLU A 1 348 ? -12.976 19.083 0.851 1.00 91.19 348 GLU A O 1
ATOM 2880 N N . TRP A 1 349 ? -11.053 19.107 -0.287 1.00 91.38 349 TRP A N 1
ATOM 2881 C CA . TRP A 1 349 ? -11.659 19.691 -1.476 1.00 91.38 349 TRP A CA 1
ATOM 2882 C C . TRP A 1 349 ? -12.729 18.758 -2.073 1.00 91.38 349 TRP A C 1
ATOM 2884 O O . TRP A 1 349 ? -12.581 17.535 -2.108 1.00 91.38 349 TRP A O 1
ATOM 2894 N N . ALA A 1 350 ? -13.843 19.323 -2.544 1.00 90.62 350 ALA A N 1
ATOM 2895 C CA . ALA A 1 350 ? -15.017 18.542 -2.941 1.00 90.62 350 ALA A CA 1
ATOM 2896 C C . ALA A 1 350 ? -14.741 17.478 -4.032 1.00 90.62 350 ALA A C 1
ATOM 2898 O O . ALA A 1 350 ? -15.182 16.340 -3.854 1.00 90.62 350 ALA A O 1
ATOM 2899 N N . PRO A 1 351 ? -13.967 17.752 -5.106 1.00 91.31 351 PRO A N 1
ATOM 2900 C CA . PRO A 1 351 ? -13.618 16.733 -6.101 1.00 91.31 351 PRO A CA 1
ATOM 2901 C C . PRO A 1 351 ? -12.849 15.547 -5.513 1.00 91.31 351 PRO A C 1
ATOM 2903 O O . PRO A 1 351 ? -13.030 14.411 -5.953 1.00 91.31 351 PRO A O 1
ATOM 2906 N N . MET A 1 352 ? -12.045 15.784 -4.472 1.00 90.81 352 MET A N 1
ATOM 2907 C CA . MET A 1 352 ? -11.262 14.740 -3.811 1.00 90.81 352 MET A CA 1
ATOM 2908 C C . MET A 1 352 ? -12.143 13.667 -3.168 1.00 90.81 352 MET A C 1
ATOM 2910 O O . MET A 1 352 ? -11.745 12.510 -3.096 1.00 90.81 352 MET A O 1
ATOM 2914 N N . HIS A 1 353 ? -13.368 14.011 -2.767 1.00 88.25 353 HIS A N 1
ATOM 2915 C CA . HIS A 1 353 ? -14.309 13.048 -2.194 1.00 88.25 353 HIS A CA 1
ATOM 2916 C C . HIS A 1 353 ? -14.821 12.051 -3.235 1.00 88.25 353 HIS A C 1
ATOM 2918 O O . HIS A 1 353 ? -15.007 10.871 -2.939 1.00 88.25 353 HIS A O 1
ATOM 2924 N N . ALA A 1 354 ? -15.074 12.524 -4.458 1.00 89.81 354 ALA A N 1
ATOM 2925 C CA . ALA A 1 354 ? -15.492 11.661 -5.555 1.00 89.81 354 ALA A CA 1
ATOM 2926 C C . ALA A 1 354 ? -14.319 10.791 -6.021 1.00 89.81 354 ALA A C 1
ATOM 2928 O O . ALA A 1 354 ? -14.441 9.570 -6.098 1.00 89.81 354 ALA A O 1
ATOM 2929 N N . LEU A 1 355 ? -13.161 11.412 -6.254 1.00 93.38 355 LEU A N 1
ATOM 2930 C CA . LEU A 1 355 ? -11.981 10.723 -6.769 1.00 93.38 355 LEU A CA 1
ATOM 2931 C C . LEU A 1 355 ? -11.384 9.742 -5.746 1.00 93.38 355 LEU A C 1
ATOM 2933 O O . LEU A 1 355 ? -11.017 8.628 -6.109 1.00 93.38 355 LEU A O 1
ATOM 2937 N N . GLY A 1 356 ? -11.374 10.082 -4.456 1.00 91.88 356 GLY A N 1
ATOM 2938 C CA . GLY A 1 356 ? -10.874 9.210 -3.389 1.00 91.88 356 GLY A CA 1
ATOM 2939 C C . GLY A 1 356 ? -11.654 7.900 -3.231 1.00 91.88 356 GLY A C 1
ATOM 2940 O O . GLY A 1 356 ? -11.086 6.877 -2.846 1.00 91.88 356 GLY A O 1
ATOM 2941 N N . LYS A 1 357 ? -12.948 7.886 -3.577 1.00 90.50 357 LYS A N 1
ATOM 2942 C CA . LYS A 1 357 ? -13.761 6.654 -3.601 1.00 90.50 357 LYS A CA 1
ATOM 2943 C C . LYS A 1 357 ? -13.397 5.730 -4.763 1.00 90.50 357 LYS A C 1
ATOM 2945 O O . LYS A 1 357 ? -13.576 4.520 -4.647 1.00 90.50 357 LYS A O 1
ATOM 2950 N N . LEU A 1 358 ? -12.863 6.292 -5.846 1.00 94.75 358 LEU A N 1
ATOM 2951 C CA . LEU A 1 358 ? -12.430 5.565 -7.039 1.00 94.75 358 LEU A CA 1
ATOM 2952 C C . LEU A 1 358 ? -11.009 5.001 -6.903 1.00 94.75 358 LEU A C 1
ATOM 2954 O O . LEU A 1 358 ? -10.642 4.115 -7.671 1.00 94.75 358 LEU A O 1
ATOM 2958 N N . SER A 1 359 ? -10.223 5.444 -5.916 1.00 93.88 359 SER A N 1
ATOM 2959 C CA . SER A 1 359 ? -8.819 5.049 -5.721 1.00 93.88 359 SER A CA 1
ATOM 2960 C C . SER A 1 359 ? -8.562 3.539 -5.749 1.00 93.88 359 SER A C 1
ATOM 2962 O O . SER A 1 359 ? -7.550 3.106 -6.296 1.00 93.88 359 SER A O 1
ATOM 2964 N N . PHE A 1 360 ? -9.474 2.727 -5.198 1.00 91.44 360 PHE A N 1
ATOM 2965 C CA . PHE A 1 360 ? -9.344 1.265 -5.219 1.00 91.44 360 PHE A CA 1
ATOM 2966 C C . PHE A 1 360 ? -9.426 0.692 -6.642 1.00 91.44 360 PHE A C 1
ATOM 2968 O O . PHE A 1 360 ? -8.565 -0.088 -7.039 1.00 91.44 360 PHE A O 1
ATOM 2975 N N . GLY A 1 361 ? -10.424 1.107 -7.428 1.00 93.31 361 GLY A N 1
ATOM 2976 C CA . GLY A 1 361 ? -10.531 0.683 -8.825 1.00 93.31 361 GLY A CA 1
ATOM 2977 C C . GLY A 1 361 ? -9.391 1.239 -9.678 1.00 93.31 361 GLY A C 1
ATOM 2978 O O . GLY A 1 361 ? -8.831 0.516 -10.498 1.00 93.31 361 GLY A O 1
ATOM 2979 N N . THR A 1 362 ? -8.969 2.479 -9.415 1.00 95.56 362 THR A N 1
ATOM 2980 C CA . THR A 1 362 ? -7.843 3.126 -10.101 1.00 95.56 362 THR A CA 1
ATOM 2981 C C . THR A 1 362 ? -6.549 2.337 -9.893 1.00 95.56 362 THR A C 1
ATOM 2983 O O . THR A 1 362 ? -5.813 2.114 -10.851 1.00 95.56 362 THR A O 1
ATOM 2986 N N . TYR A 1 363 ? -6.292 1.856 -8.669 1.00 92.12 363 TYR A N 1
ATOM 2987 C CA . TYR A 1 363 ? -5.117 1.036 -8.362 1.00 92.12 363 TYR A CA 1
ATOM 2988 C C . TYR A 1 363 ? -5.052 -0.254 -9.194 1.00 92.12 363 TYR A C 1
ATOM 2990 O O . TYR A 1 363 ? -3.970 -0.638 -9.631 1.00 92.12 363 TYR A O 1
ATOM 2998 N N . LEU A 1 364 ? -6.187 -0.920 -9.420 1.00 92.31 364 LEU A N 1
ATOM 2999 C CA . LEU A 1 364 ? -6.231 -2.153 -10.210 1.00 92.31 364 LEU A CA 1
ATOM 3000 C C . LEU A 1 364 ? -6.083 -1.871 -11.709 1.00 92.31 364 LEU A C 1
ATOM 3002 O O . LEU A 1 364 ? -5.320 -2.541 -12.403 1.00 92.31 364 LEU A O 1
ATOM 3006 N N . ILE A 1 365 ? -6.795 -0.855 -12.197 1.00 94.88 365 ILE A N 1
ATOM 3007 C CA . ILE A 1 365 ? -6.904 -0.553 -13.627 1.00 94.88 365 ILE A CA 1
ATOM 3008 C C . ILE A 1 365 ? -5.624 0.049 -14.199 1.00 94.88 365 ILE A C 1
ATOM 3010 O O . ILE A 1 365 ? -5.335 -0.188 -15.370 1.00 94.88 365 ILE A O 1
ATOM 3014 N N . GLN A 1 366 ? -4.831 0.776 -13.405 1.00 94.81 366 GLN A N 1
ATOM 3015 C CA . GLN A 1 366 ? -3.590 1.388 -13.901 1.00 94.81 366 GLN A CA 1
ATOM 3016 C C . GLN A 1 366 ? -2.677 0.377 -14.608 1.00 94.81 366 GLN A C 1
ATOM 3018 O O . GLN A 1 366 ? -2.089 0.695 -15.637 1.00 94.81 366 GLN A O 1
ATOM 3023 N N . PHE A 1 367 ? -2.623 -0.866 -14.118 1.00 93.06 367 PHE A N 1
ATOM 3024 C CA . PHE A 1 367 ? -1.795 -1.914 -14.706 1.00 93.06 367 PHE A CA 1
ATOM 3025 C C . PHE A 1 367 ? -2.306 -2.374 -16.071 1.00 93.06 367 PHE A C 1
ATOM 3027 O O . PHE A 1 367 ? -1.494 -2.774 -16.896 1.00 93.06 367 PHE A O 1
ATOM 3034 N N . VAL A 1 368 ? -3.607 -2.268 -16.358 1.00 94.31 368 VAL A N 1
ATOM 3035 C CA . VAL A 1 368 ? -4.141 -2.542 -17.702 1.00 94.31 368 VAL A CA 1
ATOM 3036 C C . VAL A 1 368 ? -3.536 -1.557 -18.698 1.00 94.31 368 VAL A C 1
ATOM 3038 O O . VAL A 1 368 ? -2.982 -1.970 -19.712 1.00 94.31 368 VAL A O 1
ATOM 3041 N N . PHE A 1 369 ? -3.574 -0.260 -18.384 1.00 94.56 369 PHE A N 1
ATOM 3042 C CA . PHE A 1 369 ? -3.050 0.780 -19.270 1.00 94.56 369 PHE A CA 1
ATOM 3043 C C . PHE A 1 369 ? -1.525 0.769 -19.369 1.00 94.56 369 PHE A C 1
ATOM 3045 O O . PHE A 1 369 ? -0.999 0.972 -20.459 1.00 94.56 369 PHE A O 1
ATOM 3052 N N . LEU A 1 370 ? -0.823 0.480 -18.271 1.00 92.94 370 LEU A N 1
ATOM 3053 C CA . LEU A 1 370 ? 0.631 0.315 -18.280 1.00 92.94 370 LEU A CA 1
ATOM 3054 C C . LEU A 1 370 ? 1.057 -0.876 -19.156 1.00 92.94 370 LEU A C 1
ATOM 3056 O O . LEU A 1 370 ? 1.928 -0.725 -20.006 1.00 92.94 370 LEU A O 1
ATOM 3060 N N . ASN A 1 371 ? 0.409 -2.041 -19.014 1.00 92.00 371 ASN A N 1
ATOM 3061 C CA . ASN A 1 371 ? 0.704 -3.212 -19.849 1.00 92.00 371 ASN A CA 1
ATOM 3062 C C . ASN A 1 371 ? 0.345 -2.981 -21.324 1.00 92.00 371 ASN A C 1
ATOM 3064 O O . ASN A 1 371 ? 1.091 -3.422 -22.198 1.00 92.00 371 ASN A O 1
ATOM 3068 N N . LEU A 1 372 ? -0.767 -2.288 -21.602 1.00 93.00 372 LEU A N 1
ATOM 3069 C CA . LEU A 1 372 ? -1.145 -1.897 -22.962 1.00 93.00 372 LEU A CA 1
ATOM 3070 C C . LEU A 1 372 ? -0.083 -1.007 -23.601 1.00 93.00 372 LEU A C 1
ATOM 3072 O O . LEU A 1 372 ? 0.375 -1.311 -24.698 1.00 93.00 372 LEU A O 1
ATOM 3076 N N . ASP A 1 373 ? 0.317 0.071 -22.926 1.00 91.94 373 ASP A N 1
ATOM 3077 C CA . ASP A 1 373 ? 1.294 1.017 -23.465 1.00 91.94 373 ASP A CA 1
ATOM 3078 C C . ASP A 1 373 ? 2.631 0.328 -23.743 1.00 91.94 373 ASP A C 1
ATOM 3080 O O . ASP A 1 373 ? 3.126 0.401 -24.866 1.00 91.94 373 ASP A O 1
ATOM 3084 N N . THR A 1 374 ? 3.157 -0.426 -22.770 1.00 90.44 374 THR A N 1
ATOM 3085 C CA . THR A 1 374 ? 4.390 -1.214 -22.920 1.00 90.44 374 THR A CA 1
ATOM 3086 C C . THR A 1 374 ? 4.276 -2.237 -24.052 1.00 90.44 374 THR A C 1
ATOM 3088 O O . THR A 1 374 ? 5.140 -2.280 -24.926 1.00 90.44 374 THR A O 1
ATOM 3091 N N . GLY A 1 375 ? 3.198 -3.027 -24.088 1.00 91.38 375 GLY A N 1
ATOM 3092 C CA . GLY A 1 375 ? 2.997 -4.085 -25.082 1.00 91.38 375 GLY A CA 1
ATOM 3093 C C . GLY A 1 375 ? 2.886 -3.571 -26.521 1.00 91.38 375 GLY A C 1
ATOM 3094 O O . GLY A 1 375 ? 3.275 -4.270 -27.459 1.00 91.38 375 GLY A O 1
ATOM 3095 N N . LEU A 1 376 ? 2.382 -2.346 -26.702 1.00 91.88 376 LEU A N 1
ATOM 3096 C CA . LEU A 1 376 ? 2.188 -1.713 -28.008 1.00 91.88 376 LEU A CA 1
ATOM 3097 C C . LEU A 1 376 ? 3.417 -0.947 -28.521 1.00 91.88 376 LEU A C 1
ATOM 3099 O O . LEU A 1 376 ? 3.399 -0.527 -29.682 1.00 91.88 376 LEU A O 1
ATOM 3103 N N . LYS A 1 377 ? 4.478 -0.755 -27.722 1.00 89.75 377 LYS A N 1
ATOM 3104 C CA . LYS A 1 377 ? 5.654 0.019 -28.163 1.00 89.75 377 LYS A CA 1
ATOM 3105 C C . LYS A 1 377 ? 6.368 -0.665 -29.320 1.00 89.75 377 LYS A C 1
ATOM 3107 O O . LYS A 1 377 ? 6.777 -1.817 -29.221 1.00 89.75 377 LYS A O 1
ATOM 3112 N N . ARG A 1 378 ? 6.544 0.075 -30.419 1.00 90.00 378 ARG A N 1
ATOM 3113 C CA . ARG A 1 378 ? 7.214 -0.390 -31.651 1.00 90.00 378 ARG A CA 1
ATOM 3114 C C . ARG A 1 378 ? 8.532 0.317 -31.947 1.00 90.00 378 ARG A C 1
ATOM 3116 O O . ARG A 1 378 ? 9.204 -0.040 -32.905 1.00 90.00 378 ARG A O 1
ATOM 3123 N N . TYR A 1 379 ? 8.881 1.318 -31.152 1.00 88.69 379 TYR A N 1
ATOM 3124 C CA . TYR A 1 379 ? 10.086 2.116 -31.314 1.00 88.69 379 TYR A CA 1
ATOM 3125 C C . TYR A 1 379 ? 10.765 2.301 -29.954 1.00 88.69 379 TYR A C 1
ATOM 3127 O O . TYR A 1 379 ? 10.072 2.313 -28.930 1.00 88.69 379 TYR A O 1
ATOM 3135 N N . PRO A 1 380 ? 12.103 2.434 -29.933 1.00 85.81 380 PRO A N 1
ATOM 3136 C CA . PRO A 1 380 ? 12.827 2.722 -28.709 1.00 85.81 380 PRO A CA 1
ATOM 3137 C C . PRO A 1 380 ? 12.455 4.113 -28.187 1.00 85.81 380 PRO A C 1
ATOM 3139 O O . PRO A 1 380 ? 12.322 5.068 -28.955 1.00 85.81 380 PRO A O 1
ATOM 3142 N N . LEU A 1 381 ? 12.281 4.231 -26.874 1.00 85.25 381 LEU A N 1
ATOM 3143 C CA . LEU A 1 381 ? 11.919 5.489 -26.235 1.00 85.25 381 LEU A CA 1
ATOM 3144 C C . LEU A 1 381 ? 13.135 6.387 -26.052 1.00 85.25 381 LEU A C 1
ATOM 3146 O O . LEU A 1 381 ? 14.147 5.980 -25.478 1.00 85.25 381 LEU A O 1
ATOM 3150 N N . TYR A 1 382 ? 12.975 7.646 -26.442 1.00 83.38 382 TYR A N 1
ATOM 3151 C CA . TYR A 1 382 ? 13.860 8.707 -25.996 1.00 83.38 382 TYR A CA 1
ATOM 3152 C C . TYR A 1 382 ? 13.394 9.190 -24.618 1.00 83.38 382 TYR A C 1
ATOM 3154 O O . TYR A 1 382 ? 12.315 9.772 -24.481 1.00 83.38 382 TYR A O 1
ATOM 3162 N N . VAL A 1 383 ? 14.171 8.899 -23.573 1.00 77.88 383 VAL A N 1
ATOM 3163 C CA . VAL A 1 383 ? 13.742 9.141 -22.191 1.00 77.88 383 VAL A CA 1
ATOM 3164 C C . VAL A 1 383 ? 13.907 10.621 -21.836 1.00 77.88 383 VAL A C 1
ATOM 3166 O O . VAL A 1 383 ? 14.997 11.093 -21.525 1.00 77.88 383 VAL A O 1
ATOM 3169 N N . MET A 1 384 ? 12.797 11.361 -21.857 1.00 80.50 384 MET A N 1
ATOM 3170 C CA . MET A 1 384 ? 12.699 12.735 -21.354 1.00 80.50 384 MET A CA 1
ATOM 3171 C C . MET A 1 384 ? 11.704 12.818 -20.202 1.00 80.50 384 MET A C 1
ATOM 3173 O O . MET A 1 384 ? 10.612 12.254 -20.271 1.00 80.50 384 MET A O 1
ATOM 3177 N N . VAL A 1 385 ? 12.030 13.628 -19.190 1.00 79.44 385 VAL A N 1
ATOM 3178 C CA . VAL A 1 385 ? 11.132 13.910 -18.055 1.00 79.44 385 VAL A CA 1
ATOM 3179 C C . VAL A 1 385 ? 9.779 14.452 -18.530 1.00 79.44 385 VAL A C 1
ATOM 3181 O O . VAL A 1 385 ? 8.744 14.070 -17.993 1.00 79.44 385 VAL A O 1
ATOM 3184 N N . TYR A 1 386 ? 9.776 15.288 -19.573 1.00 83.19 386 TYR A N 1
ATOM 3185 C CA . TYR A 1 386 ? 8.551 15.817 -20.175 1.00 83.19 386 TYR A CA 1
ATOM 3186 C C . TYR A 1 386 ? 7.631 14.706 -20.704 1.00 83.19 386 TYR A C 1
ATOM 3188 O O . TYR A 1 386 ? 6.453 14.670 -20.354 1.00 83.19 386 TYR A O 1
ATOM 3196 N N . LEU A 1 387 ? 8.172 13.764 -21.485 1.00 83.50 387 LEU A N 1
ATOM 3197 C CA . LEU A 1 387 ? 7.398 12.645 -22.031 1.00 83.50 387 LEU A CA 1
ATOM 3198 C C . LEU A 1 387 ? 6.874 11.741 -20.909 1.00 83.50 387 LEU A C 1
ATOM 3200 O O . LEU A 1 387 ? 5.692 11.397 -20.894 1.00 83.50 387 LEU A O 1
ATOM 3204 N N . GLY A 1 388 ? 7.705 11.470 -19.898 1.00 83.94 388 GLY A N 1
ATOM 3205 C CA . GLY A 1 388 ? 7.276 10.746 -18.700 1.00 83.94 388 GLY A CA 1
ATOM 3206 C C . GLY A 1 388 ? 6.110 11.431 -17.976 1.00 83.94 388 GLY A C 1
ATOM 3207 O O . GLY A 1 388 ? 5.148 10.769 -17.591 1.00 83.94 388 GLY A O 1
ATOM 3208 N N . ALA A 1 389 ? 6.133 12.761 -17.844 1.00 86.38 389 ALA A N 1
ATOM 3209 C CA . ALA A 1 389 ? 5.033 13.514 -17.241 1.00 86.38 389 ALA A CA 1
ATOM 3210 C C . ALA A 1 389 ? 3.732 13.413 -18.060 1.00 86.38 389 ALA A C 1
ATOM 3212 O O . ALA A 1 389 ? 2.652 13.264 -17.480 1.00 86.38 389 ALA A O 1
ATOM 3213 N N . THR A 1 390 ? 3.822 13.440 -19.395 1.00 90.25 390 THR A N 1
ATOM 3214 C CA . THR A 1 390 ? 2.648 13.245 -20.263 1.00 90.25 390 THR A CA 1
ATOM 3215 C C . THR A 1 390 ? 2.067 11.835 -20.144 1.00 90.25 390 THR A C 1
ATOM 3217 O O . THR A 1 390 ? 0.846 11.683 -20.048 1.00 90.25 390 THR A O 1
ATOM 3220 N N . ASP A 1 391 ? 2.919 10.811 -20.042 1.00 89.06 391 ASP A N 1
ATOM 3221 C CA . ASP A 1 391 ? 2.493 9.426 -19.836 1.00 89.06 391 ASP A CA 1
ATOM 3222 C C . ASP A 1 391 ? 1.809 9.235 -18.478 1.00 89.06 391 ASP A C 1
ATOM 3224 O O . ASP A 1 391 ? 0.750 8.616 -18.392 1.00 89.06 391 ASP A O 1
ATOM 3228 N N . ILE A 1 392 ? 2.345 9.837 -17.415 1.00 89.00 392 ILE A N 1
ATOM 3229 C CA . ILE A 1 392 ? 1.733 9.808 -16.079 1.00 89.00 392 ILE A CA 1
ATOM 3230 C C . ILE A 1 392 ? 0.330 10.429 -16.097 1.00 89.00 392 ILE A C 1
ATOM 3232 O O . ILE A 1 392 ? -0.601 9.873 -15.500 1.00 89.00 392 ILE A O 1
ATOM 3236 N N . LEU A 1 393 ? 0.152 11.567 -16.777 1.00 92.69 393 LEU A N 1
ATOM 3237 C CA . LEU A 1 393 ? -1.156 12.217 -16.898 1.00 92.69 393 LEU A CA 1
ATOM 3238 C C . LEU A 1 393 ? -2.146 11.334 -17.671 1.00 92.69 393 LEU A C 1
ATOM 3240 O O . LEU A 1 393 ? -3.302 11.192 -17.253 1.00 92.69 393 LEU A O 1
ATOM 3244 N N . LYS A 1 394 ? -1.678 10.697 -18.750 1.00 94.50 394 LYS A N 1
ATOM 3245 C CA . LYS A 1 394 ? -2.433 9.714 -19.537 1.00 94.50 394 LYS A CA 1
ATOM 3246 C C . LYS A 1 394 ? -2.885 8.541 -18.663 1.00 94.50 394 LYS A C 1
ATOM 3248 O O . LYS A 1 394 ? -4.086 8.282 -18.578 1.00 94.50 394 LYS A O 1
ATOM 3253 N N . TYR A 1 395 ? -1.968 7.882 -17.951 1.00 94.44 395 TYR A N 1
ATOM 3254 C CA . TYR A 1 395 ? -2.297 6.749 -17.078 1.00 94.44 395 TYR A CA 1
ATOM 3255 C C . TYR A 1 395 ? -3.244 7.142 -15.955 1.00 94.44 395 TYR A C 1
ATOM 3257 O O . TYR A 1 395 ? -4.204 6.421 -15.689 1.00 94.44 395 TYR A O 1
ATOM 3265 N N . THR A 1 396 ? -3.026 8.298 -15.329 1.00 95.12 396 THR A N 1
ATOM 3266 C CA . THR A 1 396 ? -3.901 8.796 -14.263 1.00 95.12 396 THR A CA 1
ATOM 3267 C C . THR A 1 396 ? -5.321 8.989 -14.782 1.00 95.12 396 THR A C 1
ATOM 3269 O O . THR A 1 396 ? -6.266 8.432 -14.223 1.00 95.12 396 THR A O 1
ATOM 3272 N N . THR A 1 397 ? -5.474 9.712 -15.891 1.00 95.75 397 THR A N 1
ATOM 3273 C CA . THR A 1 397 ? -6.788 10.032 -16.461 1.00 95.75 397 THR A CA 1
ATOM 3274 C C . THR A 1 397 ? -7.538 8.770 -16.881 1.00 95.75 397 THR A C 1
ATOM 3276 O O . THR A 1 397 ? -8.671 8.554 -16.448 1.00 95.75 397 THR A O 1
ATOM 3279 N N . LEU A 1 398 ? -6.890 7.889 -17.649 1.00 96.69 398 LEU A N 1
ATOM 3280 C CA . LEU A 1 398 ? -7.497 6.640 -18.113 1.00 96.69 398 LEU A CA 1
ATOM 3281 C C . LEU A 1 398 ? -7.871 5.713 -16.949 1.00 96.69 398 LEU A C 1
ATOM 3283 O O . LEU A 1 398 ? -8.956 5.132 -16.949 1.00 96.69 398 LEU A O 1
ATOM 3287 N N . SER A 1 399 ? -7.025 5.622 -15.919 1.00 96.88 399 SER A N 1
ATOM 3288 C CA . SER A 1 399 ? -7.283 4.764 -14.756 1.00 96.88 399 SER A CA 1
ATOM 3289 C C . SER A 1 399 ? -8.487 5.228 -13.943 1.00 96.88 399 SER A C 1
ATOM 3291 O O . SER A 1 399 ? -9.291 4.396 -13.523 1.00 96.88 399 SER A O 1
ATOM 3293 N N . TYR A 1 400 ? -8.658 6.539 -13.746 1.00 96.56 400 TYR A N 1
ATOM 3294 C CA . TYR A 1 400 ? -9.845 7.067 -13.067 1.00 96.56 400 TYR A CA 1
ATOM 3295 C C . TYR A 1 400 ? -11.113 6.891 -13.908 1.00 96.56 400 TYR A C 1
ATOM 3297 O O . TYR A 1 400 ? -12.140 6.501 -13.353 1.00 96.56 400 TYR A O 1
ATOM 3305 N N . LEU A 1 401 ? -11.046 7.087 -15.230 1.00 96.56 401 LEU A N 1
ATOM 3306 C CA . LEU A 1 401 ? -12.178 6.827 -16.128 1.00 96.56 401 LEU A CA 1
ATOM 3307 C C . LEU A 1 401 ? -12.596 5.350 -16.105 1.00 96.56 401 LEU A C 1
ATOM 3309 O O . LEU A 1 401 ? -13.772 5.041 -15.923 1.00 96.56 401 LEU A O 1
ATOM 3313 N N . GLY A 1 402 ? -11.637 4.428 -16.199 1.00 96.12 402 GLY A N 1
ATOM 3314 C CA . GLY A 1 402 ? -11.913 2.999 -16.058 1.00 96.12 402 GLY A CA 1
ATOM 3315 C C . GLY A 1 402 ? -12.466 2.651 -14.672 1.00 96.12 402 GLY A C 1
ATOM 3316 O O . GLY A 1 402 ? -13.370 1.823 -14.552 1.00 96.12 402 GLY A O 1
ATOM 3317 N N . SER A 1 403 ? -11.973 3.307 -13.617 1.00 96.38 403 SER A N 1
ATOM 3318 C CA . SER A 1 403 ? -12.431 3.068 -12.244 1.00 96.38 403 SER A CA 1
ATOM 3319 C C . SER A 1 403 ? -13.892 3.464 -12.045 1.00 96.38 403 SER A C 1
ATOM 3321 O O . SER A 1 403 ? -14.610 2.790 -11.305 1.00 96.38 403 SER A O 1
ATOM 3323 N N . ILE A 1 404 ? -14.369 4.497 -12.748 1.00 96.31 404 ILE A N 1
ATOM 3324 C CA . ILE A 1 404 ? -15.793 4.857 -12.767 1.00 96.31 404 ILE A CA 1
ATOM 3325 C C . ILE A 1 404 ? -16.625 3.691 -13.304 1.00 96.31 404 ILE A C 1
ATOM 3327 O O . ILE A 1 404 ? -17.622 3.324 -12.678 1.00 96.31 404 ILE A O 1
ATOM 3331 N N . LEU A 1 405 ? -16.204 3.074 -14.413 1.00 95.81 405 LEU A N 1
ATOM 3332 C CA . LEU A 1 405 ? -16.903 1.930 -15.004 1.00 95.81 405 LEU A CA 1
ATOM 3333 C C . LEU A 1 405 ? -16.899 0.731 -14.048 1.00 95.81 405 LEU A C 1
ATOM 3335 O O . LEU A 1 405 ? -17.962 0.215 -13.708 1.00 95.81 405 LEU A O 1
ATOM 3339 N N . LEU A 1 406 ? -15.731 0.340 -13.532 1.00 95.19 406 LEU A N 1
ATOM 3340 C CA . LEU A 1 406 ? -15.617 -0.774 -12.584 1.00 95.19 406 LEU A CA 1
ATOM 3341 C C . LEU A 1 406 ? -16.463 -0.543 -11.324 1.00 95.19 406 LEU A C 1
ATOM 3343 O O . LEU A 1 406 ? -17.151 -1.444 -10.843 1.00 95.19 406 LEU A O 1
ATOM 3347 N N . THR A 1 407 ? -16.435 0.675 -10.788 1.00 94.25 407 THR A N 1
ATOM 3348 C CA . THR A 1 407 ? -17.195 1.012 -9.584 1.00 94.25 407 THR A CA 1
ATOM 3349 C C . THR A 1 407 ? -18.697 0.960 -9.844 1.00 94.25 407 THR A C 1
ATOM 3351 O O . THR A 1 407 ? -19.439 0.428 -9.018 1.00 94.25 407 THR A O 1
ATOM 3354 N N . SER A 1 408 ? -19.138 1.457 -11.000 1.00 94.00 408 SER A N 1
ATOM 3355 C CA . SER A 1 408 ? -20.554 1.535 -11.368 1.00 94.00 408 SER A CA 1
ATOM 3356 C C . SER A 1 408 ? -21.163 0.179 -11.691 1.00 94.00 408 SER A C 1
ATOM 3358 O O . SER A 1 408 ? -22.245 -0.130 -11.198 1.00 94.00 408 SER A O 1
ATOM 3360 N N . PHE A 1 409 ? -20.463 -0.642 -12.473 1.00 94.88 409 PHE A N 1
ATOM 3361 C CA . PHE A 1 409 ? -20.997 -1.916 -12.951 1.00 94.88 409 PHE A CA 1
ATOM 3362 C C . PHE A 1 409 ? -20.734 -3.090 -12.008 1.00 94.88 409 PHE A C 1
ATOM 3364 O O . PHE A 1 409 ? -21.460 -4.078 -12.067 1.00 94.88 409 PHE A O 1
ATOM 3371 N N . VAL A 1 410 ? -19.721 -3.004 -11.137 1.00 95.06 410 VAL A N 1
ATOM 3372 C CA . VAL A 1 410 ? -19.284 -4.156 -10.330 1.00 95.06 410 VAL A CA 1
ATOM 3373 C C . VAL A 1 410 ? -19.276 -3.839 -8.842 1.00 95.06 410 VAL A C 1
ATOM 3375 O O . VAL A 1 410 ? -19.997 -4.481 -8.081 1.00 95.06 410 VAL A O 1
ATOM 3378 N N . LEU A 1 411 ? -18.506 -2.840 -8.398 1.00 92.12 411 LEU A N 1
ATOM 3379 C CA . LEU A 1 411 ? -18.297 -2.635 -6.957 1.00 92.12 411 LEU A CA 1
ATOM 3380 C C . LEU A 1 411 ? -19.572 -2.204 -6.226 1.00 92.12 411 LEU A C 1
ATOM 3382 O O . LEU A 1 411 ? -19.906 -2.798 -5.203 1.00 92.12 411 LEU A O 1
ATOM 3386 N N . MET A 1 412 ? -20.292 -1.200 -6.739 1.00 92.31 412 MET A N 1
ATOM 3387 C CA . MET A 1 412 ? -21.518 -0.714 -6.095 1.00 92.31 412 MET A CA 1
ATOM 3388 C C . MET A 1 412 ? -22.632 -1.775 -6.071 1.00 92.31 412 MET A C 1
ATOM 3390 O O . MET A 1 412 ? -23.206 -1.988 -4.999 1.00 92.31 412 MET A O 1
ATOM 3394 N N . PRO A 1 413 ? -22.933 -2.493 -7.176 1.00 94.06 413 PRO A N 1
ATOM 3395 C CA . PRO A 1 413 ? -23.905 -3.587 -7.146 1.00 94.06 413 PRO A CA 1
ATOM 3396 C C . PRO A 1 413 ? -23.548 -4.688 -6.143 1.00 94.06 413 PRO A C 1
ATOM 3398 O O . PRO A 1 413 ? -24.402 -5.100 -5.358 1.00 94.06 413 PRO A O 1
ATOM 3401 N N . MET A 1 414 ? -22.285 -5.123 -6.113 1.00 92.88 414 MET A N 1
ATOM 3402 C CA . MET A 1 414 ? -21.839 -6.197 -5.218 1.00 92.88 414 MET A CA 1
ATOM 3403 C C . MET A 1 414 ? -21.831 -5.769 -3.748 1.00 92.88 414 MET A C 1
ATOM 3405 O O . MET A 1 414 ? -22.188 -6.559 -2.874 1.00 92.88 414 MET A O 1
ATOM 3409 N N . GLU A 1 415 ? -21.490 -4.513 -3.453 1.00 89.38 415 GLU A N 1
ATOM 3410 C CA . GLU A 1 415 ? -21.572 -3.959 -2.098 1.00 89.38 415 GLU A CA 1
ATOM 3411 C C . GLU A 1 415 ? -23.026 -3.856 -1.615 1.00 89.38 415 GLU A C 1
ATOM 3413 O O . GLU A 1 415 ? -23.328 -4.213 -0.473 1.00 89.38 415 GLU A O 1
ATOM 3418 N N . ASN A 1 416 ? -23.950 -3.441 -2.486 1.00 91.25 416 ASN A N 1
ATOM 3419 C CA . ASN A 1 416 ? -25.381 -3.419 -2.176 1.00 91.25 416 ASN A CA 1
ATOM 3420 C C . ASN A 1 416 ? -25.932 -4.829 -1.929 1.00 91.25 416 ASN A C 1
ATOM 3422 O O . ASN A 1 416 ? -26.689 -5.033 -0.978 1.00 91.25 416 ASN A O 1
ATOM 3426 N N . LEU A 1 417 ? -25.516 -5.805 -2.740 1.00 91.00 417 LEU A N 1
ATOM 3427 C CA . LEU A 1 417 ? -25.877 -7.210 -2.567 1.00 91.00 417 LEU A CA 1
ATOM 3428 C C . LEU A 1 417 ? -25.389 -7.732 -1.209 1.00 91.00 417 LEU A C 1
ATOM 3430 O O . LEU A 1 417 ? -26.180 -8.237 -0.415 1.00 91.00 417 LEU A O 1
ATOM 3434 N N . ALA A 1 418 ? -24.107 -7.526 -0.899 1.00 89.94 418 ALA A N 1
ATOM 3435 C CA . ALA A 1 418 ? -23.520 -7.943 0.369 1.00 89.94 418 ALA A CA 1
ATOM 3436 C C . ALA A 1 418 ? -24.218 -7.290 1.572 1.00 89.94 418 ALA A C 1
ATOM 3438 O O . ALA A 1 418 ? -24.441 -7.950 2.577 1.00 89.94 418 ALA A O 1
ATOM 3439 N N . ASN A 1 419 ? -24.603 -6.013 1.483 1.00 88.62 419 ASN A N 1
ATOM 3440 C CA . ASN A 1 419 ? -25.324 -5.331 2.561 1.00 88.62 419 ASN A CA 1
ATOM 3441 C C . ASN A 1 419 ? -26.770 -5.800 2.745 1.00 88.62 419 ASN A C 1
ATOM 3443 O O . ASN A 1 419 ? -27.315 -5.631 3.832 1.00 88.62 419 ASN A O 1
ATOM 3447 N N . LYS A 1 420 ? -27.392 -6.360 1.705 1.00 89.25 420 LYS A N 1
ATOM 3448 C CA . LYS A 1 420 ? -28.753 -6.898 1.778 1.00 89.25 420 LYS A CA 1
ATOM 3449 C C . LYS A 1 420 ? -28.797 -8.278 2.441 1.00 89.25 420 LYS A C 1
ATOM 3451 O O . LYS A 1 420 ? -29.756 -8.568 3.147 1.00 89.25 420 LYS A O 1
ATOM 3456 N N . PHE A 1 421 ? -27.789 -9.118 2.199 1.00 85.00 421 PHE A N 1
ATOM 3457 C CA . PHE A 1 421 ? -27.769 -10.517 2.653 1.00 85.00 421 PHE A CA 1
ATOM 3458 C C . PHE A 1 421 ? -26.958 -10.770 3.933 1.00 85.00 421 PHE A C 1
ATOM 3460 O O . PHE A 1 421 ? -27.105 -11.830 4.537 1.00 85.00 421 PHE A O 1
ATOM 3467 N N . LEU A 1 422 ? -26.113 -9.820 4.346 1.00 82.06 422 LEU A N 1
ATOM 3468 C CA . LEU A 1 422 ? -25.252 -9.896 5.532 1.00 82.06 422 LEU A CA 1
ATOM 3469 C C . LEU A 1 422 ? -25.500 -8.691 6.434 1.00 82.06 422 LEU A C 1
ATOM 3471 O O . LEU A 1 422 ? -25.659 -8.892 7.657 1.00 82.06 422 LEU A O 1
#

Mean predicted aligned error: 6.06 Å

Organism: NCBI:txid2755281

pLDDT: mean 87.9, std 11.93, range [26.44, 98.44]